Protein AF-A0A966Z9Y8-F1 (afdb_monomer)

Structure (mmCIF, N/CA/C/O backbone):
data_AF-A0A966Z9Y8-F1
#
_entry.id   AF-A0A966Z9Y8-F1
#
loop_
_atom_site.group_PDB
_atom_site.id
_atom_site.type_symbol
_atom_site.label_atom_id
_atom_site.label_alt_id
_atom_site.label_comp_id
_atom_site.label_asym_id
_atom_site.label_entity_id
_atom_site.label_seq_id
_atom_site.pdbx_PDB_ins_code
_atom_site.Cartn_x
_atom_site.Cartn_y
_atom_site.Cartn_z
_atom_site.occupancy
_atom_site.B_iso_or_equiv
_atom_site.auth_seq_id
_atom_site.auth_comp_id
_atom_site.auth_asym_id
_atom_site.auth_atom_id
_atom_site.pdbx_PDB_model_num
ATOM 1 N N . MET A 1 1 ? 7.478 -23.079 -50.021 1.00 32.03 1 MET A N 1
ATOM 2 C CA . MET A 1 1 ? 6.980 -23.886 -48.878 1.00 32.03 1 MET A CA 1
ATOM 3 C C . MET A 1 1 ? 8.134 -24.051 -47.895 1.00 32.03 1 MET A C 1
ATOM 5 O O . MET A 1 1 ? 9.262 -23.975 -48.350 1.00 32.03 1 MET A O 1
ATOM 9 N N . LEU A 1 2 ? 7.942 -24.244 -46.590 1.00 19.58 2 LEU A N 1
ATOM 10 C CA . LEU A 1 2 ? 6.696 -24.410 -45.822 1.00 19.58 2 LEU A CA 1
ATOM 11 C C . LEU A 1 2 ? 6.147 -23.072 -45.279 1.00 19.58 2 LEU A C 1
ATOM 13 O O . LEU A 1 2 ? 6.880 -22.097 -45.154 1.00 19.58 2 LEU A O 1
ATOM 17 N N . LYS A 1 3 ? 4.855 -23.046 -44.924 1.00 21.12 3 LYS A N 1
ATOM 18 C CA . LYS A 1 3 ? 4.330 -22.127 -43.899 1.00 21.12 3 LYS A CA 1
ATOM 19 C C . LYS A 1 3 ? 4.463 -22.826 -42.545 1.00 21.12 3 LYS A C 1
ATOM 21 O O . LYS A 1 3 ? 4.032 -23.972 -42.436 1.00 21.12 3 LYS A O 1
ATOM 26 N N . VAL A 1 4 ? 4.971 -22.138 -41.526 1.00 23.33 4 VAL A N 1
ATOM 27 C CA . VAL A 1 4 ? 4.745 -22.530 -40.124 1.00 23.33 4 VAL A CA 1
ATOM 28 C C . VAL A 1 4 ? 3.370 -21.975 -39.700 1.00 23.33 4 VAL A C 1
ATOM 30 O O . VAL A 1 4 ? 3.026 -20.874 -40.144 1.00 23.33 4 VAL A O 1
ATOM 33 N N . PRO A 1 5 ? 2.535 -22.703 -38.931 1.00 22.69 5 PRO A N 1
ATOM 34 C CA . PRO A 1 5 ? 1.190 -22.237 -38.587 1.00 22.69 5 PRO A CA 1
ATOM 35 C C . PRO A 1 5 ? 1.201 -20.999 -37.681 1.00 22.69 5 PRO A C 1
ATOM 37 O O . PRO A 1 5 ? 2.010 -20.899 -36.763 1.00 22.69 5 PRO A O 1
ATOM 40 N N . GLY A 1 6 ? 0.258 -20.081 -37.905 1.00 23.00 6 GLY A N 1
ATOM 41 C CA . GLY A 1 6 ? -0.018 -19.000 -36.959 1.00 23.00 6 GLY A CA 1
ATOM 42 C C . GLY A 1 6 ? -0.813 -19.513 -35.757 1.00 23.00 6 GLY A C 1
ATOM 43 O O . GLY A 1 6 ? -1.743 -20.302 -35.924 1.00 23.00 6 GLY A O 1
ATOM 44 N N . VAL A 1 7 ? -0.467 -19.047 -34.555 1.00 22.73 7 VAL A N 1
ATOM 45 C CA . VAL A 1 7 ? -1.235 -19.319 -33.331 1.00 22.73 7 VAL A CA 1
ATOM 46 C C . VAL A 1 7 ? -2.602 -18.619 -33.429 1.00 22.73 7 VAL A C 1
ATOM 48 O O . VAL A 1 7 ? -2.634 -17.417 -33.707 1.00 22.73 7 VAL A O 1
ATOM 51 N N . PRO A 1 8 ? -3.734 -19.316 -33.214 1.00 22.22 8 PRO A N 1
ATOM 52 C CA . PRO A 1 8 ? -5.052 -18.698 -33.290 1.00 22.22 8 PRO A CA 1
ATOM 53 C C . PRO A 1 8 ? -5.326 -17.827 -32.056 1.00 22.22 8 PRO A C 1
ATOM 55 O O . PRO A 1 8 ? -5.433 -18.329 -30.938 1.00 22.22 8 PRO A O 1
ATOM 58 N N . PHE A 1 9 ? -5.502 -16.521 -32.260 1.00 22.70 9 PHE A N 1
ATOM 59 C CA . PHE A 1 9 ? -6.064 -15.638 -31.236 1.00 22.70 9 PHE A CA 1
ATOM 60 C C . PHE A 1 9 ? -7.571 -15.888 -31.101 1.00 22.70 9 PHE A C 1
ATOM 62 O O . PHE A 1 9 ? -8.326 -15.688 -32.052 1.00 22.70 9 PHE A O 1
ATOM 69 N N . VAL A 1 10 ? -8.018 -16.292 -29.910 1.00 20.67 10 VAL A N 1
ATOM 70 C CA . VAL A 1 10 ? -9.443 -16.475 -29.602 1.00 20.67 10 VAL A CA 1
ATOM 71 C C . VAL A 1 10 ? -10.026 -15.162 -29.077 1.00 20.67 10 VAL A C 1
ATOM 73 O O . VAL A 1 10 ? -9.955 -14.864 -27.887 1.00 20.67 10 VAL A O 1
ATOM 76 N N . SER A 1 11 ? -10.634 -14.371 -29.962 1.00 23.45 11 SER A N 1
ATOM 77 C CA . SER A 1 11 ? -11.475 -13.234 -29.569 1.00 23.45 11 SER A CA 1
ATOM 78 C C . SER A 1 11 ? -12.874 -13.728 -29.184 1.00 23.45 11 SER A C 1
ATOM 80 O O . SER A 1 11 ? -13.774 -13.797 -30.023 1.00 23.45 11 SER A O 1
ATOM 82 N N . GLY A 1 12 ? -13.057 -14.112 -27.920 1.00 21.98 12 GLY A N 1
ATOM 83 C CA . GLY A 1 12 ? -14.352 -14.555 -27.401 1.00 21.98 12 GLY A CA 1
ATOM 84 C C . GLY A 1 12 ? -15.372 -13.414 -27.358 1.00 21.98 12 GLY A C 1
ATOM 85 O O . GLY A 1 12 ? -15.277 -12.527 -26.517 1.00 21.98 12 GLY A O 1
ATOM 86 N N . SER A 1 13 ? -16.360 -13.436 -28.252 1.00 23.78 13 SER A N 1
ATOM 87 C CA . SER A 1 13 ? -17.539 -12.559 -28.220 1.00 23.78 13 SER A CA 1
ATOM 88 C C . SER A 1 13 ? -18.796 -13.422 -28.270 1.00 23.78 13 SER A C 1
ATOM 90 O O . SER A 1 13 ? -18.962 -14.231 -29.180 1.00 23.78 13 SER A O 1
ATOM 92 N N . LEU A 1 14 ? -19.650 -13.294 -27.255 1.00 21.89 14 LEU A N 1
ATOM 93 C CA . LEU A 1 14 ? -20.737 -14.233 -26.985 1.00 21.89 14 LEU A CA 1
ATOM 94 C C . LEU A 1 14 ? -22.036 -13.847 -27.716 1.00 21.89 14 LEU A C 1
ATOM 96 O O . LEU A 1 14 ? -22.866 -13.147 -27.152 1.00 21.89 14 LEU A O 1
ATOM 100 N N . TRP A 1 15 ? -22.227 -14.352 -28.936 1.00 21.91 15 TRP A N 1
ATOM 101 C CA . TRP A 1 15 ? -23.530 -14.524 -29.606 1.00 21.91 15 TRP A CA 1
ATOM 102 C C . TRP A 1 15 ? -23.406 -15.701 -30.587 1.00 21.91 15 TRP A C 1
ATOM 104 O O . TRP A 1 15 ? -22.314 -15.957 -31.093 1.00 21.91 15 TRP A O 1
ATOM 114 N N . GLY A 1 16 ? -24.481 -16.439 -30.879 1.00 20.69 16 GLY A N 1
ATOM 115 C CA . GLY A 1 16 ? -24.385 -17.601 -31.774 1.00 20.69 16 GLY A CA 1
ATOM 116 C C . GLY A 1 16 ? -25.659 -17.911 -32.548 1.00 20.69 16 GLY A C 1
ATOM 117 O O . GLY A 1 16 ? -26.728 -17.502 -32.119 1.00 20.69 16 GLY A O 1
ATOM 118 N N . PHE A 1 17 ? -25.525 -18.648 -33.662 1.00 21.28 17 PHE A N 1
ATOM 119 C CA . PHE A 1 17 ? -26.521 -19.593 -34.206 1.00 21.28 17 PHE A CA 1
ATOM 120 C C . PHE A 1 17 ? -25.971 -20.364 -35.436 1.00 21.28 17 PHE A C 1
ATOM 122 O O . PHE A 1 17 ? -25.656 -19.748 -36.442 1.00 21.28 17 PHE A O 1
ATOM 129 N N . LEU A 1 18 ? -25.925 -21.705 -35.330 1.00 22.39 18 LEU A N 1
ATOM 130 C CA . LEU A 1 18 ? -25.936 -22.788 -36.356 1.00 22.39 18 LEU A CA 1
ATOM 131 C C . LEU A 1 18 ? -25.039 -22.760 -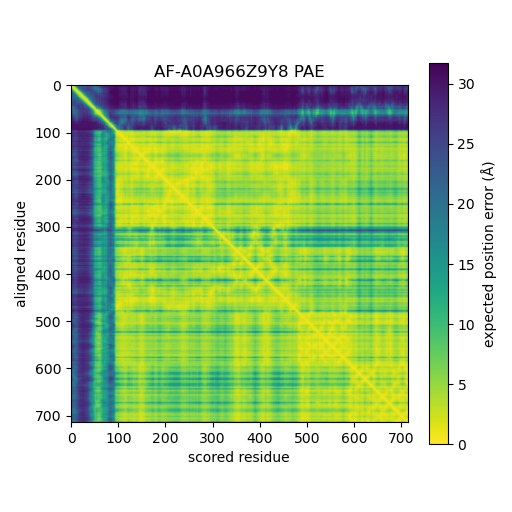37.650 1.00 22.39 18 LEU A C 1
ATOM 133 O O . LEU A 1 18 ? -24.595 -21.713 -38.101 1.00 22.39 18 LEU A O 1
ATOM 137 N N . PRO A 1 19 ? -24.735 -23.932 -38.282 1.00 29.81 19 PRO A N 1
ATOM 138 C CA . PRO A 1 19 ? -23.628 -24.070 -39.257 1.00 29.81 19 PRO A CA 1
ATOM 139 C C . PRO A 1 19 ? -24.015 -24.488 -40.702 1.00 29.81 19 PRO A C 1
ATOM 141 O O . PRO A 1 19 ? -25.094 -25.040 -40.924 1.00 29.81 19 PRO A O 1
ATOM 144 N N . LYS A 1 20 ? -23.078 -24.379 -41.675 1.00 23.50 20 LYS A N 1
ATOM 145 C CA . LYS A 1 20 ? -23.100 -25.146 -42.956 1.00 23.50 20 LYS A CA 1
ATOM 146 C C . LYS A 1 20 ? -21.742 -25.263 -43.711 1.00 23.50 20 LYS A C 1
ATOM 148 O O . LYS A 1 20 ? -21.217 -24.286 -44.218 1.00 23.50 20 LYS A O 1
ATOM 153 N N . ARG A 1 21 ? -21.252 -26.511 -43.836 1.00 24.83 21 ARG A N 1
ATOM 154 C CA . ARG A 1 21 ? -20.487 -27.180 -44.937 1.00 24.83 21 ARG A CA 1
ATOM 155 C C . ARG A 1 21 ? -19.382 -26.466 -45.791 1.00 24.83 21 ARG A C 1
ATOM 157 O O . ARG A 1 21 ? -19.707 -25.878 -46.813 1.00 24.83 21 ARG A O 1
ATOM 164 N N . SER A 1 22 ? -18.122 -26.926 -45.605 1.00 24.95 22 SER A N 1
ATOM 165 C CA . SER A 1 22 ? -17.195 -27.500 -46.649 1.00 24.95 22 SER A CA 1
ATOM 166 C C . SER A 1 22 ? -16.566 -26.573 -47.748 1.00 24.95 22 SER A C 1
ATOM 168 O O . SER A 1 22 ? -16.937 -25.412 -47.800 1.00 24.95 22 SER A O 1
ATOM 170 N N . VAL A 1 23 ? -15.606 -26.946 -48.639 1.00 26.69 23 VAL A N 1
ATOM 171 C CA . VAL A 1 23 ? -14.848 -28.206 -48.931 1.00 26.69 23 VAL A CA 1
ATOM 172 C C . VAL A 1 23 ? -13.480 -27.949 -49.655 1.00 26.69 23 VAL A C 1
ATOM 174 O O . VAL A 1 23 ? -13.410 -27.014 -50.437 1.00 26.69 23 VAL A O 1
ATOM 177 N N . HIS A 1 24 ? -12.463 -28.828 -49.469 1.00 27.19 24 HIS A N 1
ATOM 178 C CA . HIS A 1 24 ? -11.205 -29.072 -50.268 1.00 27.19 24 HIS A CA 1
ATOM 179 C C . HIS A 1 24 ? -10.246 -27.894 -50.663 1.00 27.19 24 HIS A C 1
ATOM 181 O O . HIS A 1 24 ? -10.644 -26.744 -50.713 1.00 27.19 24 HIS A O 1
ATOM 187 N N . GLY A 1 25 ? -8.946 -28.088 -50.993 1.00 25.48 25 GLY A N 1
ATOM 188 C CA . GLY A 1 25 ? -8.030 -29.246 -50.831 1.00 25.48 25 GLY A CA 1
ATOM 189 C C . GLY A 1 25 ? -6.755 -29.243 -51.738 1.00 25.48 25 GLY A C 1
ATOM 190 O O . GLY A 1 25 ? -6.843 -28.824 -52.884 1.00 25.48 25 GLY A O 1
ATOM 191 N N . LYS A 1 26 ? -5.626 -29.831 -51.259 1.00 27.48 26 LYS A N 1
ATOM 192 C CA . LYS A 1 26 ? -4.339 -30.188 -51.967 1.00 27.48 26 LYS A CA 1
ATOM 193 C C . LYS A 1 26 ? -3.443 -29.017 -52.480 1.00 27.48 26 LYS A C 1
ATOM 195 O O . LYS A 1 26 ? -3.948 -27.933 -52.715 1.00 27.48 26 LYS A O 1
ATOM 200 N N . GLY A 1 27 ? -2.114 -29.144 -52.692 1.00 25.38 27 GLY A N 1
ATOM 201 C CA . GLY A 1 27 ? -1.112 -30.187 -52.337 1.00 25.38 27 GLY A CA 1
ATOM 202 C C . GLY A 1 27 ? 0.192 -30.164 -53.201 1.00 25.38 27 GLY A C 1
ATOM 203 O O . GLY A 1 27 ? 0.120 -29.698 -54.334 1.00 25.38 27 GLY A O 1
ATOM 204 N N . ARG A 1 28 ? 1.312 -30.762 -52.711 1.00 27.75 28 ARG A N 1
ATOM 205 C CA . ARG A 1 28 ? 2.698 -30.918 -53.299 1.00 27.75 28 ARG A CA 1
ATOM 206 C C . ARG A 1 28 ? 3.651 -29.704 -53.139 1.00 27.75 28 ARG A C 1
ATOM 208 O O . ARG A 1 28 ? 3.205 -28.587 -53.358 1.00 27.75 28 ARG A O 1
ATOM 215 N N . ASN A 1 29 ? 4.877 -29.815 -52.584 1.00 25.05 29 ASN A N 1
ATOM 216 C CA . ASN A 1 29 ? 6.108 -30.585 -52.954 1.00 25.05 29 ASN A CA 1
ATOM 217 C C . ASN A 1 29 ? 6.805 -29.974 -54.200 1.00 25.05 29 ASN A C 1
ATOM 219 O O . ASN A 1 29 ? 6.093 -29.567 -55.109 1.00 25.05 29 ASN A O 1
ATOM 223 N N . GLU A 1 30 ? 8.137 -29.838 -54.344 1.00 26.84 30 GLU A N 1
ATOM 224 C CA . GLU A 1 30 ? 9.345 -30.402 -53.665 1.00 26.84 30 GLU A CA 1
ATOM 225 C C . GLU A 1 30 ? 10.590 -29.481 -53.974 1.00 26.84 30 GLU A C 1
ATOM 227 O O . GLU A 1 30 ? 10.345 -28.372 -54.443 1.00 26.84 30 GLU A O 1
ATOM 232 N N . ASN A 1 31 ? 11.910 -29.720 -53.769 1.00 25.48 31 ASN A N 1
ATOM 233 C CA . ASN A 1 31 ? 12.769 -30.825 -53.266 1.00 25.48 31 ASN A CA 1
ATOM 234 C C . ASN A 1 31 ? 14.104 -30.271 -52.612 1.00 25.48 31 ASN A C 1
ATOM 236 O O . ASN A 1 31 ? 14.110 -29.164 -52.079 1.00 25.48 31 ASN A O 1
ATOM 240 N N . VAL A 1 32 ? 15.207 -31.044 -52.635 1.00 23.81 32 VAL A N 1
ATOM 241 C CA . VAL A 1 32 ? 16.541 -30.971 -51.961 1.00 23.81 32 VAL A CA 1
ATOM 242 C C . VAL A 1 32 ? 17.699 -30.355 -52.792 1.00 23.81 32 VAL A C 1
ATOM 244 O O . VAL A 1 32 ? 17.675 -30.471 -54.010 1.00 23.81 32 VAL A O 1
ATOM 247 N N . PHE A 1 33 ? 18.768 -29.830 -52.143 1.00 25.28 33 PHE A N 1
ATOM 248 C CA . PHE A 1 33 ? 20.200 -30.095 -52.486 1.00 25.28 33 PHE A CA 1
ATOM 249 C C . PHE A 1 33 ? 21.177 -29.773 -51.316 1.00 25.28 33 PHE A C 1
ATOM 251 O O . PHE A 1 33 ? 20.778 -29.142 -50.341 1.00 25.28 33 PHE A O 1
ATOM 258 N N . SER A 1 34 ? 22.435 -30.252 -51.369 1.00 23.98 34 SER A N 1
ATOM 259 C CA . SER A 1 34 ? 23.375 -30.341 -50.220 1.00 23.98 34 SER A CA 1
ATOM 260 C C . SER A 1 34 ? 24.847 -29.976 -50.524 1.00 23.98 34 SER A C 1
ATOM 262 O O . SER A 1 34 ? 25.326 -30.288 -51.612 1.00 23.98 34 SER A O 1
ATOM 264 N N . GLY A 1 35 ? 25.599 -29.447 -49.540 1.00 23.00 35 GLY A N 1
ATOM 265 C CA . GLY A 1 35 ? 27.039 -29.111 -49.642 1.00 23.00 35 GLY A CA 1
ATOM 266 C C . GLY A 1 35 ? 27.753 -28.918 -48.281 1.00 23.00 35 GLY A C 1
ATOM 267 O O . GLY A 1 35 ? 27.122 -29.062 -47.236 1.00 23.00 35 GLY A O 1
ATOM 268 N N . ARG A 1 36 ? 29.072 -28.645 -48.282 1.00 22.56 36 ARG A N 1
ATOM 269 C CA . ARG A 1 36 ? 29.988 -28.531 -47.105 1.00 22.56 36 ARG A CA 1
ATOM 270 C C . ARG A 1 36 ? 31.063 -27.424 -47.373 1.00 22.56 36 ARG A C 1
ATOM 272 O O . ARG A 1 36 ? 30.947 -26.784 -48.410 1.00 22.56 36 ARG A O 1
ATOM 279 N N . PHE A 1 37 ? 32.104 -27.111 -46.573 1.00 21.98 37 PHE A N 1
ATOM 280 C CA . PHE A 1 37 ? 32.773 -27.818 -45.458 1.00 21.98 37 PHE A CA 1
ATOM 281 C C . PHE A 1 37 ? 33.651 -26.856 -44.589 1.00 21.98 37 PHE A C 1
ATOM 283 O O . PHE A 1 37 ? 34.633 -26.332 -45.100 1.00 21.98 37 PHE A O 1
ATOM 290 N N . LEU A 1 38 ? 33.376 -26.717 -43.274 1.00 22.27 38 LEU A N 1
ATOM 291 C CA . LEU A 1 38 ? 34.231 -26.047 -42.245 1.00 22.27 38 LEU A CA 1
ATOM 292 C C . LEU A 1 38 ? 34.562 -24.524 -42.512 1.00 22.27 38 LEU A C 1
ATOM 294 O O . LEU A 1 38 ? 33.901 -23.945 -43.371 1.00 22.27 38 LEU A O 1
ATOM 298 N N . PRO A 1 39 ? 35.313 -23.771 -41.657 1.00 26.88 39 PRO A N 1
ATOM 299 C CA . PRO A 1 39 ? 34.647 -23.023 -40.576 1.00 26.88 39 PRO A CA 1
ATOM 300 C C . PRO A 1 39 ? 35.216 -21.605 -40.270 1.00 26.88 39 PRO A C 1
ATOM 302 O O . PRO A 1 39 ? 36.251 -21.474 -39.621 1.00 26.88 39 PRO A O 1
ATOM 305 N N . GLU A 1 40 ? 34.486 -20.535 -40.587 1.00 23.39 40 GLU A N 1
ATOM 306 C CA . GLU A 1 40 ? 34.750 -19.183 -40.049 1.00 23.39 40 GLU A CA 1
ATOM 307 C C . GLU A 1 40 ? 33.442 -18.465 -39.653 1.00 23.39 40 GLU A C 1
ATOM 309 O O . GLU A 1 40 ? 32.355 -18.962 -39.941 1.00 23.39 40 GLU A O 1
ATOM 314 N N . LEU A 1 41 ? 33.579 -17.281 -39.029 1.00 22.38 41 LEU A N 1
ATOM 315 C CA . LEU A 1 41 ? 32.547 -16.339 -38.541 1.00 22.38 41 LEU A CA 1
ATOM 316 C C . LEU A 1 41 ? 32.073 -16.505 -37.084 1.00 22.38 41 LEU A C 1
ATOM 318 O O . LEU A 1 41 ? 30.933 -16.874 -36.808 1.00 22.38 41 LEU A O 1
ATOM 322 N N . TYR A 1 42 ? 32.890 -16.012 -36.147 1.00 27.28 42 TYR A N 1
ATOM 323 C CA . TYR A 1 42 ? 32.362 -15.379 -34.932 1.00 27.28 42 TYR A CA 1
ATOM 324 C C . TYR A 1 42 ? 32.114 -13.886 -35.223 1.00 27.28 42 TYR A C 1
ATOM 326 O O . TYR A 1 42 ? 33.037 -13.075 -35.194 1.00 27.28 42 TYR A O 1
ATOM 334 N N . SER A 1 43 ? 30.874 -13.508 -35.559 1.00 23.33 43 SER A N 1
ATOM 335 C CA . SER A 1 43 ? 30.504 -12.099 -35.780 1.00 23.33 43 SER A CA 1
ATOM 336 C C . SER A 1 43 ? 29.060 -11.812 -35.335 1.00 23.33 43 SER A C 1
ATOM 338 O O . SER A 1 43 ? 28.118 -12.300 -35.964 1.00 23.33 43 SER A O 1
ATOM 340 N N . PRO A 1 44 ? 28.838 -11.023 -34.265 1.00 29.16 44 PRO A N 1
ATOM 341 C CA . PRO A 1 44 ? 27.500 -10.743 -33.745 1.00 29.16 44 PRO A CA 1
ATOM 342 C C . PRO A 1 44 ? 26.813 -9.636 -34.564 1.00 29.16 44 PRO A C 1
ATOM 344 O O . PRO A 1 44 ? 26.747 -8.483 -34.141 1.00 29.16 44 PRO A O 1
ATOM 347 N N . ARG A 1 45 ? 26.324 -9.970 -35.767 1.00 22.62 45 ARG A N 1
ATOM 348 C CA . ARG A 1 45 ? 25.646 -9.016 -36.677 1.00 22.62 45 ARG A CA 1
ATOM 349 C C . ARG A 1 45 ? 24.216 -9.380 -37.092 1.00 22.62 45 ARG A C 1
ATOM 351 O O . ARG A 1 45 ? 23.614 -8.644 -37.869 1.00 22.62 45 ARG A O 1
ATOM 358 N N . HIS A 1 46 ? 23.639 -10.445 -36.536 1.00 25.61 46 HIS A N 1
ATOM 359 C CA . HIS A 1 46 ? 22.227 -10.781 -36.733 1.00 25.61 46 HIS A CA 1
ATOM 360 C C . HIS A 1 46 ? 21.503 -10.928 -35.387 1.00 25.61 46 HIS A C 1
ATOM 362 O O . HIS A 1 46 ? 21.836 -11.841 -34.630 1.00 25.61 46 HIS A O 1
ATOM 368 N N . PRO A 1 47 ? 20.508 -10.075 -35.069 1.00 31.28 47 PRO A N 1
ATOM 369 C CA . PRO A 1 47 ? 19.603 -10.349 -33.961 1.00 31.28 47 PRO A CA 1
ATOM 370 C C . PRO A 1 47 ? 18.749 -11.573 -34.312 1.00 31.28 47 PRO A C 1
ATOM 372 O O . PRO A 1 47 ? 18.120 -11.619 -35.373 1.00 31.28 47 PRO A O 1
ATOM 375 N N . VAL A 1 48 ? 18.724 -12.574 -33.428 1.00 31.94 48 VAL A N 1
ATOM 376 C CA . VAL A 1 48 ? 17.904 -13.783 -33.603 1.00 31.94 48 VAL A CA 1
ATOM 377 C C . VAL A 1 48 ? 16.436 -13.390 -33.444 1.00 31.94 48 VAL A C 1
ATOM 379 O O . VAL A 1 48 ? 15.932 -13.232 -32.334 1.00 31.94 48 VAL A O 1
ATOM 382 N N . ASN A 1 49 ? 15.761 -13.164 -34.571 1.00 34.75 49 ASN A N 1
ATOM 383 C CA . ASN A 1 49 ? 14.477 -12.464 -34.628 1.00 34.75 49 ASN A CA 1
ATOM 384 C C . ASN A 1 49 ? 13.276 -13.393 -34.337 1.00 34.75 49 ASN A C 1
ATOM 386 O O . ASN A 1 49 ? 12.329 -13.487 -35.117 1.00 34.75 49 ASN A O 1
ATOM 390 N N . ALA A 1 50 ? 13.357 -14.129 -33.225 1.00 35.25 50 ALA A N 1
ATOM 391 C CA . ALA A 1 50 ? 12.394 -15.138 -32.795 1.00 35.25 50 ALA A CA 1
ATOM 392 C C . ALA A 1 50 ? 12.182 -15.061 -31.271 1.00 35.25 50 ALA A C 1
ATOM 394 O O . ALA A 1 50 ? 12.973 -15.590 -30.498 1.00 35.25 50 ALA A O 1
ATOM 395 N N . GLY A 1 51 ? 11.104 -14.394 -30.845 1.00 40.88 51 GLY A N 1
ATOM 396 C CA . GLY A 1 51 ? 10.696 -14.346 -29.434 1.00 40.88 51 GLY A CA 1
ATOM 397 C C . GLY A 1 51 ? 9.738 -13.202 -29.095 1.00 40.88 51 GLY A C 1
ATOM 398 O O . GLY A 1 51 ? 8.755 -13.410 -28.390 1.00 40.88 51 GLY A O 1
ATOM 399 N N . PHE A 1 52 ? 9.970 -12.002 -29.639 1.00 44.62 52 PHE A N 1
ATOM 400 C CA . PHE A 1 52 ? 9.213 -10.801 -29.262 1.00 44.62 52 PHE A CA 1
ATOM 401 C C . PHE A 1 52 ? 8.822 -9.970 -30.493 1.00 44.62 52 PHE A C 1
ATOM 403 O O . PHE A 1 52 ? 9.579 -9.130 -30.978 1.00 44.62 52 PHE A O 1
ATOM 410 N N . THR A 1 53 ? 7.627 -10.230 -31.036 1.00 48.38 53 THR A N 1
ATOM 411 C CA . THR A 1 53 ? 7.075 -9.433 -32.147 1.00 48.38 53 THR A CA 1
ATOM 412 C C . THR A 1 53 ? 6.500 -8.110 -31.640 1.00 48.38 53 THR A C 1
ATOM 414 O O . THR A 1 53 ? 6.078 -8.013 -30.487 1.00 48.38 53 THR A O 1
ATOM 417 N N . PHE A 1 54 ? 6.380 -7.110 -32.516 1.00 41.31 54 PHE A N 1
ATOM 418 C CA . PHE A 1 54 ? 5.753 -5.837 -32.157 1.00 41.31 54 PHE A CA 1
ATOM 419 C C . PHE A 1 54 ? 4.301 -6.010 -31.672 1.00 41.31 54 PHE A C 1
ATOM 421 O O . PHE A 1 54 ? 3.864 -5.316 -30.758 1.00 41.31 54 PHE A O 1
ATOM 428 N N . ALA A 1 55 ? 3.567 -6.986 -32.220 1.00 38.47 55 ALA A N 1
ATOM 429 C CA . ALA A 1 55 ? 2.227 -7.335 -31.752 1.00 38.47 55 ALA A CA 1
ATOM 430 C C . ALA A 1 55 ? 2.243 -7.948 -30.338 1.00 38.47 55 ALA A C 1
ATOM 432 O O . ALA A 1 55 ? 1.375 -7.621 -29.529 1.00 38.47 55 ALA A O 1
ATOM 433 N N . CYS A 1 56 ? 3.242 -8.778 -30.009 1.00 46.56 56 CYS A N 1
ATOM 434 C CA . CYS A 1 56 ? 3.449 -9.295 -28.653 1.00 46.56 56 CYS A CA 1
ATOM 435 C C . CYS A 1 56 ? 3.793 -8.166 -27.673 1.00 46.56 56 CYS A C 1
ATOM 437 O O . CYS A 1 56 ? 3.175 -8.091 -26.618 1.00 46.56 56 CYS A O 1
ATOM 439 N N . PHE A 1 57 ? 4.696 -7.249 -28.038 1.00 53.47 57 PHE A N 1
ATOM 440 C CA . PHE A 1 57 ? 5.051 -6.092 -27.208 1.00 53.47 57 PHE A CA 1
ATOM 441 C C . PHE A 1 57 ? 3.860 -5.145 -26.974 1.00 53.47 57 PHE A C 1
ATOM 443 O O . PHE A 1 57 ? 3.581 -4.764 -25.840 1.00 53.47 57 PHE A O 1
ATOM 450 N N . ASN A 1 58 ? 3.091 -4.822 -28.018 1.00 51.09 58 ASN A N 1
ATOM 451 C CA . ASN A 1 58 ? 1.863 -4.039 -27.867 1.00 51.09 58 ASN A CA 1
ATOM 452 C C . ASN A 1 58 ? 0.811 -4.766 -27.021 1.00 51.09 58 ASN A C 1
ATOM 454 O O . ASN A 1 58 ? 0.111 -4.125 -26.244 1.00 51.09 58 ASN A O 1
ATOM 458 N N . SER A 1 59 ? 0.683 -6.089 -27.154 1.00 49.28 59 SER A N 1
ATOM 459 C CA . SER A 1 59 ? -0.233 -6.875 -26.317 1.00 49.28 59 SER A CA 1
ATOM 460 C C . SER A 1 59 ? 0.227 -6.870 -24.861 1.00 49.28 59 SER A C 1
ATOM 462 O O . SER A 1 59 ? -0.581 -6.618 -23.979 1.00 49.28 59 SER A O 1
ATOM 464 N N . PHE A 1 60 ? 1.527 -7.023 -24.606 1.00 54.34 60 PHE A N 1
ATOM 465 C CA . PHE A 1 60 ? 2.132 -6.889 -23.281 1.00 54.34 60 PHE A CA 1
ATOM 466 C C . PHE A 1 60 ? 1.800 -5.523 -22.652 1.00 54.34 60 PHE A C 1
ATOM 468 O O . PHE A 1 60 ? 1.232 -5.461 -21.563 1.00 54.34 60 PHE A O 1
ATOM 475 N N . MET A 1 61 ? 2.037 -4.430 -23.386 1.00 52.44 61 MET A N 1
ATOM 476 C CA . MET A 1 61 ? 1.753 -3.056 -22.942 1.00 52.44 61 MET A CA 1
ATOM 477 C C . MET A 1 61 ? 0.257 -2.747 -22.735 1.00 52.44 61 MET A C 1
ATOM 479 O O . MET A 1 61 ? -0.060 -1.771 -22.058 1.00 52.44 61 MET A O 1
ATOM 483 N N . ARG A 1 62 ? -0.658 -3.563 -23.282 1.00 49.47 62 ARG A N 1
ATOM 484 C CA . ARG A 1 62 ? -2.124 -3.426 -23.139 1.00 49.47 62 ARG A CA 1
ATOM 485 C C . ARG A 1 62 ? -2.729 -4.361 -22.081 1.00 49.47 62 ARG A C 1
ATOM 487 O O . ARG A 1 62 ? -3.659 -3.975 -21.380 1.00 49.47 62 ARG A O 1
ATOM 494 N N . CYS A 1 63 ? -2.250 -5.601 -21.981 1.00 39.47 63 CYS A N 1
ATOM 495 C CA . CYS A 1 63 ? -2.901 -6.672 -21.215 1.00 39.47 63 CYS A CA 1
ATOM 496 C C . CYS A 1 63 ? -2.620 -6.632 -19.706 1.00 39.47 63 CYS A C 1
ATOM 498 O O . CYS A 1 63 ? -3.335 -7.283 -18.943 1.00 39.47 63 CYS A O 1
ATOM 500 N N . PHE A 1 64 ? -1.642 -5.843 -19.248 1.00 45.59 64 PHE A N 1
ATOM 501 C CA . PHE A 1 64 ? -1.291 -5.765 -17.824 1.00 45.59 64 PHE A CA 1
ATOM 502 C C . PHE A 1 64 ? -2.414 -5.253 -16.904 1.00 45.59 64 PHE A C 1
ATOM 504 O O . PHE A 1 64 ? -2.387 -5.518 -15.704 1.00 45.59 64 PHE A O 1
ATOM 511 N N . ARG A 1 65 ? -3.468 -4.644 -17.468 1.00 33.09 65 ARG A N 1
ATOM 512 C CA . ARG A 1 65 ? -4.697 -4.244 -16.757 1.00 33.09 65 ARG A CA 1
ATOM 513 C C . ARG A 1 65 ? -5.416 -5.398 -16.030 1.00 33.09 65 ARG A C 1
ATOM 515 O O . ARG A 1 65 ? -6.202 -5.133 -15.128 1.00 33.09 65 ARG A O 1
ATOM 522 N N . HIS A 1 66 ? -5.149 -6.655 -16.397 1.00 28.36 66 HIS A N 1
ATOM 523 C CA . HIS A 1 66 ? -5.710 -7.853 -15.749 1.00 28.36 66 HIS A CA 1
ATOM 524 C C . HIS A 1 66 ? -4.678 -8.689 -14.969 1.00 28.36 66 HIS A C 1
ATOM 526 O O . HIS A 1 66 ? -5.011 -9.770 -14.491 1.00 28.36 66 HIS A O 1
ATOM 532 N N . LEU A 1 67 ? -3.431 -8.218 -14.846 1.00 31.66 67 LEU A N 1
ATOM 533 C CA . LEU A 1 67 ? -2.327 -8.949 -14.201 1.00 31.66 67 LEU A CA 1
ATOM 534 C C . LEU A 1 67 ? -1.839 -8.301 -12.897 1.00 31.66 67 LEU A C 1
ATOM 536 O O . LEU A 1 67 ? -0.845 -8.748 -12.325 1.00 31.66 67 LEU A O 1
ATOM 540 N N . LEU A 1 68 ? -2.561 -7.292 -12.402 1.00 29.30 68 LEU A N 1
ATOM 541 C CA . LEU A 1 68 ? -2.448 -6.823 -11.024 1.00 29.30 68 LEU A CA 1
ATOM 542 C C . LEU A 1 68 ? -2.965 -7.921 -10.069 1.00 29.30 68 LEU A C 1
ATOM 544 O O . LEU A 1 68 ? -4.159 -8.225 -10.108 1.00 29.30 68 LEU A O 1
ATOM 548 N N . PRO A 1 69 ? -2.127 -8.501 -9.187 1.00 24.22 69 PRO A N 1
ATOM 549 C CA . PRO A 1 69 ? -2.630 -9.082 -7.947 1.00 24.22 69 PRO A CA 1
ATOM 550 C C . PRO A 1 69 ? -3.071 -7.952 -7.006 1.00 24.22 69 PRO A C 1
ATOM 552 O O . PRO A 1 69 ? -2.961 -6.773 -7.346 1.00 24.22 69 PRO A O 1
ATOM 555 N N . ALA A 1 70 ? -3.473 -8.307 -5.785 1.00 26.59 70 ALA A N 1
ATOM 556 C CA . ALA A 1 70 ? -3.768 -7.374 -4.697 1.00 26.59 70 ALA A CA 1
ATOM 557 C C . ALA A 1 70 ? -2.524 -6.625 -4.151 1.00 26.59 70 ALA A C 1
ATOM 559 O O . ALA A 1 70 ? -2.264 -6.592 -2.952 1.00 26.59 70 ALA A O 1
ATOM 560 N N . PHE A 1 71 ? -1.776 -5.939 -5.021 1.00 31.02 71 PHE A N 1
ATOM 561 C CA . PHE A 1 71 ? -1.223 -4.651 -4.613 1.00 31.02 71 PHE A CA 1
ATOM 562 C C . PHE A 1 71 ? -2.398 -3.727 -4.237 1.00 31.02 71 PHE A C 1
ATOM 564 O O . PHE A 1 71 ? -3.431 -3.761 -4.911 1.00 31.02 71 PHE A O 1
ATOM 571 N N . PRO A 1 72 ? -2.246 -2.833 -3.248 1.00 30.89 72 PRO A N 1
ATOM 572 C CA . PRO A 1 72 ? -3.327 -1.947 -2.813 1.00 30.89 72 PRO A CA 1
ATOM 573 C C . PRO A 1 72 ? -3.763 -0.902 -3.857 1.00 30.89 72 PRO A C 1
ATOM 575 O O . PRO A 1 72 ? -4.736 -0.191 -3.634 1.00 30.89 72 PRO A O 1
ATOM 578 N N . PHE A 1 73 ? -3.112 -0.815 -5.022 1.00 33.47 73 PHE A N 1
ATOM 579 C CA . PHE A 1 73 ? -3.407 0.187 -6.056 1.00 33.47 73 PHE A CA 1
ATOM 580 C C . PHE A 1 73 ? -4.808 0.105 -6.687 1.00 33.47 73 PHE A C 1
ATOM 582 O O . PHE A 1 73 ? -5.217 1.049 -7.362 1.00 33.47 73 PHE A O 1
ATOM 589 N N . LEU A 1 74 ? -5.593 -0.941 -6.405 1.00 25.45 74 LEU A N 1
ATOM 590 C CA . LEU A 1 74 ? -7.027 -0.965 -6.725 1.00 25.45 74 LEU A CA 1
ATOM 591 C C . LEU A 1 74 ? -7.860 0.037 -5.889 1.00 25.45 74 LEU A C 1
ATOM 593 O O . LEU A 1 74 ? -8.968 0.373 -6.298 1.00 25.45 74 LEU A O 1
ATOM 597 N N . LEU A 1 75 ? -7.311 0.598 -4.801 1.00 31.92 75 LEU A N 1
ATOM 598 C CA . LEU A 1 75 ? -7.885 1.760 -4.102 1.00 31.92 75 LEU A CA 1
ATOM 599 C C . LEU A 1 75 ? -7.843 3.051 -4.941 1.00 31.92 75 LEU A C 1
ATOM 601 O O . LEU A 1 75 ? -8.715 3.900 -4.788 1.00 31.92 75 LEU A O 1
ATOM 605 N N . VAL A 1 76 ? -6.850 3.224 -5.827 1.00 30.34 76 VAL A N 1
ATOM 606 C CA . VAL A 1 76 ? -6.397 4.571 -6.241 1.00 30.34 76 VAL A CA 1
ATOM 607 C C . VAL A 1 76 ? -6.642 4.924 -7.716 1.00 30.34 76 VAL A C 1
ATOM 609 O O . VAL A 1 76 ? -5.997 5.803 -8.281 1.00 30.34 76 VAL A O 1
ATOM 612 N N . SER A 1 77 ? -7.692 4.348 -8.316 1.00 24.89 77 SER A N 1
ATOM 613 C CA . SER A 1 77 ? -8.448 5.073 -9.366 1.00 24.89 77 SER A CA 1
ATOM 614 C C . SER A 1 77 ? -9.265 6.245 -8.784 1.00 24.89 77 SER A C 1
ATOM 616 O O . SER A 1 77 ? -9.949 6.964 -9.511 1.00 24.89 77 SER A O 1
ATOM 618 N N . ALA A 1 78 ? -9.189 6.435 -7.465 1.00 26.59 78 ALA A N 1
ATOM 619 C CA . ALA A 1 78 ? -9.920 7.391 -6.662 1.00 26.59 78 ALA A CA 1
ATOM 620 C C . ALA A 1 78 ? -8.945 8.071 -5.658 1.00 26.59 78 ALA A C 1
ATOM 622 O O . ALA A 1 78 ? -8.355 7.383 -4.839 1.00 26.59 78 ALA A O 1
ATOM 623 N N . LEU A 1 79 ? -8.844 9.414 -5.726 1.00 28.28 79 LEU A N 1
ATOM 624 C CA . LEU A 1 79 ? -8.241 10.382 -4.769 1.00 28.28 79 LEU A CA 1
ATOM 625 C C . LEU A 1 79 ? -6.742 10.462 -4.479 1.00 28.28 79 LEU A C 1
ATOM 627 O O . LEU A 1 79 ? -6.122 9.427 -4.281 1.00 28.28 79 LEU A O 1
ATOM 631 N N . LEU A 1 80 ? -6.284 11.744 -4.367 1.00 28.41 80 LEU A N 1
ATOM 632 C CA . LEU A 1 80 ? -5.110 12.307 -3.656 1.00 28.41 80 LEU A CA 1
ATOM 633 C C . LEU A 1 80 ? -4.141 13.324 -4.273 1.00 28.41 80 LEU A C 1
ATOM 635 O O . LEU A 1 80 ? -3.021 13.008 -4.657 1.00 28.41 80 LEU A O 1
ATOM 639 N N . ALA A 1 81 ? -4.398 14.606 -4.034 1.00 27.77 81 ALA A N 1
ATOM 640 C CA . ALA A 1 81 ? -3.308 15.581 -4.037 1.00 27.77 81 ALA A CA 1
ATOM 641 C C . ALA A 1 81 ? -3.710 16.844 -3.322 1.00 27.77 81 ALA A C 1
ATOM 643 O O . ALA A 1 81 ? -4.541 17.492 -3.934 1.00 27.77 81 ALA A O 1
ATOM 644 N N . GLN A 1 82 ? -3.172 17.190 -2.104 1.00 32.16 82 GLN A N 1
ATOM 645 C CA . GLN A 1 82 ? -2.489 19.476 -0.520 1.00 32.16 82 GLN A CA 1
ATOM 646 C C . GLN A 1 82 ? -1.052 20.222 -0.393 1.00 32.16 82 GLN A C 1
ATOM 648 O O . GLN A 1 82 ? -0.331 19.894 0.553 1.00 32.16 82 GLN A O 1
ATOM 653 N N . PRO A 1 83 ? -0.591 21.187 -1.250 1.00 29.00 83 PRO A N 1
ATOM 654 C CA . PRO A 1 83 ? 0.417 22.142 -0.822 1.00 29.00 83 PRO A CA 1
ATOM 655 C C . PRO A 1 83 ? -0.248 23.486 -0.450 1.00 29.00 83 PRO A C 1
ATOM 657 O O . PRO A 1 83 ? -1.170 23.933 -1.136 1.00 29.00 83 PRO A O 1
ATOM 660 N N . PRO A 1 84 ? 0.315 24.243 0.496 1.00 28.16 84 PRO A N 1
ATOM 661 C CA . PRO A 1 84 ? 1.100 23.817 1.645 1.00 28.16 84 PRO A CA 1
ATOM 662 C C . PRO A 1 84 ? 0.422 24.234 2.965 1.00 28.16 84 PRO A C 1
ATOM 664 O O . PRO A 1 84 ? -0.624 24.880 2.986 1.00 28.16 84 PRO A O 1
ATOM 667 N N . GLY A 1 85 ? 1.028 23.854 4.091 1.00 28.55 85 GLY A N 1
ATOM 668 C CA . GLY A 1 85 ? 0.417 24.008 5.411 1.00 28.55 85 GLY A CA 1
ATOM 669 C C . GLY A 1 85 ? 0.069 25.450 5.807 1.00 28.55 85 GLY A C 1
ATOM 670 O O . GLY A 1 85 ? 0.894 26.357 5.710 1.00 28.55 85 GLY A O 1
ATOM 671 N N . GLY A 1 86 ? -1.135 25.615 6.359 1.00 23.36 86 GLY A N 1
ATOM 672 C CA . GLY A 1 86 ? -1.523 26.732 7.221 1.00 23.36 86 GLY A CA 1
ATOM 673 C C . GLY A 1 86 ? -1.801 26.223 8.640 1.00 23.36 86 GLY A C 1
ATOM 674 O O . GLY A 1 86 ? -2.297 25.109 8.810 1.00 23.36 86 GLY A O 1
ATOM 675 N N . GLY A 1 87 ? -1.457 27.015 9.660 1.00 27.05 87 GLY A N 1
ATOM 676 C CA . GLY A 1 87 ? -1.733 26.675 11.063 1.00 27.05 87 GLY A CA 1
ATOM 677 C C . GLY A 1 87 ? -3.233 26.734 11.409 1.00 27.05 87 GLY A C 1
ATOM 678 O O . GLY A 1 87 ? -3.989 27.399 10.700 1.00 27.05 87 GLY A O 1
ATOM 679 N N . PRO A 1 88 ? -3.679 26.059 12.485 1.00 28.08 88 PRO A N 1
ATOM 680 C CA . PRO A 1 88 ? -5.099 25.928 12.812 1.00 28.08 88 PRO A CA 1
ATOM 681 C C . PRO A 1 88 ? -5.718 27.235 13.354 1.00 28.08 88 PRO A C 1
ATOM 683 O O . PRO A 1 88 ? -5.242 27.759 14.365 1.00 28.08 88 PRO A O 1
ATOM 686 N N . PRO A 1 89 ? -6.820 27.734 12.761 1.00 28.56 89 PRO A N 1
ATOM 687 C CA . PRO A 1 89 ? -7.717 28.690 13.409 1.00 28.56 89 PRO A CA 1
ATOM 688 C C . PRO A 1 89 ? -8.589 27.991 14.477 1.00 28.56 89 PRO A C 1
ATOM 690 O O . PRO A 1 89 ? -8.805 26.780 14.393 1.00 28.56 89 PRO A O 1
ATOM 693 N N . PRO A 1 90 ? -9.115 28.715 15.482 1.00 30.38 90 PRO A N 1
ATOM 694 C CA . PRO A 1 90 ? -9.866 28.113 16.584 1.00 30.38 90 PRO A CA 1
ATOM 695 C C . PRO A 1 90 ? -11.379 28.005 16.323 1.00 30.38 90 PRO A C 1
ATOM 697 O O . PRO A 1 90 ? -12.004 28.961 15.870 1.00 30.38 90 PRO A O 1
ATOM 700 N N . GLY A 1 91 ? -11.985 26.891 16.755 1.00 29.08 91 GLY A N 1
ATOM 701 C CA . GLY A 1 91 ? -13.439 26.755 16.940 1.00 29.08 91 GLY A CA 1
ATOM 702 C C . GLY A 1 91 ? -14.062 25.572 16.194 1.00 29.08 91 GLY A C 1
ATOM 703 O O . GLY A 1 91 ? -14.172 25.596 14.976 1.00 29.08 91 GLY A O 1
ATOM 704 N N . GLY A 1 92 ? -14.523 24.559 16.935 1.00 31.34 92 GLY A N 1
ATOM 705 C CA . GLY A 1 92 ? -15.097 23.328 16.372 1.00 31.34 92 GLY A CA 1
ATOM 706 C C . GLY A 1 92 ? -14.146 22.127 16.449 1.00 31.34 92 GLY A C 1
ATOM 707 O O . GLY A 1 92 ? -12.927 22.273 16.537 1.00 31.34 92 GLY A O 1
ATOM 708 N N . ALA A 1 93 ? -14.708 20.917 16.488 1.00 36.38 93 ALA A N 1
ATOM 709 C CA . ALA A 1 93 ? -13.970 19.701 16.826 1.00 36.38 93 ALA A CA 1
ATOM 710 C C . ALA A 1 93 ? -13.238 19.070 15.623 1.00 36.38 93 ALA A C 1
ATOM 712 O O . ALA A 1 93 ? -13.670 18.055 15.084 1.00 36.38 93 ALA A O 1
ATOM 713 N N . GLY A 1 94 ? -12.078 19.628 15.265 1.00 37.00 94 GLY A N 1
ATOM 714 C CA . GLY A 1 94 ? -11.029 18.87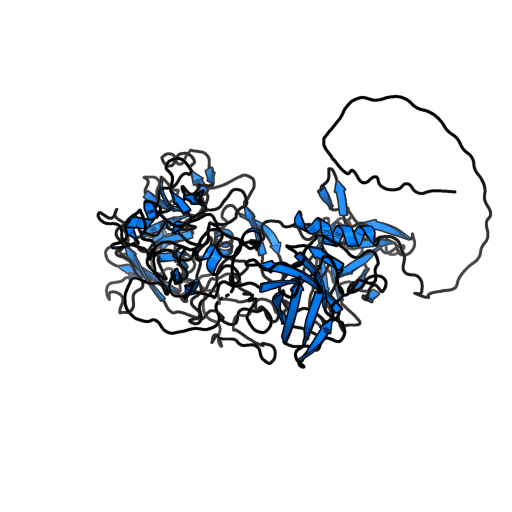8 14.561 1.00 37.00 94 GLY A CA 1
ATOM 715 C C . GLY A 1 94 ? -11.220 18.685 13.054 1.00 37.00 94 GLY A C 1
ATOM 716 O O . GLY A 1 94 ? -11.126 17.565 12.559 1.00 37.00 94 GLY A O 1
ATOM 717 N N . GLY A 1 95 ? -11.416 19.771 12.310 1.00 47.75 95 GLY A N 1
ATOM 718 C CA . GLY A 1 95 ? -11.275 19.771 10.855 1.00 47.75 95 GLY A CA 1
ATOM 719 C C . GLY A 1 95 ? -11.129 21.188 10.314 1.00 47.75 95 GLY A C 1
ATOM 720 O O . GLY A 1 95 ? -11.739 22.112 10.847 1.00 47.75 95 GLY A O 1
ATOM 721 N N . SER A 1 96 ? -10.333 21.368 9.261 1.00 67.25 96 SER A N 1
ATOM 722 C CA . SER A 1 96 ? -10.341 22.619 8.493 1.00 67.25 96 SER A CA 1
ATOM 723 C C . SER A 1 96 ? -11.452 22.570 7.442 1.00 67.25 96 SER A C 1
ATOM 725 O O . SER A 1 96 ? -11.655 21.529 6.819 1.00 67.25 96 SER A O 1
ATOM 727 N N . GLY A 1 97 ? -12.151 23.684 7.219 1.00 85.31 97 GLY A N 1
ATOM 728 C CA . GLY A 1 97 ? -13.335 23.762 6.352 1.00 85.31 97 GLY A CA 1
ATOM 729 C C . GLY A 1 97 ? -14.628 23.882 7.165 1.00 85.31 97 GLY A C 1
ATOM 730 O O . GLY A 1 97 ? -14.592 24.369 8.291 1.00 85.31 97 GLY A O 1
ATOM 731 N N . ASP A 1 98 ? -15.764 23.449 6.611 1.00 91.62 98 ASP A N 1
ATOM 732 C CA . ASP A 1 98 ? -17.082 23.591 7.258 1.00 91.62 98 ASP A CA 1
ATOM 733 C C . ASP A 1 98 ? -17.354 22.490 8.307 1.00 91.62 98 ASP A C 1
ATOM 735 O O . ASP A 1 98 ? -18.373 22.519 8.994 1.00 91.62 98 ASP A O 1
ATOM 739 N N . GLY A 1 99 ? -16.489 21.475 8.412 1.00 90.56 99 GLY A N 1
ATOM 740 C CA . GLY A 1 99 ? -16.561 20.398 9.408 1.00 90.56 99 GLY A CA 1
ATOM 741 C C . GLY A 1 99 ? -17.628 19.321 9.166 1.00 90.56 99 GLY A C 1
ATOM 742 O O . GLY A 1 99 ? -17.545 18.259 9.774 1.00 90.56 99 GLY A O 1
ATOM 743 N N . ILE A 1 100 ? -18.597 19.551 8.272 1.00 94.56 100 ILE A N 1
ATOM 744 C CA . ILE A 1 100 ? -19.741 18.645 8.043 1.00 94.56 100 ILE A CA 1
ATOM 745 C C . ILE A 1 100 ? -19.385 17.484 7.105 1.00 94.56 100 ILE A C 1
ATOM 747 O O . ILE A 1 100 ? -19.611 16.324 7.437 1.00 94.56 100 ILE A O 1
ATOM 751 N N . TRP A 1 101 ? -18.805 17.782 5.941 1.00 96.12 101 TRP A N 1
ATOM 752 C CA . TRP A 1 101 ? -18.384 16.774 4.963 1.00 96.12 101 TRP A CA 1
ATOM 753 C C . TRP A 1 101 ? -16.893 16.515 5.156 1.00 96.12 101 TRP A C 1
ATOM 755 O O . TRP A 1 101 ? -16.052 17.241 4.621 1.00 96.12 101 TRP A O 1
ATOM 765 N N . ARG A 1 102 ? -16.571 15.530 6.000 1.00 94.69 102 ARG A N 1
ATOM 766 C CA . ARG A 1 102 ? -15.220 15.269 6.523 1.00 94.69 102 ARG A CA 1
ATOM 767 C C . ARG A 1 102 ? -14.537 14.211 5.684 1.00 94.69 102 ARG A C 1
ATOM 769 O O . ARG A 1 102 ? -15.143 13.189 5.369 1.00 94.69 102 ARG A O 1
ATOM 776 N N . ARG A 1 103 ? -13.298 14.456 5.279 1.00 94.19 103 ARG A N 1
ATOM 777 C CA . ARG A 1 103 ? -12.636 13.654 4.253 1.00 94.19 103 ARG A CA 1
ATOM 778 C C . ARG A 1 103 ? -12.173 12.306 4.812 1.00 94.19 103 ARG A C 1
ATOM 780 O O . ARG A 1 103 ? -11.661 12.198 5.923 1.00 94.19 103 ARG A O 1
ATOM 787 N N . ASN A 1 104 ? -12.417 11.266 4.025 1.00 94.31 104 ASN A N 1
ATOM 788 C CA . ASN A 1 104 ? -12.128 9.871 4.347 1.00 94.31 104 ASN A CA 1
ATOM 789 C C . ASN A 1 104 ? -10.649 9.565 4.081 1.00 94.31 104 ASN A C 1
ATOM 791 O O . ASN A 1 104 ? -10.305 9.437 2.918 1.00 94.31 104 ASN A O 1
ATOM 795 N N . ALA A 1 105 ? -9.796 9.388 5.092 1.00 91.69 105 ALA A N 1
ATOM 796 C CA . ALA A 1 105 ? -8.336 9.237 4.963 1.00 91.69 105 ALA A CA 1
ATOM 797 C C . ALA A 1 105 ? -7.859 8.104 4.023 1.00 91.69 105 ALA A C 1
ATOM 799 O O . ALA A 1 105 ? -6.821 8.234 3.378 1.00 91.69 105 ALA A O 1
ATOM 800 N N . ALA A 1 106 ? -8.616 7.014 3.850 1.00 90.31 106 ALA A N 1
ATOM 801 C CA . ALA A 1 106 ? -8.250 5.981 2.867 1.00 90.31 106 ALA A CA 1
ATOM 802 C C . ALA A 1 106 ? -8.484 6.421 1.406 1.00 90.31 106 ALA A C 1
ATOM 804 O O . ALA A 1 106 ? -7.905 5.847 0.490 1.00 90.31 106 ALA A O 1
ATOM 805 N N . PHE A 1 107 ? -9.307 7.452 1.190 1.00 87.94 107 PHE A N 1
ATOM 806 C CA . PHE A 1 107 ? -9.301 8.266 -0.026 1.00 87.94 107 PHE A CA 1
ATOM 807 C C . PHE A 1 107 ? -8.330 9.447 0.161 1.00 87.94 107 PHE A C 1
ATOM 809 O O . PHE A 1 107 ? -7.569 9.710 -0.736 1.00 87.94 107 PHE A O 1
ATOM 816 N N . GLY A 1 108 ? -8.278 10.132 1.305 1.00 85.69 108 GLY A N 1
ATOM 817 C CA . GLY A 1 108 ? -7.609 11.419 1.534 1.00 85.69 108 GLY A CA 1
ATOM 818 C C . GLY A 1 108 ? -6.118 11.425 1.903 1.00 85.69 108 GLY A C 1
ATOM 819 O O . GLY A 1 108 ? -5.565 12.522 1.988 1.00 85.69 108 GLY A O 1
ATOM 820 N N . GLU A 1 109 ? -5.460 10.268 2.080 1.00 86.31 109 GLU A N 1
ATOM 821 C CA . GLU A 1 109 ? -4.005 10.146 2.348 1.00 86.31 109 GLU A CA 1
ATOM 822 C C . GLU A 1 109 ? -3.273 8.976 1.633 1.00 86.31 109 GLU A C 1
ATOM 824 O O . GLU A 1 109 ? -2.110 9.140 1.286 1.00 86.31 109 GLU A O 1
ATOM 829 N N . ALA A 1 110 ? -3.944 7.883 1.241 1.00 81.69 110 ALA A N 1
ATOM 830 C CA . ALA A 1 110 ? -3.433 6.680 0.531 1.00 81.69 110 ALA A CA 1
ATOM 831 C C . ALA A 1 110 ? -2.320 6.758 -0.563 1.00 81.69 110 ALA A C 1
ATOM 833 O O . ALA A 1 110 ? -1.730 5.727 -0.880 1.00 81.69 110 ALA A O 1
ATOM 834 N N . GLN A 1 111 ? -1.983 7.917 -1.138 1.00 82.38 111 GLN A N 1
ATOM 835 C CA . GLN A 1 111 ? -0.818 8.117 -2.015 1.00 82.38 111 GLN A CA 1
ATOM 836 C C . GLN A 1 111 ? 0.493 8.075 -1.222 1.00 82.38 111 GLN A C 1
ATOM 838 O O . GLN A 1 111 ? 1.522 7.700 -1.773 1.00 82.38 111 GLN A O 1
ATOM 843 N N . THR A 1 112 ? 0.445 8.491 0.050 1.00 86.38 112 THR A N 1
ATOM 844 C CA . THR A 1 112 ? 1.583 8.549 0.974 1.00 86.38 112 THR A CA 1
ATOM 845 C C . THR A 1 112 ? 1.741 7.255 1.759 1.00 86.38 112 THR A C 1
ATOM 847 O O . THR A 1 112 ? 2.635 7.184 2.591 1.00 86.38 112 THR A O 1
ATOM 850 N N . PHE A 1 113 ? 0.895 6.243 1.533 1.00 90.44 113 PHE A N 1
ATOM 851 C CA . PHE A 1 113 ? 0.975 4.951 2.214 1.00 90.44 113 PHE A CA 1
ATOM 852 C C . PHE A 1 113 ? 2.097 4.089 1.615 1.00 90.44 113 PHE A C 1
ATOM 854 O O . PHE A 1 113 ? 2.314 4.078 0.401 1.00 90.44 113 PHE A O 1
ATOM 861 N N . ASP A 1 114 ? 2.794 3.336 2.463 1.00 92.06 114 ASP A N 1
ATOM 862 C CA . ASP A 1 114 ? 3.760 2.323 2.028 1.00 92.06 114 ASP A CA 1
ATOM 863 C C . ASP A 1 114 ? 3.103 0.970 1.687 1.00 92.06 114 ASP A C 1
ATOM 865 O O . ASP A 1 114 ? 1.883 0.794 1.746 1.00 92.06 114 ASP A O 1
ATOM 869 N N . ALA A 1 115 ? 3.927 -0.032 1.363 1.00 89.75 115 ALA A N 1
ATOM 870 C CA . ALA A 1 115 ? 3.479 -1.406 1.125 1.00 89.75 115 ALA A CA 1
ATOM 871 C C . ALA A 1 115 ? 2.819 -2.077 2.353 1.00 89.75 115 ALA A C 1
ATOM 873 O O . ALA A 1 115 ? 2.128 -3.086 2.202 1.00 89.75 115 ALA A O 1
ATOM 874 N N . CYS A 1 116 ? 2.998 -1.528 3.558 1.00 92.31 116 CYS A N 1
ATOM 875 C CA . CYS A 1 116 ? 2.335 -1.977 4.780 1.00 92.31 116 CYS A CA 1
ATOM 876 C C . CYS A 1 116 ? 0.978 -1.289 5.020 1.00 92.31 116 CYS A C 1
ATOM 878 O O . CYS A 1 116 ? 0.205 -1.791 5.843 1.00 92.31 116 CYS A O 1
ATOM 880 N N . LEU A 1 117 ? 0.671 -0.223 4.266 1.00 93.31 117 LEU A N 1
ATOM 881 C CA . LEU A 1 117 ? -0.456 0.716 4.390 1.00 93.31 117 LEU A CA 1
ATOM 882 C C . LEU A 1 117 ? -0.354 1.740 5.532 1.00 93.31 117 LEU A C 1
ATOM 884 O O . LEU A 1 117 ? -1.380 2.242 5.996 1.00 93.31 117 LEU A O 1
ATOM 888 N N . GLY A 1 118 ? 0.860 2.053 5.987 1.00 94.19 118 GLY A N 1
ATOM 889 C CA . GLY A 1 118 ? 1.097 3.092 6.993 1.00 94.19 118 GLY A CA 1
ATOM 890 C C . GLY A 1 118 ? 1.807 4.315 6.420 1.00 94.19 118 GLY A C 1
ATOM 891 O O . GLY A 1 118 ? 2.482 4.241 5.388 1.00 94.19 118 GLY A O 1
ATOM 892 N N . HIS A 1 119 ? 1.659 5.454 7.098 1.00 93.12 119 HIS A N 1
ATOM 893 C CA . HIS A 1 119 ? 2.318 6.717 6.734 1.00 93.12 119 HIS A CA 1
ATOM 894 C C . HIS A 1 119 ? 2.531 7.626 7.953 1.00 93.12 119 HIS A C 1
ATOM 896 O O . HIS A 1 119 ? 2.276 7.218 9.089 1.00 93.12 119 HIS A O 1
ATOM 902 N N . GLN A 1 120 ? 3.030 8.846 7.728 1.00 91.31 120 GLN A N 1
ATOM 903 C CA . GLN A 1 120 ? 3.345 9.815 8.780 1.00 91.31 120 GLN A CA 1
ATOM 904 C C . GLN A 1 120 ? 3.068 11.271 8.354 1.00 91.31 120 GLN A C 1
ATOM 906 O O . GLN A 1 120 ? 3.362 11.642 7.215 1.00 91.31 120 GLN A O 1
ATOM 911 N N . PRO A 1 121 ? 2.608 12.149 9.267 1.00 86.69 121 PRO A N 1
ATOM 912 C CA . PRO A 1 121 ? 2.569 13.589 9.035 1.00 86.69 121 PRO A CA 1
ATOM 913 C C . PRO A 1 121 ? 3.977 14.204 9.134 1.00 86.69 121 PRO A C 1
ATOM 915 O O . PRO A 1 121 ? 4.961 13.536 9.453 1.00 86.69 121 PRO A O 1
ATOM 918 N N . GLY A 1 122 ? 4.077 15.527 8.966 1.00 84.12 122 GLY A N 1
ATOM 919 C CA . GLY A 1 122 ? 5.328 16.279 9.164 1.00 84.12 122 GLY A CA 1
ATOM 920 C C . GLY A 1 122 ? 5.908 16.258 10.591 1.00 84.12 122 GLY A C 1
ATOM 921 O O . GLY A 1 1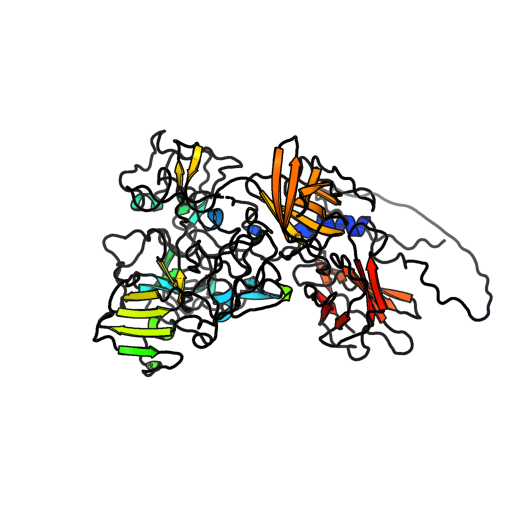22 ? 7.016 16.742 10.792 1.00 84.12 122 GLY A O 1
ATOM 922 N N . ASN A 1 123 ? 5.199 15.693 11.578 1.00 86.00 123 ASN A N 1
ATOM 923 C CA . ASN A 1 123 ? 5.732 15.419 12.921 1.00 86.00 123 ASN A CA 1
ATOM 924 C C . ASN A 1 123 ? 6.469 14.062 13.020 1.00 86.00 123 ASN A C 1
ATOM 926 O O . ASN A 1 123 ? 7.052 13.762 14.062 1.00 86.00 123 ASN A O 1
ATOM 930 N N . GLY A 1 124 ? 6.432 13.240 11.964 1.00 89.69 124 GLY A N 1
ATOM 931 C CA . GLY A 1 124 ? 7.052 11.916 11.907 1.00 89.69 124 GLY A CA 1
ATOM 932 C C . GLY A 1 124 ? 6.310 10.812 12.672 1.00 89.69 124 GLY A C 1
ATOM 933 O O . GLY A 1 124 ? 6.875 9.733 12.850 1.00 89.69 124 GLY A O 1
ATOM 934 N N . GLN A 1 125 ? 5.070 11.032 13.126 1.00 92.56 125 GLN A N 1
ATOM 935 C CA . GLN A 1 125 ? 4.300 9.985 13.802 1.00 92.56 125 GLN A CA 1
ATOM 936 C C . GLN A 1 125 ? 3.805 8.944 12.791 1.00 92.56 125 GLN A C 1
ATOM 938 O O . GLN A 1 125 ? 2.845 9.190 12.065 1.00 92.56 125 GLN A O 1
ATOM 943 N N . TYR A 1 126 ? 4.422 7.764 12.768 1.00 95.88 126 TYR A N 1
ATOM 944 C CA . TYR A 1 126 ? 3.953 6.656 11.939 1.00 95.88 126 TYR A CA 1
ATOM 945 C C . TYR A 1 126 ? 2.657 6.044 12.502 1.00 95.88 126 TYR A C 1
ATOM 947 O O . TYR A 1 126 ? 2.529 5.848 13.715 1.00 95.88 126 TYR A O 1
ATOM 955 N N . HIS A 1 127 ? 1.677 5.782 11.636 1.00 96.31 127 HIS A N 1
ATOM 956 C CA . HIS A 1 127 ? 0.335 5.330 12.021 1.00 96.31 127 HIS A CA 1
ATOM 957 C C . HIS A 1 127 ? -0.416 4.651 10.858 1.00 96.31 127 HIS A C 1
ATOM 959 O O . HIS A 1 127 ? 0.027 4.682 9.707 1.00 96.31 127 HIS A O 1
ATOM 965 N N . TYR A 1 128 ? -1.568 4.042 11.165 1.00 97.12 128 TYR A N 1
ATOM 966 C CA . TYR A 1 128 ? -2.483 3.444 10.182 1.00 97.12 128 TYR A CA 1
ATOM 967 C C . TYR A 1 128 ? -3.921 3.941 10.390 1.00 97.12 128 TYR A C 1
ATOM 969 O O . TYR A 1 128 ? -4.444 3.834 11.498 1.00 97.12 128 TYR A O 1
ATOM 977 N N . HIS A 1 129 ? -4.577 4.383 9.312 1.00 95.06 129 HIS A N 1
ATOM 978 C CA . HIS A 1 129 ? -6.037 4.615 9.248 1.00 95.06 129 HIS A CA 1
ATOM 979 C C . HIS A 1 129 ? -6.824 3.372 8.806 1.00 95.06 129 HIS A C 1
ATOM 981 O O . HIS A 1 129 ? -8.053 3.342 8.858 1.00 95.06 129 HIS A O 1
ATOM 987 N N . VAL A 1 130 ? -6.108 2.377 8.278 1.00 95.44 130 VAL A N 1
ATOM 988 C CA . VAL A 1 130 ? -6.639 1.174 7.633 1.00 95.44 130 VAL A CA 1
ATOM 989 C C . VAL A 1 130 ? -5.974 -0.076 8.222 1.00 95.44 130 VAL A C 1
ATOM 991 O O . VAL A 1 130 ? -5.326 -0.015 9.266 1.00 95.44 130 VAL A O 1
ATOM 994 N N . GLN A 1 131 ? -6.125 -1.228 7.567 1.00 94.19 131 GLN A N 1
ATOM 995 C CA . GLN A 1 131 ? -5.453 -2.459 7.977 1.00 94.19 131 GLN A CA 1
ATOM 996 C C . GLN A 1 131 ? -3.911 -2.314 8.018 1.00 94.19 131 GLN A C 1
ATOM 998 O O . GLN A 1 131 ? -3.317 -1.859 7.040 1.00 94.19 131 GLN A O 1
ATOM 1003 N N . PRO A 1 132 ? -3.231 -2.763 9.090 1.00 96.50 132 PRO A N 1
ATOM 1004 C CA . PRO A 1 132 ? -1.773 -2.783 9.151 1.00 96.50 132 PRO A CA 1
ATOM 1005 C C . PRO A 1 132 ? -1.247 -4.081 8.512 1.00 96.50 132 PRO A C 1
ATOM 1007 O O . PRO A 1 132 ? -1.000 -5.079 9.191 1.00 96.50 132 PRO A O 1
ATOM 1010 N N . THR A 1 133 ? -1.110 -4.106 7.185 1.00 95.00 133 THR A N 1
ATOM 1011 C CA . THR A 1 133 ? -0.903 -5.348 6.403 1.00 95.00 133 THR A CA 1
ATOM 1012 C C . THR A 1 133 ? 0.346 -6.125 6.833 1.00 95.00 133 THR A C 1
ATOM 1014 O O . THR A 1 133 ? 0.291 -7.338 7.034 1.00 95.00 133 THR A O 1
ATOM 1017 N N . CYS A 1 134 ? 1.465 -5.438 7.069 1.00 95.19 134 CYS A N 1
ATOM 1018 C CA . CYS A 1 134 ? 2.695 -6.081 7.540 1.00 95.19 134 CYS A CA 1
ATOM 1019 C C . CYS A 1 134 ? 2.592 -6.608 8.984 1.00 95.19 134 CYS A C 1
ATOM 1021 O O . CYS A 1 134 ? 3.210 -7.623 9.299 1.00 95.19 134 CYS A O 1
ATOM 1023 N N . LEU A 1 135 ? 1.764 -6.000 9.844 1.00 97.00 135 LEU A N 1
ATOM 1024 C CA . LEU A 1 135 ? 1.479 -6.528 11.184 1.00 97.00 135 LEU A CA 1
ATOM 1025 C C . LEU A 1 135 ? 0.589 -7.777 11.115 1.00 97.00 135 LEU A C 1
ATOM 1027 O O . LEU A 1 135 ? 0.842 -8.754 11.819 1.00 97.00 135 LEU A O 1
ATOM 1031 N N . ARG A 1 136 ? -0.407 -7.793 10.217 1.00 97.44 136 ARG A N 1
ATOM 1032 C CA . ARG A 1 136 ? -1.195 -9.003 9.919 1.00 97.44 136 ARG A CA 1
ATOM 1033 C C . ARG A 1 136 ? -0.276 -10.157 9.493 1.00 97.44 136 ARG A C 1
ATOM 1035 O O . ARG A 1 136 ? -0.441 -11.273 9.979 1.00 97.44 136 ARG A O 1
ATOM 1042 N N . ALA A 1 137 ? 0.738 -9.887 8.667 1.00 95.69 137 ALA A N 1
ATOM 1043 C CA . ALA A 1 137 ? 1.744 -10.879 8.276 1.00 95.69 137 ALA A CA 1
ATOM 1044 C C . ALA A 1 137 ? 2.646 -11.312 9.451 1.00 95.69 137 ALA A C 1
ATOM 1046 O O . ALA A 1 137 ? 2.833 -12.507 9.668 1.00 95.69 137 ALA A O 1
ATOM 1047 N N . GLN A 1 138 ? 3.154 -10.358 10.239 1.00 94.88 138 GLN A N 1
ATOM 1048 C CA . GLN A 1 138 ? 3.997 -10.582 11.425 1.00 94.88 138 GLN A CA 1
ATOM 1049 C C . GLN A 1 138 ? 3.322 -11.472 12.481 1.00 94.88 138 GLN A C 1
ATOM 1051 O O . GLN A 1 138 ? 3.984 -12.300 13.102 1.00 94.88 138 GLN A O 1
ATOM 1056 N N . LEU A 1 139 ? 2.006 -11.331 12.661 1.00 95.88 139 LEU A N 1
ATOM 1057 C CA . LEU A 1 139 ? 1.190 -12.142 13.575 1.00 95.88 139 LEU A CA 1
ATOM 1058 C C . LEU A 1 139 ? 0.622 -13.412 12.904 1.00 95.88 139 LEU A C 1
ATOM 1060 O O . LEU A 1 139 ? -0.152 -14.158 13.509 1.00 95.88 139 LEU A O 1
ATOM 1064 N N . GLY A 1 140 ? 1.000 -13.672 11.649 1.00 95.69 140 GLY A N 1
ATOM 1065 C CA . GLY A 1 140 ? 0.619 -14.862 10.893 1.00 95.69 140 GLY A CA 1
ATOM 1066 C C . GLY A 1 140 ? -0.884 -14.984 10.636 1.00 95.69 140 GLY A C 1
ATOM 1067 O O . GLY A 1 140 ? -1.404 -16.099 10.691 1.00 95.69 140 GLY A O 1
ATOM 1068 N N . ASP A 1 141 ? -1.586 -13.872 10.414 1.00 97.44 141 ASP A N 1
ATOM 1069 C CA . ASP A 1 141 ? -3.014 -13.813 10.072 1.00 97.44 141 ASP A CA 1
ATOM 1070 C C . ASP A 1 141 ? -3.315 -14.493 8.708 1.00 97.44 141 ASP A C 1
ATOM 1072 O O . ASP A 1 141 ? -2.484 -15.169 8.087 1.00 97.44 141 ASP A O 1
ATOM 1076 N N . ASN A 1 142 ? -4.545 -14.358 8.227 1.00 97.62 142 ASN A N 1
ATOM 1077 C CA . ASN A 1 142 ? -5.075 -15.037 7.049 1.00 97.62 142 ASN A CA 1
ATOM 1078 C C . ASN A 1 142 ? -4.589 -14.479 5.690 1.00 97.62 142 ASN A C 1
ATOM 1080 O O . ASN A 1 142 ? -5.300 -14.582 4.695 1.00 97.62 142 ASN A O 1
ATOM 1084 N N . ILE A 1 143 ? -3.361 -13.950 5.624 1.00 95.75 143 ILE A N 1
ATOM 1085 C CA . ILE A 1 143 ? -2.705 -13.480 4.391 1.00 95.75 143 ILE A CA 1
ATOM 1086 C C . ILE A 1 143 ? -1.450 -14.287 4.046 1.00 95.75 143 ILE A C 1
ATOM 1088 O O . ILE A 1 143 ? -0.866 -14.960 4.899 1.00 95.75 143 ILE A O 1
ATOM 1092 N N . GLU A 1 144 ? -1.035 -14.216 2.784 1.00 92.75 144 GLU A N 1
ATOM 1093 C CA . GLU A 1 144 ? 0.174 -14.848 2.246 1.00 92.75 144 GLU A CA 1
ATOM 1094 C C . GLU A 1 144 ? 0.907 -13.934 1.249 1.00 92.75 144 GLU A C 1
ATOM 1096 O O . GLU A 1 144 ? 0.308 -13.035 0.655 1.00 92.75 144 GLU A O 1
ATOM 1101 N N . VAL A 1 145 ? 2.217 -14.148 1.086 1.00 90.06 145 VAL A N 1
ATOM 1102 C CA . VAL A 1 145 ? 3.075 -13.357 0.187 1.00 90.06 145 VAL A CA 1
ATOM 1103 C C . VAL A 1 145 ? 2.897 -13.823 -1.260 1.00 90.06 145 VAL A C 1
ATOM 1105 O O . VAL A 1 145 ? 3.050 -15.002 -1.563 1.00 90.06 145 VAL A O 1
ATOM 1108 N N . VAL A 1 146 ? 2.622 -12.883 -2.165 1.00 87.00 146 VAL A N 1
ATOM 1109 C CA . VAL A 1 146 ? 2.523 -13.099 -3.621 1.00 87.00 146 VAL A CA 1
ATOM 1110 C C . VAL A 1 146 ? 3.892 -13.000 -4.292 1.00 87.00 146 VAL A C 1
ATOM 1112 O O . VAL A 1 146 ? 4.217 -13.802 -5.164 1.00 87.00 146 VAL A O 1
ATOM 1115 N N . LYS A 1 147 ? 4.679 -11.991 -3.901 1.00 84.69 147 LYS A N 1
ATOM 1116 C CA . LYS A 1 147 ? 6.080 -11.791 -4.290 1.00 84.69 147 LYS A CA 1
ATOM 1117 C C . LYS A 1 147 ? 6.757 -10.801 -3.343 1.00 84.69 147 LYS A C 1
ATOM 1119 O O . LYS A 1 147 ? 6.083 -9.984 -2.715 1.00 84.69 147 LYS A O 1
ATOM 1124 N N . ASN A 1 148 ? 8.084 -10.822 -3.309 1.00 88.00 148 ASN A N 1
ATOM 1125 C CA . ASN A 1 148 ? 8.882 -9.745 -2.727 1.00 88.00 148 ASN A CA 1
ATOM 1126 C C . ASN A 1 148 ? 9.304 -8.753 -3.824 1.00 88.00 148 ASN A C 1
ATOM 1128 O O . ASN A 1 148 ? 9.504 -9.142 -4.975 1.00 88.00 148 ASN A O 1
ATOM 1132 N N . THR A 1 149 ? 9.417 -7.476 -3.470 1.00 89.94 149 THR A N 1
ATOM 1133 C CA . THR A 1 149 ? 9.847 -6.369 -4.343 1.00 89.94 149 THR A CA 1
ATOM 1134 C C . THR A 1 149 ? 10.919 -5.547 -3.632 1.00 89.94 149 THR A C 1
ATOM 1136 O O . THR A 1 149 ? 11.075 -5.658 -2.413 1.00 89.94 149 THR A O 1
ATOM 1139 N N . ARG A 1 150 ? 11.621 -4.662 -4.350 1.00 90.75 150 ARG A N 1
ATOM 1140 C CA . ARG A 1 150 ? 12.563 -3.716 -3.710 1.00 90.75 150 ARG A CA 1
ATOM 1141 C C . ARG A 1 150 ? 11.869 -2.696 -2.792 1.00 90.75 150 ARG A C 1
ATOM 1143 O O . ARG A 1 150 ? 12.541 -2.037 -2.011 1.00 90.75 150 ARG A O 1
ATOM 1150 N N . VAL A 1 151 ? 10.539 -2.588 -2.858 1.00 87.69 151 VAL A N 1
ATOM 1151 C CA . VAL A 1 151 ? 9.707 -1.684 -2.043 1.00 87.69 151 VAL A CA 1
ATOM 1152 C C . VAL A 1 151 ? 8.831 -2.427 -1.018 1.00 87.69 151 VAL A C 1
ATOM 1154 O O . VAL A 1 151 ? 7.860 -1.866 -0.523 1.00 87.69 151 VAL A O 1
ATOM 1157 N N . GLY A 1 152 ? 9.157 -3.688 -0.700 1.00 88.25 152 GLY A N 1
ATOM 1158 C CA . GLY A 1 152 ? 8.455 -4.507 0.300 1.00 88.25 152 GLY A CA 1
ATOM 1159 C C . GLY A 1 152 ? 7.791 -5.772 -0.263 1.00 88.25 152 GLY A C 1
ATOM 1160 O O . GLY A 1 152 ? 7.924 -6.108 -1.442 1.00 88.25 152 GLY A O 1
ATOM 1161 N N . SER A 1 153 ? 7.081 -6.510 0.588 1.00 88.25 153 SER A N 1
ATOM 1162 C CA . SER A 1 153 ? 6.341 -7.719 0.192 1.00 88.25 153 SER A CA 1
ATOM 1163 C C . SER A 1 153 ? 4.925 -7.383 -0.279 1.00 88.25 153 SER A C 1
ATOM 1165 O O . SER A 1 153 ? 4.241 -6.557 0.318 1.00 88.25 153 SER A O 1
ATOM 1167 N N . VAL A 1 154 ? 4.465 -8.061 -1.331 1.00 85.75 154 VAL A N 1
ATOM 1168 C CA . VAL A 1 154 ? 3.079 -7.992 -1.820 1.00 85.75 154 VAL A CA 1
ATOM 1169 C C . VAL A 1 154 ? 2.285 -9.110 -1.164 1.00 85.75 154 VAL A C 1
ATOM 1171 O O . VAL A 1 154 ? 2.703 -10.265 -1.236 1.00 85.75 154 VAL A O 1
ATOM 1174 N N . TYR A 1 155 ? 1.136 -8.794 -0.573 1.00 88.50 155 TYR A N 1
ATOM 1175 C CA . TYR A 1 155 ? 0.290 -9.757 0.134 1.00 88.50 155 TYR A CA 1
ATOM 1176 C C . TYR A 1 155 ? -1.042 -9.986 -0.587 1.00 88.50 155 TYR A C 1
ATOM 1178 O O . TYR A 1 155 ? -1.472 -9.174 -1.401 1.00 88.50 155 TYR A O 1
ATOM 1186 N N . LYS A 1 156 ? -1.714 -11.093 -0.270 1.00 90.31 156 LYS A N 1
ATOM 1187 C CA . LYS A 1 156 ? -3.136 -11.315 -0.568 1.00 90.31 156 LYS A CA 1
ATOM 1188 C C . LYS A 1 156 ? -3.792 -12.126 0.545 1.00 90.31 156 LYS A C 1
ATOM 1190 O O . LYS A 1 156 ? -3.103 -12.832 1.279 1.00 90.31 156 LYS A O 1
ATOM 1195 N N . GLU A 1 157 ? -5.115 -12.064 0.630 1.00 94.31 157 GLU A N 1
ATOM 1196 C CA . GLU A 1 157 ? -5.898 -12.978 1.468 1.00 94.31 157 GLU A CA 1
ATOM 1197 C C . GLU A 1 157 ? -5.713 -14.440 1.023 1.00 94.31 157 GLU A C 1
ATOM 1199 O O . GLU A 1 157 ? -5.586 -14.743 -0.172 1.00 94.31 157 GLU A O 1
ATOM 1204 N N . LYS A 1 158 ? -5.714 -15.360 1.991 1.00 95.25 158 LYS A N 1
ATOM 1205 C CA . LYS A 1 158 ? -5.749 -16.808 1.747 1.00 95.25 158 LYS A CA 1
ATOM 1206 C C . LYS A 1 158 ? -7.104 -17.210 1.169 1.00 95.25 158 LYS A C 1
ATOM 1208 O O . LYS A 1 158 ? -8.135 -16.658 1.546 1.00 95.25 158 LYS A O 1
ATOM 1213 N N . ALA A 1 159 ? -7.109 -18.199 0.278 1.00 92.88 159 ALA A N 1
ATOM 1214 C CA . ALA A 1 159 ? -8.336 -18.686 -0.360 1.00 92.88 159 ALA A CA 1
ATOM 1215 C C . ALA A 1 159 ? -9.151 -19.655 0.523 1.00 92.88 159 ALA A C 1
ATOM 1217 O O . ALA A 1 159 ? -10.347 -19.829 0.299 1.00 92.88 159 ALA A O 1
ATOM 1218 N N . SER A 1 160 ? -8.501 -20.289 1.499 1.00 94.38 160 SER A N 1
ATOM 1219 C CA . SER A 1 160 ? -9.050 -21.337 2.362 1.00 94.38 160 SER A CA 1
ATOM 1220 C C . SER A 1 160 ? -8.338 -21.346 3.720 1.00 94.38 160 SER A C 1
ATOM 1222 O O . SER A 1 160 ? -7.482 -20.497 3.986 1.00 94.38 160 SER A O 1
ATOM 1224 N N . ASP A 1 161 ? -8.705 -22.305 4.578 1.00 94.94 161 ASP A N 1
ATOM 1225 C CA . ASP A 1 161 ? -7.991 -22.639 5.821 1.00 94.94 161 ASP A CA 1
ATOM 1226 C C . ASP A 1 161 ? -7.851 -21.455 6.793 1.00 94.94 161 ASP A C 1
ATOM 1228 O O . ASP A 1 161 ? -6.861 -21.301 7.515 1.00 94.94 161 ASP A O 1
ATOM 1232 N N . TRP A 1 162 ? -8.878 -20.599 6.804 1.00 97.50 162 TRP A N 1
ATOM 1233 C CA . TRP A 1 162 ? -8.941 -19.436 7.673 1.00 97.50 162 TRP A CA 1
ATOM 1234 C C . TRP A 1 162 ? -9.033 -19.844 9.145 1.00 97.50 162 TRP A C 1
ATOM 1236 O O . TRP A 1 162 ? -9.889 -20.635 9.542 1.00 97.50 162 TRP A O 1
ATOM 1246 N N . LYS A 1 163 ? -8.199 -19.218 9.971 1.00 97.62 163 LYS A N 1
ATOM 1247 C CA . LYS A 1 163 ? -8.287 -19.245 11.437 1.00 97.62 163 LYS A CA 1
ATOM 1248 C C . LYS A 1 163 ? -8.886 -17.936 11.951 1.00 97.62 163 LYS A C 1
ATOM 1250 O O . LYS A 1 163 ? -8.882 -16.933 11.238 1.00 97.62 163 LYS A O 1
ATOM 1255 N N . HIS A 1 164 ? -9.354 -17.915 13.199 1.00 98.31 164 HIS A N 1
ATOM 1256 C CA . HIS A 1 164 ? -9.686 -16.653 13.865 1.00 98.31 164 HIS A CA 1
ATOM 1257 C C . HIS A 1 164 ? -8.468 -15.716 13.789 1.00 98.31 164 HIS A C 1
ATOM 1259 O O . HIS A 1 164 ? -7.343 -16.150 14.060 1.00 98.31 164 HIS A O 1
ATOM 1265 N N . SER A 1 165 ? -8.668 -14.461 13.385 1.00 98.44 165 SER A N 1
ATOM 1266 C CA . SER A 1 165 ? -7.581 -13.484 13.372 1.00 98.44 165 SER A CA 1
ATOM 1267 C C . SER A 1 165 ? -7.066 -13.248 14.798 1.00 98.44 165 SER A C 1
ATOM 1269 O O . SER A 1 165 ? -7.846 -13.360 15.748 1.00 98.44 165 SER A O 1
ATOM 1271 N N . PRO A 1 166 ? -5.778 -12.912 14.976 1.00 97.88 166 PRO A N 1
ATOM 1272 C CA . PRO A 1 166 ? -5.251 -12.496 16.271 1.00 97.88 166 PRO A CA 1
ATOM 1273 C C . PRO A 1 166 ? -5.764 -11.100 16.654 1.00 97.88 166 PRO A C 1
ATOM 1275 O O . PRO A 1 166 ? -6.231 -10.338 15.798 1.00 97.88 166 PRO A O 1
ATOM 1278 N N . ILE A 1 167 ? -5.607 -10.741 17.931 1.00 98.50 167 ILE A N 1
ATOM 1279 C CA . ILE A 1 167 ? -5.656 -9.342 18.371 1.00 98.50 167 ILE A CA 1
ATOM 1280 C C . ILE A 1 167 ? -4.528 -8.582 17.660 1.00 98.50 167 ILE A C 1
ATOM 1282 O O . ILE A 1 167 ? -3.350 -8.890 17.840 1.00 98.50 167 ILE A O 1
ATOM 1286 N N . LEU A 1 168 ? -4.892 -7.596 16.841 1.00 98.38 168 LEU A N 1
ATOM 1287 C CA . LEU A 1 168 ? -3.955 -6.697 16.165 1.00 98.38 168 LEU A CA 1
ATOM 1288 C C . LEU A 1 168 ? -3.645 -5.463 17.016 1.00 98.38 168 LEU A C 1
ATOM 1290 O O . LEU A 1 168 ? -2.568 -4.886 16.880 1.00 98.38 168 LEU A O 1
ATOM 1294 N N . GLY A 1 169 ? -4.572 -5.034 17.876 1.00 97.94 169 GLY A N 1
ATOM 1295 C CA . GLY A 1 169 ? -4.434 -3.827 18.689 1.00 97.94 169 GLY A CA 1
ATOM 1296 C C . GLY A 1 169 ? -5.543 -3.652 19.721 1.00 97.94 169 GLY A C 1
ATOM 1297 O O . GLY A 1 169 ? -6.374 -4.537 19.916 1.00 97.94 169 GLY A O 1
ATOM 1298 N N . TRP A 1 170 ? -5.550 -2.491 20.369 1.00 97.69 170 TRP A N 1
ATOM 1299 C CA . TRP A 1 170 ? -6.484 -2.116 21.430 1.00 97.69 170 TRP A CA 1
ATOM 1300 C C . TRP A 1 170 ? -6.970 -0.683 21.216 1.00 97.69 170 TRP A C 1
ATOM 1302 O O . TRP A 1 170 ? -6.163 0.218 20.976 1.00 97.69 170 TRP A O 1
ATOM 1312 N N . ALA A 1 171 ? -8.282 -0.465 21.294 1.00 97.31 171 ALA A N 1
ATOM 1313 C CA . ALA A 1 171 ? -8.876 0.869 21.250 1.00 97.31 171 ALA A CA 1
ATOM 1314 C C . ALA A 1 171 ? -8.728 1.573 22.612 1.00 97.31 171 ALA A C 1
ATOM 1316 O O . ALA A 1 171 ? -8.590 0.914 23.643 1.00 97.31 171 ALA A O 1
ATOM 1317 N N . LEU A 1 172 ? -8.764 2.911 22.649 1.00 95.81 172 LEU A N 1
ATOM 1318 C CA . LEU A 1 172 ? -8.588 3.679 23.899 1.00 95.81 172 LEU A CA 1
ATOM 1319 C C . LEU A 1 172 ? -9.734 3.510 24.922 1.00 95.81 172 LEU A C 1
ATOM 1321 O O . LEU A 1 172 ? -9.594 3.915 26.074 1.00 95.81 172 LEU A O 1
ATOM 1325 N N . ASP A 1 173 ? -10.840 2.871 24.540 1.00 96.75 173 ASP A N 1
ATOM 1326 C CA . ASP A 1 173 ? -11.893 2.416 25.458 1.00 96.75 173 ASP A CA 1
ATOM 1327 C C . ASP A 1 173 ? -11.597 1.054 26.125 1.00 96.75 173 ASP A C 1
ATOM 1329 O O . ASP A 1 173 ? -12.358 0.606 26.982 1.00 96.75 173 ASP A O 1
ATOM 1333 N N . GLY A 1 174 ? -10.482 0.413 25.757 1.00 96.00 174 GLY A N 1
ATOM 1334 C CA . GLY A 1 174 ? -9.998 -0.864 26.279 1.00 96.00 174 GLY A CA 1
ATOM 1335 C C . GLY A 1 174 ? -10.542 -2.112 25.585 1.00 96.00 174 GLY A C 1
ATOM 1336 O O . GLY A 1 174 ? -10.180 -3.214 26.000 1.00 96.00 174 GLY A O 1
ATOM 1337 N N . TYR A 1 175 ? -11.381 -1.996 24.549 1.00 98.00 175 TYR A N 1
ATOM 1338 C CA . TYR A 1 175 ? -11.812 -3.167 23.780 1.00 98.00 175 TYR A CA 1
ATOM 1339 C C . TYR A 1 175 ? -10.757 -3.587 22.729 1.00 98.00 175 TYR A C 1
ATOM 1341 O O . TYR A 1 175 ? -10.082 -2.735 22.137 1.00 98.00 175 TYR A O 1
ATOM 1349 N N . PRO A 1 176 ? -10.589 -4.903 22.484 1.00 98.38 176 PRO A N 1
ATOM 1350 C CA . PRO A 1 176 ? -9.631 -5.419 21.510 1.00 98.38 176 PRO A CA 1
ATOM 1351 C C . PRO A 1 176 ? -10.051 -5.122 20.065 1.00 98.38 176 PRO A C 1
ATOM 1353 O O . PRO A 1 176 ? -11.239 -5.070 19.734 1.00 98.38 176 PRO A O 1
ATOM 1356 N N . ILE A 1 177 ? -9.049 -4.997 19.196 1.00 98.81 177 ILE A N 1
ATOM 1357 C CA . ILE A 1 177 ? -9.171 -4.847 17.746 1.00 98.81 177 ILE A CA 1
ATOM 1358 C C . ILE A 1 177 ? -8.581 -6.105 17.093 1.00 98.81 177 ILE A C 1
ATOM 1360 O O . ILE A 1 177 ? -7.374 -6.342 17.185 1.00 98.81 177 ILE A O 1
ATOM 1364 N N . TYR A 1 178 ? -9.409 -6.908 16.426 1.00 98.81 178 TYR A N 1
ATOM 1365 C CA . TYR A 1 178 ? -8.982 -8.114 15.700 1.00 98.81 178 TYR A CA 1
ATOM 1366 C C . TYR A 1 178 ? -8.740 -7.842 14.213 1.00 98.81 178 TYR A C 1
ATOM 1368 O O . TYR A 1 178 ? -9.175 -6.830 13.664 1.00 98.81 178 TYR A O 1
ATOM 1376 N N . GLY A 1 179 ? -8.063 -8.777 13.545 1.00 98.44 179 GLY A N 1
ATOM 1377 C CA . GLY A 1 179 ? -8.045 -8.846 12.080 1.00 98.44 179 GLY A CA 1
ATOM 1378 C C . GLY A 1 179 ? -9.400 -9.254 11.473 1.00 98.44 179 GLY A C 1
ATOM 1379 O O . GLY A 1 179 ? -10.331 -9.587 12.207 1.00 98.44 179 GLY A O 1
ATOM 1380 N N . PRO A 1 180 ? -9.522 -9.259 10.134 1.00 98.19 180 PRO A N 1
ATOM 1381 C CA . PRO A 1 180 ? -10.799 -9.408 9.427 1.00 98.19 180 PRO A CA 1
ATOM 1382 C C . PRO A 1 180 ? -11.496 -10.775 9.523 1.00 98.19 180 PRO A C 1
ATOM 1384 O O . PRO A 1 180 ? -12.520 -10.949 8.865 1.00 98.19 180 PRO A O 1
ATOM 1387 N N . TYR A 1 181 ? -11.002 -11.751 10.294 1.00 98.69 181 TYR A N 1
ATOM 1388 C CA . TYR A 1 181 ? -11.587 -13.097 10.373 1.00 98.69 181 TYR A CA 1
ATOM 1389 C C . TYR A 1 181 ? -11.977 -13.494 11.793 1.00 98.69 181 TYR A C 1
ATOM 1391 O O . TYR A 1 181 ? -11.233 -13.291 12.751 1.00 98.69 181 TYR A O 1
ATOM 1399 N N . GLY A 1 182 ? -13.128 -14.147 11.912 1.00 98.44 182 GLY A N 1
ATOM 1400 C CA . GLY A 1 182 ? -13.664 -14.617 13.183 1.00 98.44 182 GLY A CA 1
ATOM 1401 C C . GLY A 1 182 ? -14.756 -15.664 12.997 1.00 98.44 182 GLY A C 1
ATOM 1402 O O . GLY A 1 182 ? -15.049 -16.094 11.879 1.00 98.44 182 GLY A O 1
ATOM 1403 N N . TYR A 1 183 ? -15.358 -16.085 14.107 1.00 98.62 183 TYR A N 1
ATOM 1404 C CA . TYR A 1 183 ? -16.417 -17.096 14.110 1.00 98.62 183 TYR A CA 1
ATOM 1405 C C . TYR A 1 183 ? -17.657 -16.637 13.325 1.00 98.62 183 TYR A C 1
ATOM 1407 O O . TYR A 1 183 ? -18.098 -15.488 13.448 1.00 98.62 183 TYR A O 1
ATOM 1415 N N . SER A 1 184 ? -18.220 -17.535 12.515 1.00 98.06 184 SER A N 1
ATOM 1416 C CA . SER A 1 184 ? -19.430 -17.280 11.720 1.00 98.06 184 SER A CA 1
ATOM 1417 C C . SER A 1 184 ? -20.677 -17.126 12.581 1.00 98.06 184 SER A C 1
ATOM 1419 O O . SER A 1 184 ? -21.508 -16.270 12.290 1.00 98.06 184 SER A O 1
ATOM 1421 N N . ASP A 1 185 ? -20.757 -17.873 13.680 1.00 98.00 185 ASP A N 1
ATOM 1422 C CA . ASP A 1 185 ? -21.661 -17.593 14.787 1.00 98.00 185 ASP A CA 1
ATOM 1423 C C . ASP A 1 185 ? -20.856 -16.909 15.910 1.00 98.00 185 ASP A C 1
ATOM 1425 O O . ASP A 1 185 ? -20.011 -17.562 16.532 1.00 98.00 185 ASP A O 1
ATOM 1429 N N . PRO A 1 186 ? -21.092 -15.615 16.211 1.00 97.69 186 PRO A N 1
ATOM 1430 C CA . PRO A 1 186 ? -20.350 -14.899 17.251 1.00 97.69 186 PRO A CA 1
ATOM 1431 C C . PRO A 1 186 ? -20.564 -15.472 18.661 1.00 97.69 186 PRO A C 1
ATOM 1433 O O . PRO A 1 186 ? -19.818 -15.125 19.571 1.00 97.69 186 PRO A O 1
ATOM 1436 N N . THR A 1 187 ? -21.546 -16.354 18.869 1.00 98.12 187 THR A N 1
ATOM 1437 C CA . THR A 1 187 ? -21.795 -17.027 20.154 1.00 98.12 187 THR A CA 1
ATOM 1438 C C . THR A 1 187 ? -21.110 -18.392 20.275 1.00 98.12 187 THR A C 1
ATOM 1440 O O . THR A 1 187 ? -21.148 -18.985 21.351 1.00 98.12 187 THR A O 1
ATOM 1443 N N . LYS A 1 188 ? -20.492 -18.924 19.204 1.00 97.69 188 LYS A N 1
ATOM 1444 C CA . LYS A 1 188 ? -19.964 -20.302 19.174 1.00 97.69 188 LYS A CA 1
ATOM 1445 C C . LYS A 1 188 ? -18.561 -20.381 18.574 1.00 97.69 188 LYS A C 1
ATOM 1447 O O . LYS A 1 188 ? -18.390 -20.363 17.355 1.00 97.69 188 LYS A O 1
ATOM 1452 N N . ALA A 1 189 ? -17.575 -20.620 19.439 1.00 96.62 189 ALA A N 1
ATOM 1453 C CA . ALA A 1 189 ? -16.177 -20.856 19.062 1.00 96.62 189 ALA A CA 1
ATOM 1454 C C . ALA A 1 189 ? -15.947 -22.163 18.266 1.00 96.62 189 ALA A C 1
ATOM 1456 O O . ALA A 1 189 ? -14.866 -22.391 17.737 1.00 96.62 189 ALA A O 1
ATOM 1457 N N . THR A 1 190 ? -16.965 -23.023 18.166 1.00 96.88 190 THR A N 1
ATOM 1458 C CA . THR A 1 190 ? -16.981 -24.229 17.321 1.00 96.88 190 THR A CA 1
ATOM 1459 C C . THR A 1 190 ? -17.579 -23.995 15.929 1.00 96.88 190 THR A C 1
ATOM 1461 O O . THR A 1 190 ? -17.639 -24.928 15.130 1.00 96.88 190 THR A O 1
ATOM 1464 N N . SER A 1 191 ? -18.047 -22.780 15.620 1.00 98.44 191 SER A N 1
ATOM 1465 C CA . SER A 1 191 ? -18.544 -22.440 14.282 1.00 98.44 191 SER A CA 1
ATOM 1466 C C . SER A 1 191 ? -17.397 -22.188 13.296 1.00 98.44 191 SER A C 1
ATOM 1468 O O . SER A 1 191 ? -16.279 -21.852 13.687 1.00 98.44 191 SER A O 1
ATOM 1470 N N . ALA A 1 192 ? -17.672 -22.344 11.998 1.00 98.19 192 ALA A N 1
ATOM 1471 C CA . ALA A 1 192 ? -16.679 -22.116 10.949 1.00 98.19 192 ALA A CA 1
ATOM 1472 C C . ALA A 1 192 ? -16.151 -20.671 10.971 1.00 98.19 192 ALA A C 1
ATOM 1474 O O . ALA A 1 192 ? -16.887 -19.741 11.311 1.00 98.19 192 ALA A O 1
ATOM 1475 N N . ILE A 1 193 ? -14.900 -20.464 10.563 1.00 98.62 193 ILE A N 1
ATOM 1476 C CA . ILE A 1 193 ? -14.337 -19.120 10.401 1.00 98.62 193 ILE A CA 1
ATOM 1477 C C . ILE A 1 193 ? -14.842 -18.493 9.098 1.00 98.62 193 ILE A C 1
ATOM 1479 O O . ILE A 1 193 ? -14.900 -19.149 8.058 1.00 98.62 193 ILE A O 1
ATOM 1483 N N . LYS A 1 194 ? -15.165 -17.200 9.145 1.00 97.81 194 LYS A N 1
ATOM 1484 C CA . LYS A 1 194 ? -15.455 -16.364 7.972 1.00 97.81 194 LYS A CA 1
ATOM 1485 C C . LYS A 1 194 ? -14.697 -15.042 8.055 1.00 97.81 194 LYS A C 1
ATOM 1487 O O . LYS A 1 194 ? -14.321 -14.606 9.144 1.00 97.81 194 LYS A O 1
ATOM 1492 N N . ARG A 1 195 ? -14.558 -14.361 6.914 1.00 97.94 195 ARG A N 1
ATOM 1493 C CA . ARG A 1 195 ? -14.295 -12.918 6.912 1.00 97.94 195 ARG A CA 1
ATOM 1494 C C . ARG A 1 195 ? -15.503 -12.193 7.515 1.00 97.94 195 ARG A C 1
ATOM 1496 O O . ARG A 1 195 ? -16.633 -12.445 7.096 1.00 97.94 195 ARG A O 1
ATOM 1503 N N . VAL A 1 196 ? -15.262 -11.319 8.483 1.00 98.12 196 VAL A N 1
ATOM 1504 C CA . VAL A 1 196 ? -16.261 -10.517 9.197 1.00 98.12 196 VAL A CA 1
ATOM 1505 C C . VAL A 1 196 ? -16.489 -9.226 8.405 1.00 98.12 196 VAL A C 1
ATOM 1507 O O . VAL A 1 196 ? -15.562 -8.443 8.205 1.00 98.12 196 VAL A O 1
ATOM 1510 N N . ALA A 1 197 ? -17.698 -9.032 7.878 1.00 97.25 197 ALA A N 1
ATOM 1511 C CA . ALA A 1 197 ? -18.007 -7.930 6.968 1.00 97.25 197 ALA A CA 1
ATOM 1512 C C . ALA A 1 197 ? -18.425 -6.649 7.708 1.00 97.25 197 ALA A C 1
ATOM 1514 O O . ALA A 1 197 ? -19.199 -6.701 8.664 1.00 97.25 197 ALA A O 1
ATOM 1515 N N . SER A 1 198 ? -17.981 -5.492 7.207 1.00 97.25 198 SER A N 1
ATOM 1516 C CA . SER A 1 198 ? -18.493 -4.186 7.643 1.00 97.25 198 SER A CA 1
ATOM 1517 C C . SER A 1 198 ? -19.995 -4.061 7.372 1.00 97.25 198 SER A C 1
ATOM 1519 O O . SER A 1 198 ? -20.471 -4.474 6.316 1.00 97.25 198 SER A O 1
ATOM 1521 N N . GLY A 1 199 ? -20.738 -3.452 8.301 1.00 97.31 199 GLY A N 1
ATOM 1522 C CA . GLY A 1 199 ? -22.141 -3.071 8.093 1.00 97.31 199 GLY A CA 1
ATOM 1523 C C . GLY A 1 199 ? -22.332 -1.815 7.228 1.00 97.31 199 GLY A C 1
ATOM 1524 O O . GLY A 1 199 ? -23.464 -1.369 7.048 1.00 97.31 199 GLY A O 1
ATOM 1525 N N . PHE A 1 200 ? -21.247 -1.220 6.720 1.00 97.62 200 PHE A N 1
ATOM 1526 C CA . PHE A 1 200 ? -21.270 0.010 5.929 1.00 97.62 200 PHE A CA 1
ATOM 1527 C C . PHE A 1 200 ? -21.216 -0.228 4.415 1.00 97.62 200 PHE A C 1
ATOM 1529 O O . PHE A 1 200 ? -20.565 -1.152 3.927 1.00 97.62 200 PHE A O 1
ATOM 1536 N N . ARG A 1 201 ? -21.836 0.684 3.660 1.00 94.31 201 ARG A N 1
ATOM 1537 C CA . ARG A 1 201 ? -21.763 0.771 2.192 1.00 94.31 201 ARG A CA 1
ATOM 1538 C C . ARG A 1 201 ? -21.774 2.227 1.719 1.00 94.31 201 ARG A C 1
ATOM 1540 O O . ARG A 1 201 ? -22.159 3.121 2.468 1.00 94.31 201 ARG A O 1
ATOM 1547 N N . LEU A 1 202 ? -21.383 2.465 0.466 1.00 95.81 202 LEU A N 1
ATOM 1548 C CA . LEU A 1 202 ? -21.560 3.768 -0.186 1.00 95.81 202 LEU A CA 1
ATOM 1549 C C . LEU A 1 202 ? -23.055 4.071 -0.378 1.00 95.81 202 LEU A C 1
ATOM 1551 O O . LEU A 1 202 ? -23.823 3.195 -0.781 1.00 95.81 202 LEU A O 1
ATOM 1555 N N . ARG A 1 203 ? -23.457 5.319 -0.128 1.00 95.50 203 ARG A N 1
ATOM 1556 C CA . ARG A 1 203 ? -24.824 5.813 -0.347 1.00 95.50 203 ARG A CA 1
ATOM 1557 C C . ARG A 1 203 ? -25.089 6.003 -1.842 1.00 95.50 203 ARG A C 1
ATOM 1559 O O . ARG A 1 203 ? -24.250 6.533 -2.566 1.00 95.50 203 ARG A O 1
ATOM 1566 N N . SER A 1 204 ? -26.285 5.654 -2.312 1.00 95.31 204 SER A N 1
ATOM 1567 C CA . SER A 1 204 ? -26.691 5.899 -3.706 1.00 95.31 204 SER A CA 1
ATOM 1568 C C . SER A 1 204 ? -27.177 7.345 -3.898 1.00 95.31 204 SER A C 1
ATOM 1570 O O . SER A 1 204 ? -28.376 7.587 -4.030 1.00 95.31 204 SER A O 1
ATOM 1572 N N . ILE A 1 205 ? -26.251 8.311 -3.881 1.00 94.75 205 ILE A N 1
ATOM 1573 C CA . ILE A 1 205 ? -26.542 9.756 -3.925 1.00 94.75 205 ILE A CA 1
ATOM 1574 C C . ILE A 1 205 ? -25.931 10.469 -5.139 1.00 94.75 205 ILE A C 1
ATOM 1576 O O . ILE A 1 205 ? -24.846 10.130 -5.604 1.00 94.75 205 ILE A O 1
ATOM 1580 N N . THR A 1 206 ? -26.617 11.515 -5.611 1.00 95.06 206 THR A N 1
ATOM 1581 C CA . THR A 1 206 ? -26.114 12.494 -6.598 1.00 95.06 206 THR A CA 1
ATOM 1582 C C . THR A 1 206 ? -25.886 13.884 -5.986 1.00 95.06 206 THR A C 1
ATOM 1584 O O . THR A 1 206 ? -25.088 14.672 -6.497 1.00 95.06 206 THR A O 1
ATOM 1587 N N . THR A 1 207 ? -26.546 14.182 -4.863 1.00 95.69 207 THR A N 1
ATOM 1588 C CA . THR A 1 207 ? -26.450 15.442 -4.113 1.00 95.69 207 THR A CA 1
ATOM 1589 C C . THR A 1 207 ? -26.187 15.179 -2.633 1.00 95.69 207 THR A C 1
ATOM 1591 O O . THR A 1 207 ? -26.665 14.202 -2.060 1.00 95.69 207 THR A O 1
ATOM 1594 N N . ARG A 1 208 ? -25.448 16.085 -1.990 1.00 97.56 208 ARG A N 1
ATOM 1595 C CA . ARG A 1 208 ? -25.010 15.978 -0.592 1.00 97.56 208 ARG A CA 1
ATOM 1596 C C . ARG A 1 208 ? -25.847 16.860 0.337 1.00 97.56 208 ARG A C 1
ATOM 1598 O O . ARG A 1 208 ? -25.336 17.740 1.019 1.00 97.56 208 ARG A O 1
ATOM 1605 N N . THR A 1 209 ? -27.160 16.644 0.317 1.00 97.06 209 THR A N 1
ATOM 1606 C CA . THR A 1 209 ? -28.170 17.461 1.021 1.00 97.06 209 THR A CA 1
ATOM 1607 C C . THR A 1 209 ? -28.657 16.857 2.340 1.00 97.06 209 THR A C 1
ATOM 1609 O O . THR A 1 209 ? -29.446 17.483 3.043 1.00 97.06 209 THR A O 1
ATOM 1612 N N . SER A 1 210 ? -28.197 15.657 2.702 1.00 97.38 210 SER A N 1
ATOM 1613 C CA . SER A 1 210 ? -28.544 15.009 3.969 1.00 97.38 210 SER A CA 1
ATOM 1614 C C . SER A 1 210 ? -27.418 14.136 4.515 1.00 97.38 210 SER A C 1
ATOM 1616 O O . SER A 1 210 ? -26.646 13.547 3.749 1.00 97.38 210 SER A O 1
ATOM 1618 N N . LEU A 1 211 ? -27.355 14.021 5.839 1.00 97.81 211 LEU A N 1
ATOM 1619 C CA . LEU A 1 211 ? -26.416 13.167 6.566 1.00 97.81 211 LEU A CA 1
ATOM 1620 C C . LEU A 1 211 ? -26.984 11.752 6.813 1.00 97.81 211 LEU A C 1
ATOM 1622 O O . LEU A 1 211 ? -28.198 11.589 6.958 1.00 97.81 211 LEU A O 1
ATOM 1626 N N . PRO A 1 212 ? -26.125 10.720 6.883 1.00 96.88 212 PRO A N 1
ATOM 1627 C CA . PRO A 1 212 ? -26.508 9.381 7.326 1.00 96.88 212 PRO A CA 1
ATOM 1628 C C . PRO A 1 212 ? -26.569 9.305 8.864 1.00 96.88 212 PRO A C 1
ATOM 1630 O O . PRO A 1 212 ? -25.730 9.902 9.544 1.00 96.88 212 PRO A O 1
ATOM 1633 N N . ASP A 1 213 ? -27.519 8.542 9.414 1.00 94.50 213 ASP A N 1
ATOM 1634 C CA . ASP A 1 213 ? -27.855 8.520 10.853 1.00 94.50 213 ASP A CA 1
ATOM 1635 C C . ASP A 1 213 ? -26.640 8.320 11.772 1.00 94.50 213 ASP A C 1
ATOM 1637 O O . ASP A 1 213 ? -26.453 9.067 12.733 1.00 94.50 213 ASP A O 1
ATOM 1641 N N . TRP A 1 214 ? -25.770 7.362 11.431 1.00 94.88 214 TRP A N 1
ATOM 1642 C CA . TRP A 1 214 ? -24.565 7.021 12.201 1.00 94.88 214 TRP A CA 1
ATOM 1643 C C . TRP A 1 214 ? -23.606 8.210 12.403 1.00 94.88 214 TRP A C 1
ATOM 1645 O O . TRP A 1 214 ? -22.839 8.243 13.366 1.00 94.88 214 TRP A O 1
ATOM 1655 N N . SER A 1 215 ? -23.625 9.188 11.489 1.00 94.94 215 SER A N 1
ATOM 1656 C CA . SER A 1 215 ? -22.719 10.339 11.515 1.00 94.94 215 SER A CA 1
ATOM 1657 C C . SER A 1 215 ? -23.205 11.449 12.446 1.00 94.94 215 SER A C 1
ATOM 1659 O O . SER A 1 215 ? -22.369 12.158 13.006 1.00 94.94 215 SER A O 1
ATOM 1661 N N . LEU A 1 216 ? -24.522 11.569 12.673 1.00 94.31 216 LEU A N 1
ATOM 1662 C CA . LEU A 1 216 ? -25.145 12.663 13.433 1.00 94.31 216 LEU A CA 1
ATOM 1663 C C . LEU A 1 216 ? -24.555 12.853 14.847 1.00 94.31 216 LEU A C 1
ATOM 1665 O O . LEU A 1 216 ? -24.302 14.000 15.216 1.00 94.31 216 LEU A O 1
ATOM 1669 N N . PRO A 1 217 ? -24.220 11.795 15.621 1.00 92.44 217 PRO A N 1
ATOM 1670 C CA . PRO A 1 217 ? -23.557 11.936 16.924 1.00 92.44 217 PRO A CA 1
ATOM 1671 C C . PRO A 1 217 ? -22.146 12.555 16.891 1.00 92.44 217 PRO A C 1
ATOM 1673 O O . PRO A 1 217 ? -21.562 12.794 17.946 1.00 92.44 217 PRO A O 1
ATOM 1676 N N . ASN A 1 218 ? -21.577 12.791 15.705 1.00 90.81 218 ASN A N 1
ATOM 1677 C CA . ASN A 1 218 ? -20.301 13.485 15.510 1.00 90.81 218 ASN A CA 1
ATOM 1678 C C . ASN A 1 218 ? -20.480 14.937 15.019 1.00 90.81 218 ASN A C 1
ATOM 1680 O O . ASN A 1 218 ? -19.488 15.650 14.892 1.00 90.81 218 ASN A O 1
ATOM 1684 N N . HIS A 1 219 ? -21.717 15.374 14.751 1.00 90.94 219 HIS A N 1
ATOM 1685 C CA . HIS A 1 219 ? -22.053 16.649 14.106 1.00 90.94 219 HIS A CA 1
ATOM 1686 C C . HIS A 1 219 ? -22.945 17.515 15.008 1.00 90.94 219 HIS A C 1
ATOM 1688 O O . HIS A 1 219 ? -24.125 17.743 14.738 1.00 90.94 219 HIS A O 1
ATOM 1694 N N . THR A 1 220 ? -22.379 17.988 16.121 1.00 86.25 220 THR A N 1
ATOM 1695 C CA . THR A 1 220 ? -23.085 18.776 17.146 1.00 86.25 220 THR A CA 1
ATOM 1696 C C . THR A 1 220 ? -23.815 19.986 16.552 1.00 86.25 220 THR A C 1
ATOM 1698 O O . THR A 1 220 ? -23.190 20.895 16.012 1.00 86.25 220 THR A O 1
ATOM 1701 N N . GLY A 1 221 ? -25.143 20.023 16.700 1.00 88.50 221 GLY A N 1
ATOM 1702 C CA . GLY A 1 221 ? -25.988 21.122 16.216 1.00 88.50 221 GLY A CA 1
ATOM 1703 C C . GLY A 1 221 ? -26.373 21.050 14.732 1.00 88.50 221 GLY A C 1
ATOM 1704 O O . GLY A 1 221 ? -27.058 21.950 14.248 1.00 88.50 221 GLY A O 1
ATOM 1705 N N . VAL A 1 222 ? -25.984 19.995 14.009 1.00 93.94 222 VAL A N 1
ATOM 1706 C CA . VAL A 1 222 ? -26.355 19.787 12.601 1.00 93.94 222 VAL A CA 1
ATOM 1707 C C . VAL A 1 222 ? -27.571 18.859 12.505 1.00 93.94 222 VAL A C 1
ATOM 1709 O O . VAL A 1 222 ? -27.634 17.811 13.145 1.00 93.94 222 VAL A O 1
ATOM 1712 N N . SER A 1 223 ? -28.554 19.252 11.696 1.00 95.62 223 SER A N 1
ATOM 1713 C CA . SER A 1 223 ? -29.746 18.451 11.383 1.00 95.62 223 SER A CA 1
ATOM 1714 C C . SER A 1 223 ? -29.440 17.402 10.307 1.00 95.62 223 SER A C 1
ATOM 1716 O O . SER A 1 223 ? -28.567 17.606 9.466 1.00 95.62 223 SER A O 1
ATOM 1718 N N . GLN A 1 224 ? -30.199 16.301 10.276 1.00 96.88 224 GLN A N 1
ATOM 1719 C CA . GLN A 1 224 ? -30.059 15.294 9.220 1.00 96.88 224 GLN A CA 1
ATOM 1720 C C . GLN A 1 224 ? -30.322 15.862 7.819 1.00 96.88 224 GLN A C 1
ATOM 1722 O O . GLN A 1 224 ? -29.614 15.511 6.877 1.00 96.88 224 GLN A O 1
ATOM 1727 N N . GLN A 1 225 ? -31.323 16.732 7.676 1.00 97.69 225 GLN A N 1
ATOM 1728 C CA . GLN A 1 225 ? -31.530 17.507 6.453 1.00 97.69 225 GLN A CA 1
ATOM 1729 C C . GLN A 1 225 ? -30.709 18.791 6.552 1.00 97.69 225 GLN A C 1
ATOM 1731 O O . GLN A 1 225 ? -30.828 19.530 7.535 1.00 97.69 225 GLN A O 1
ATOM 1736 N N . LEU A 1 226 ? -29.862 19.035 5.555 1.00 97.50 226 LEU A N 1
ATOM 1737 C CA . LEU A 1 226 ? -28.890 20.122 5.570 1.00 97.50 226 LEU A CA 1
ATOM 1738 C C . LEU A 1 226 ? -29.466 21.376 4.914 1.00 97.50 226 LEU A C 1
ATOM 1740 O O . LEU A 1 226 ? -30.137 21.308 3.883 1.00 97.50 226 LEU A O 1
ATOM 1744 N N . THR A 1 227 ? -29.160 22.542 5.482 1.00 96.06 227 THR A N 1
ATOM 1745 C CA . THR A 1 227 ? -29.397 23.814 4.785 1.00 96.06 227 THR A CA 1
ATOM 1746 C C . THR A 1 227 ? -28.455 23.948 3.584 1.00 96.06 227 THR A C 1
ATOM 1748 O O . THR A 1 227 ? -27.421 23.283 3.511 1.00 96.06 227 THR A O 1
ATOM 1751 N N . ALA A 1 228 ? -28.764 24.848 2.646 1.00 91.94 228 ALA A N 1
ATOM 1752 C CA . ALA A 1 228 ? -27.922 25.074 1.467 1.00 91.94 228 ALA A CA 1
ATOM 1753 C C . ALA A 1 228 ? -26.466 25.465 1.809 1.00 91.94 228 ALA A C 1
ATOM 1755 O O . ALA A 1 228 ? -25.562 25.131 1.054 1.00 91.94 228 ALA A O 1
ATOM 1756 N N . ALA A 1 229 ? -26.232 26.110 2.960 1.00 91.50 229 ALA A N 1
ATOM 1757 C CA . ALA A 1 229 ? -24.898 26.472 3.451 1.00 91.50 229 ALA A CA 1
ATOM 1758 C C . ALA A 1 229 ? -24.142 25.317 4.146 1.00 91.50 229 ALA A C 1
ATOM 1760 O O . ALA A 1 229 ? -22.977 25.469 4.492 1.00 91.50 229 ALA A O 1
ATOM 1761 N N . GLN A 1 230 ? -24.808 24.182 4.378 1.00 95.31 230 GLN A N 1
ATOM 1762 C CA . GLN A 1 230 ? -24.255 22.980 5.019 1.00 95.31 230 GLN A CA 1
ATOM 1763 C C . GLN A 1 230 ? -24.157 21.788 4.053 1.00 95.31 230 GLN A C 1
ATOM 1765 O O . GLN A 1 230 ? -23.555 20.764 4.382 1.00 95.31 230 GLN A O 1
ATOM 1770 N N . ALA A 1 231 ? -24.781 21.893 2.877 1.00 96.25 231 ALA A N 1
ATOM 1771 C CA . ALA A 1 231 ? -24.724 20.874 1.843 1.00 96.25 231 ALA A CA 1
ATOM 1772 C C . ALA A 1 231 ? -23.279 20.652 1.360 1.00 96.25 231 ALA A C 1
ATOM 1774 O O . ALA A 1 231 ? -22.444 21.554 1.382 1.00 96.25 231 ALA A O 1
ATOM 1775 N N . GLY A 1 232 ? -22.982 19.428 0.934 1.00 96.12 232 GLY A N 1
ATOM 1776 C CA . GLY A 1 232 ? -21.698 19.085 0.330 1.00 96.12 232 GLY A CA 1
ATOM 1777 C C . GLY A 1 232 ? -21.688 19.326 -1.186 1.00 96.12 232 GLY A C 1
ATOM 1778 O O . GLY A 1 232 ? -22.735 19.585 -1.791 1.00 96.12 232 GLY A O 1
ATOM 1779 N N . PRO A 1 233 ? -20.528 19.167 -1.841 1.00 95.44 233 PRO A N 1
ATOM 1780 C CA . PRO A 1 233 ? -20.403 19.361 -3.280 1.00 95.44 233 PRO A CA 1
ATOM 1781 C C . PRO A 1 233 ? -21.229 18.332 -4.061 1.00 95.44 233 PRO A C 1
ATOM 1783 O O . PRO A 1 233 ? -21.320 17.159 -3.681 1.00 95.44 233 PRO A O 1
ATOM 1786 N N . ALA A 1 234 ? -21.799 18.756 -5.192 1.00 93.38 234 ALA A N 1
ATOM 1787 C CA . ALA A 1 234 ? -22.499 17.865 -6.115 1.00 93.38 234 ALA A CA 1
ATOM 1788 C C . ALA A 1 234 ? -21.587 16.715 -6.582 1.00 93.38 234 ALA A C 1
ATOM 1790 O O . ALA A 1 234 ? -20.387 16.911 -6.790 1.00 93.38 234 ALA A O 1
ATOM 1791 N N . VAL A 1 235 ? -22.147 15.516 -6.758 1.00 95.38 235 VAL A N 1
ATOM 1792 C CA . VAL A 1 235 ? -21.365 14.329 -7.132 1.00 95.38 235 VAL A CA 1
ATOM 1793 C C . VAL A 1 235 ? -20.886 14.447 -8.581 1.00 95.38 235 VAL A C 1
ATOM 1795 O O . VAL A 1 235 ? -21.682 14.584 -9.507 1.00 95.38 235 VAL A O 1
ATOM 1798 N N . ASN A 1 236 ? -19.569 14.400 -8.779 1.00 91.50 236 ASN A N 1
ATOM 1799 C CA . ASN A 1 236 ? -18.908 14.477 -10.085 1.00 91.50 236 ASN A CA 1
ATOM 1800 C C . ASN A 1 236 ? -17.513 13.820 -10.021 1.00 91.50 236 ASN A C 1
ATOM 1802 O O . ASN A 1 236 ? -17.137 13.278 -8.985 1.00 91.50 236 ASN A O 1
ATOM 1806 N N . ALA A 1 237 ? -16.735 13.860 -11.109 1.00 85.12 237 ALA A N 1
ATOM 1807 C CA . ALA A 1 237 ? -15.406 13.238 -11.164 1.00 85.12 237 ALA A CA 1
ATOM 1808 C C . ALA A 1 237 ? -14.402 13.809 -10.140 1.00 85.12 237 ALA A C 1
ATOM 1810 O O . ALA A 1 237 ? -13.559 13.067 -9.639 1.00 85.12 237 ALA A O 1
ATOM 1811 N N . THR A 1 238 ? -14.502 15.099 -9.802 1.00 87.50 238 THR A N 1
ATOM 1812 C CA . THR A 1 238 ? -13.684 15.731 -8.756 1.00 87.50 238 THR A CA 1
ATOM 1813 C C . THR A 1 238 ? -14.172 15.314 -7.370 1.00 87.50 238 THR A C 1
ATOM 1815 O O . THR A 1 238 ? -13.368 14.916 -6.532 1.00 87.50 238 THR A O 1
ATOM 1818 N N . PHE A 1 239 ? -15.485 15.351 -7.124 1.00 92.56 239 PHE A N 1
ATOM 1819 C CA . PHE A 1 239 ? -16.115 15.045 -5.832 1.00 92.56 239 PHE A CA 1
ATOM 1820 C C . PHE A 1 239 ? -16.990 13.767 -5.888 1.00 92.56 239 PHE A C 1
ATOM 1822 O O . PHE A 1 239 ? -18.204 13.852 -5.660 1.00 92.56 239 PHE A O 1
ATOM 1829 N N . PRO A 1 240 ? -16.425 12.580 -6.193 1.00 93.06 240 PRO A N 1
ATOM 1830 C CA . PRO A 1 240 ? -17.176 11.329 -6.308 1.00 93.06 240 PRO A CA 1
ATOM 1831 C C . PRO A 1 240 ? -17.674 10.850 -4.941 1.00 93.06 240 PRO A C 1
ATOM 1833 O O . PRO A 1 240 ? -17.234 11.347 -3.903 1.00 93.06 240 PRO A O 1
ATOM 1836 N N . VAL A 1 241 ? -18.603 9.893 -4.932 1.00 94.44 241 VAL A N 1
ATOM 1837 C CA . VAL A 1 241 ? -19.111 9.270 -3.697 1.00 94.44 241 VAL A CA 1
ATOM 1838 C C . VAL A 1 241 ? -18.009 8.421 -3.053 1.00 94.44 241 VAL A C 1
ATOM 1840 O O . VAL A 1 241 ? -17.308 7.686 -3.744 1.00 94.44 241 VAL A O 1
ATOM 1843 N N . GLY A 1 242 ? -17.861 8.536 -1.734 1.00 93.12 242 GLY A N 1
ATOM 1844 C CA . GLY A 1 242 ? -16.787 7.932 -0.937 1.00 93.12 242 GLY A CA 1
ATOM 1845 C C . GLY A 1 242 ? -15.714 8.937 -0.502 1.00 93.12 242 GLY A C 1
ATOM 1846 O O . GLY A 1 242 ? -14.777 8.551 0.207 1.00 93.12 242 GLY A O 1
ATOM 1847 N N . ARG A 1 243 ? -15.859 10.214 -0.902 1.00 93.62 243 ARG A N 1
ATOM 1848 C CA . ARG A 1 243 ? -14.961 11.327 -0.557 1.00 93.62 243 ARG A CA 1
ATOM 1849 C C . ARG A 1 243 ? -14.990 11.663 0.909 1.00 93.62 243 ARG A C 1
ATOM 1851 O O . ARG A 1 243 ? -13.944 11.892 1.519 1.00 93.62 243 ARG A O 1
ATOM 1858 N N . TYR A 1 244 ? -16.193 11.672 1.446 1.00 96.75 244 TYR A N 1
ATOM 1859 C CA . TYR A 1 244 ? -16.448 12.039 2.818 1.00 96.75 244 TYR A CA 1
ATOM 1860 C C . TYR A 1 244 ? -16.926 10.820 3.598 1.00 96.75 244 TYR A C 1
ATOM 1862 O O . TYR A 1 244 ? -17.504 9.899 3.018 1.00 96.75 244 TYR A O 1
ATOM 1870 N N . LEU A 1 245 ? -16.718 10.810 4.912 1.00 96.69 245 LEU A N 1
ATOM 1871 C CA . LEU A 1 245 ? -17.286 9.787 5.799 1.00 96.69 245 LEU A CA 1
ATOM 1872 C C . LEU A 1 245 ? -18.809 9.721 5.591 1.00 96.69 245 LEU A C 1
ATOM 1874 O O . LEU A 1 245 ? -19.396 8.652 5.465 1.00 96.69 245 LEU A O 1
ATOM 1878 N N . GLU A 1 246 ? -19.428 10.888 5.454 1.00 97.62 246 GLU A N 1
ATOM 1879 C CA . GLU A 1 246 ? -20.860 11.113 5.271 1.00 97.62 246 GLU A CA 1
ATOM 1880 C C . GLU A 1 246 ? -21.415 10.617 3.911 1.00 97.62 246 GLU A C 1
ATOM 1882 O O . GLU A 1 246 ? -22.635 10.583 3.713 1.00 97.62 246 GLU A O 1
ATOM 1887 N N . ASP A 1 247 ? -20.552 10.177 2.984 1.00 98.25 247 ASP A N 1
ATOM 1888 C CA . ASP A 1 247 ? -20.948 9.449 1.768 1.00 98.25 247 ASP A CA 1
ATOM 1889 C C . ASP A 1 247 ? -21.247 7.958 2.027 1.00 98.25 247 ASP A C 1
ATOM 1891 O O . ASP A 1 247 ? -21.791 7.286 1.148 1.00 98.25 247 ASP A O 1
ATOM 1895 N N . TYR A 1 248 ? -20.907 7.430 3.207 1.00 97.94 248 TYR A N 1
ATOM 1896 C CA . TYR A 1 248 ? -21.193 6.055 3.621 1.00 97.94 248 TYR A CA 1
ATOM 1897 C C . TYR A 1 248 ? -22.401 5.995 4.561 1.00 97.94 248 TYR A C 1
ATOM 1899 O O . TYR A 1 248 ? -22.599 6.860 5.412 1.00 97.94 248 TYR A O 1
ATOM 1907 N N . GLU A 1 249 ? -23.190 4.932 4.458 1.00 97.00 249 GLU A N 1
ATOM 1908 C CA . GLU A 1 249 ? -24.258 4.591 5.401 1.00 97.00 249 GLU A CA 1
ATOM 1909 C C . GLU A 1 249 ? -23.960 3.246 6.068 1.00 97.00 249 GLU A C 1
ATOM 1911 O O . GLU A 1 249 ? -23.520 2.309 5.401 1.00 97.00 249 GLU A O 1
ATOM 1916 N N . TRP A 1 250 ? -24.217 3.145 7.375 1.00 97.75 250 TRP A N 1
ATOM 1917 C CA . TRP A 1 250 ? -24.382 1.854 8.041 1.00 97.75 250 TRP A CA 1
ATOM 1918 C C . TRP A 1 250 ? -25.813 1.366 7.819 1.00 97.75 250 TRP A C 1
ATOM 1920 O O . TRP A 1 250 ? -26.754 2.155 7.919 1.00 97.75 250 TRP A O 1
ATOM 1930 N N . ALA A 1 251 ? -25.986 0.077 7.540 1.00 94.19 251 ALA A N 1
ATOM 1931 C CA . ALA A 1 251 ? -27.295 -0.525 7.337 1.00 94.19 251 ALA A CA 1
ATOM 1932 C C . ALA A 1 251 ? -27.377 -1.906 8.003 1.00 94.19 251 ALA A C 1
ATOM 1934 O O . ALA A 1 251 ? -26.587 -2.810 7.719 1.00 94.19 251 ALA A O 1
ATOM 1935 N N . ALA A 1 252 ? -28.377 -2.080 8.870 1.00 92.25 252 ALA A N 1
ATOM 1936 C CA . ALA A 1 252 ? -28.621 -3.334 9.572 1.00 92.25 252 ALA A CA 1
ATOM 1937 C C . ALA A 1 252 ? -28.761 -4.511 8.586 1.00 92.25 252 ALA A C 1
ATOM 1939 O O . ALA A 1 252 ? -29.529 -4.447 7.626 1.00 92.25 252 ALA A O 1
ATOM 1940 N N . GLY A 1 253 ? -28.011 -5.590 8.826 1.00 88.81 253 GLY A N 1
ATOM 1941 C CA . GLY A 1 253 ? -28.027 -6.798 7.994 1.00 88.81 253 GLY A CA 1
ATOM 1942 C C . GLY A 1 253 ? -27.189 -6.744 6.708 1.00 88.81 253 GLY A C 1
ATOM 1943 O O . GLY A 1 253 ? -27.146 -7.745 5.998 1.00 88.81 253 GLY A O 1
ATOM 1944 N N . VAL A 1 254 ? -26.497 -5.636 6.401 1.00 91.31 254 VAL A N 1
ATOM 1945 C CA . VAL A 1 254 ? -25.544 -5.575 5.267 1.00 91.31 254 VAL A CA 1
ATOM 1946 C C . VAL A 1 254 ? -24.210 -6.270 5.586 1.00 91.31 254 VAL A C 1
ATOM 1948 O O . VAL A 1 254 ? -23.548 -6.767 4.677 1.00 91.31 254 VAL A O 1
ATOM 1951 N N . GLY A 1 255 ? -23.842 -6.360 6.867 1.00 95.94 255 GLY A N 1
ATOM 1952 C CA . GLY A 1 255 ? -22.622 -7.017 7.336 1.00 95.94 255 GLY A CA 1
ATOM 1953 C C . GLY A 1 255 ? -22.766 -7.635 8.727 1.00 95.94 255 GLY A C 1
ATOM 1954 O O . GLY A 1 255 ? -23.864 -7.736 9.270 1.00 95.94 255 GLY A O 1
ATOM 1955 N N . ASP A 1 256 ? -21.636 -8.045 9.300 1.00 97.81 256 ASP A N 1
ATOM 1956 C CA . ASP A 1 256 ? -21.526 -8.725 10.600 1.00 97.81 256 ASP A CA 1
ATOM 1957 C C . ASP A 1 256 ? -21.329 -7.767 11.790 1.00 97.81 256 ASP A C 1
ATOM 1959 O O . ASP A 1 256 ? -21.242 -8.224 12.932 1.00 97.81 256 ASP A O 1
ATOM 1963 N N . LEU A 1 257 ? -21.185 -6.465 11.520 1.00 98.38 257 LEU A N 1
ATOM 1964 C CA . LEU A 1 257 ? -20.722 -5.450 12.469 1.00 98.38 257 LEU A CA 1
ATOM 1965 C C . LEU A 1 257 ? -21.712 -4.291 12.613 1.00 98.38 257 LEU A C 1
ATOM 1967 O O . LEU A 1 257 ? -22.415 -3.913 11.669 1.00 98.38 257 LEU A O 1
ATOM 1971 N N . ASP A 1 258 ? -21.732 -3.702 13.804 1.00 97.88 258 ASP A N 1
ATOM 1972 C CA . ASP A 1 258 ? -22.532 -2.525 14.126 1.00 97.88 258 ASP A CA 1
ATOM 1973 C C . ASP A 1 258 ? -21.929 -1.216 13.574 1.00 97.88 258 ASP A C 1
ATOM 1975 O O . ASP A 1 258 ? -20.896 -1.199 12.896 1.00 97.88 258 ASP A O 1
ATOM 1979 N N . GLN A 1 259 ? -22.597 -0.094 13.854 1.00 96.88 259 GLN A N 1
ATOM 1980 C CA . GLN A 1 259 ? -22.172 1.232 13.396 1.00 96.88 259 GLN A CA 1
ATOM 1981 C C . GLN A 1 259 ? -20.845 1.718 14.006 1.00 96.88 259 GLN A C 1
ATOM 1983 O O . GLN A 1 259 ? -20.276 2.682 13.506 1.00 96.88 259 GLN A O 1
ATOM 1988 N N . TYR A 1 260 ? -20.328 1.065 15.050 1.00 97.38 260 TYR A N 1
ATOM 1989 C CA . TYR A 1 260 ? -19.012 1.348 15.630 1.00 97.38 260 TYR A CA 1
ATOM 1990 C C . TYR A 1 260 ? -17.921 0.440 15.033 1.00 97.38 260 TYR A C 1
ATOM 1992 O O . TYR A 1 260 ? -16.754 0.569 15.402 1.00 97.38 260 TYR A O 1
ATOM 2000 N N . ASN A 1 261 ? -18.275 -0.423 14.068 1.00 98.19 261 ASN A N 1
ATOM 2001 C CA . ASN A 1 261 ? -17.408 -1.413 13.418 1.00 98.19 261 ASN A CA 1
ATOM 2002 C C . ASN A 1 261 ? -16.888 -2.494 14.386 1.00 98.19 261 ASN A C 1
ATOM 2004 O O . ASN A 1 261 ? -15.754 -2.971 14.287 1.00 98.19 261 ASN A O 1
ATOM 2008 N N . GLY A 1 262 ? -17.746 -2.903 15.321 1.00 98.25 262 GLY A N 1
ATOM 2009 C CA . GLY A 1 262 ? -17.514 -4.056 16.181 1.00 98.25 262 GLY A CA 1
ATOM 2010 C C . GLY A 1 262 ? -18.757 -4.925 16.360 1.00 98.25 262 GLY A C 1
ATOM 2011 O O . GLY A 1 262 ? -19.782 -4.743 15.700 1.00 98.25 262 GLY A O 1
ATOM 2012 N N . ARG A 1 263 ? -18.632 -5.933 17.224 1.00 98.06 263 ARG A N 1
ATOM 2013 C CA . ARG A 1 263 ? -19.731 -6.805 17.663 1.00 98.06 263 ARG A CA 1
ATOM 2014 C C . ARG A 1 263 ? -19.388 -7.476 18.992 1.00 98.06 263 ARG A C 1
ATOM 2016 O O . ARG A 1 263 ? -18.215 -7.672 19.312 1.00 98.06 263 ARG A O 1
ATOM 2023 N N . THR A 1 264 ? -20.404 -7.909 19.735 1.00 98.38 264 THR A N 1
ATOM 2024 C CA . THR A 1 264 ? -20.209 -8.885 20.818 1.00 98.38 264 THR A CA 1
ATOM 2025 C C . THR A 1 264 ? -19.941 -10.264 20.217 1.00 98.38 264 THR A C 1
ATOM 2027 O O . THR A 1 264 ? -20.692 -10.721 19.359 1.00 98.38 264 THR A O 1
ATOM 2030 N N . THR A 1 265 ? -18.858 -10.918 20.634 1.00 98.38 265 THR A N 1
ATOM 2031 C CA . THR A 1 265 ? -18.405 -12.209 20.099 1.00 98.38 265 THR A CA 1
ATOM 2032 C C . THR A 1 265 ? -17.547 -12.949 21.123 1.00 98.38 265 THR A C 1
ATOM 2034 O O . THR A 1 265 ? -16.812 -12.329 21.892 1.00 98.38 265 THR A O 1
ATOM 2037 N N . VAL A 1 266 ? -17.599 -14.279 21.116 1.00 98.50 266 VAL A N 1
ATOM 2038 C CA . VAL A 1 266 ? -16.544 -15.114 21.710 1.00 98.50 266 VAL A CA 1
ATOM 2039 C C . VAL A 1 266 ? -15.282 -15.028 20.847 1.00 98.50 266 VAL A C 1
ATOM 2041 O O . VAL A 1 266 ? -15.379 -14.823 19.634 1.00 98.50 266 VAL A O 1
ATOM 2044 N N . THR A 1 267 ? -14.109 -15.171 21.460 1.00 97.62 267 THR A N 1
ATOM 2045 C CA . THR A 1 267 ? -12.788 -15.218 20.796 1.00 97.62 267 THR A CA 1
ATOM 2046 C C . THR A 1 267 ? -11.904 -16.262 21.503 1.00 97.62 267 THR A C 1
ATOM 2048 O O . THR A 1 267 ? -12.297 -16.748 22.567 1.00 97.62 267 THR A O 1
ATOM 2051 N N . PRO A 1 268 ? -10.730 -16.644 20.961 1.00 96.62 268 PRO A N 1
ATOM 2052 C CA . PRO A 1 268 ? -9.777 -17.507 21.672 1.00 96.62 268 PRO A CA 1
ATOM 2053 C C . PRO A 1 268 ? -9.359 -16.969 23.055 1.00 96.62 268 PRO A C 1
ATOM 2055 O O . PRO A 1 268 ? -9.188 -17.739 23.995 1.00 96.62 268 PRO A O 1
ATOM 2058 N N . GLU A 1 269 ? -9.222 -15.650 23.184 1.00 95.75 269 GLU A N 1
ATOM 2059 C CA . GLU A 1 269 ? -8.828 -14.934 24.402 1.00 95.75 269 GLU A CA 1
ATOM 2060 C C . GLU A 1 269 ? -10.021 -14.635 25.327 1.00 95.75 269 GLU A C 1
ATOM 2062 O O . GLU A 1 269 ? -9.854 -14.509 26.540 1.00 95.75 269 GLU A O 1
ATOM 2067 N N . TYR A 1 270 ? -11.230 -14.542 24.762 1.00 96.44 270 TYR A N 1
ATOM 2068 C CA . TYR A 1 270 ? -12.484 -14.260 25.462 1.00 96.44 270 TYR A CA 1
ATOM 2069 C C . TYR A 1 270 ? -13.536 -15.348 25.161 1.00 96.44 270 TYR A C 1
ATOM 2071 O O . TYR A 1 270 ? -14.524 -15.083 24.466 1.00 96.44 270 TYR A O 1
ATOM 2079 N N . PRO A 1 271 ? -13.375 -16.580 25.687 1.00 95.94 271 PRO A N 1
ATOM 2080 C CA . PRO A 1 271 ? -14.293 -17.691 25.412 1.00 95.94 271 PRO A CA 1
ATOM 2081 C C . PRO A 1 271 ? -15.711 -17.461 25.960 1.00 95.94 271 PRO A C 1
ATOM 2083 O O . PRO A 1 271 ? -16.672 -17.982 25.404 1.00 95.94 271 PRO A O 1
ATOM 2086 N N . ASN A 1 272 ? -15.853 -16.633 27.002 1.00 95.75 272 ASN A N 1
ATOM 2087 C CA . ASN A 1 272 ? -17.143 -16.226 27.574 1.00 95.75 272 ASN A CA 1
ATOM 2088 C C . ASN A 1 272 ? -17.785 -15.025 26.845 1.00 95.75 272 ASN A C 1
ATOM 2090 O O . ASN A 1 272 ? -18.854 -14.567 27.245 1.00 95.75 272 ASN A O 1
ATOM 2094 N N . GLY A 1 273 ? -17.140 -14.508 25.795 1.00 96.75 273 GLY A N 1
ATOM 2095 C CA . GLY A 1 273 ? -17.579 -13.329 25.055 1.00 96.75 273 GLY A CA 1
ATOM 2096 C C . GLY A 1 273 ? -16.926 -12.025 25.516 1.00 96.75 273 GLY A C 1
ATOM 2097 O O . GLY A 1 273 ? -16.621 -11.822 26.689 1.00 96.75 273 GLY A O 1
ATOM 2098 N N . THR A 1 274 ? -16.737 -11.116 24.564 1.00 97.75 274 THR A N 1
ATOM 2099 C CA . THR A 1 274 ? -16.429 -9.697 24.783 1.00 97.75 274 THR A CA 1
ATOM 2100 C C . THR A 1 274 ? -17.066 -8.866 23.665 1.00 97.75 274 THR A C 1
ATOM 2102 O O . THR A 1 274 ? -17.547 -9.425 22.679 1.00 97.75 274 THR A O 1
ATOM 2105 N N . TYR A 1 275 ? -17.078 -7.539 23.782 1.00 98.56 275 TYR A N 1
ATOM 2106 C CA . TYR A 1 275 ? -17.220 -6.683 22.602 1.00 98.56 275 TYR A CA 1
ATOM 2107 C C . TYR A 1 275 ? -15.842 -6.501 21.953 1.00 98.56 275 TYR A C 1
ATOM 2109 O O . TYR A 1 275 ? -14.837 -6.375 22.654 1.00 98.56 275 TYR A O 1
ATOM 2117 N N . ALA A 1 276 ? -15.782 -6.507 20.625 1.00 98.56 276 ALA A N 1
ATOM 2118 C CA . ALA A 1 276 ? -14.536 -6.347 19.890 1.00 98.56 276 ALA A CA 1
ATOM 2119 C C . ALA A 1 276 ? -14.734 -5.571 18.586 1.00 98.56 276 ALA A C 1
ATOM 2121 O O . ALA A 1 276 ? -15.733 -5.768 17.888 1.00 98.56 276 ALA A O 1
ATOM 2122 N N . TYR A 1 277 ? -13.753 -4.736 18.246 1.00 98.81 277 TYR A N 1
ATOM 2123 C CA . TYR A 1 277 ? -13.631 -4.092 16.939 1.00 98.81 277 TYR A CA 1
ATOM 2124 C C . TYR A 1 277 ? -12.929 -5.021 15.946 1.00 98.81 277 TYR A C 1
ATOM 2126 O O . TYR A 1 277 ? -12.137 -5.884 16.337 1.00 98.81 277 TYR A O 1
ATOM 2134 N N . PHE A 1 278 ? -13.181 -4.821 14.654 1.00 98.75 278 PHE A N 1
ATOM 2135 C CA . PHE A 1 278 ? -12.610 -5.646 13.589 1.00 98.75 278 PHE A CA 1
ATOM 2136 C C . PHE A 1 278 ? -12.005 -4.783 12.486 1.00 98.75 278 PHE A C 1
ATOM 2138 O O . PHE A 1 278 ? -12.680 -3.933 11.912 1.00 98.75 278 PHE A O 1
ATOM 2145 N N . VAL A 1 279 ? -10.747 -5.043 12.131 1.00 98.56 279 VAL A N 1
ATOM 2146 C CA . VAL A 1 279 ? -10.166 -4.519 10.893 1.00 98.56 279 VAL A CA 1
ATOM 2147 C C . VAL A 1 279 ? -10.951 -5.086 9.716 1.00 98.56 279 VAL A C 1
ATOM 2149 O O . VAL A 1 279 ? -11.034 -6.303 9.578 1.00 98.56 279 VAL A O 1
ATOM 2152 N N . THR A 1 280 ? -11.531 -4.235 8.872 1.00 97.38 280 THR A N 1
ATOM 2153 C CA . THR A 1 280 ? -12.486 -4.658 7.835 1.00 97.38 280 THR A CA 1
ATOM 2154 C C . THR A 1 280 ? -11.911 -4.604 6.419 1.00 97.38 280 THR A C 1
ATOM 2156 O O . THR A 1 280 ? -11.289 -3.622 6.011 1.00 97.38 280 THR A O 1
ATOM 2159 N N . VAL A 1 281 ? -12.142 -5.674 5.643 1.00 95.31 281 VAL A N 1
ATOM 2160 C CA . VAL A 1 281 ? -11.734 -5.791 4.229 1.00 95.31 281 VAL A CA 1
ATOM 2161 C C . VAL A 1 281 ? -12.842 -6.385 3.350 1.00 95.31 281 VAL A C 1
ATOM 2163 O O . VAL A 1 281 ? -13.744 -7.078 3.833 1.00 95.31 281 VAL A O 1
ATOM 2166 N N . ASP A 1 282 ? -12.784 -6.106 2.050 1.00 90.50 282 ASP A N 1
ATOM 2167 C CA . ASP A 1 282 ? -13.726 -6.590 1.039 1.00 90.50 282 ASP A CA 1
ATOM 2168 C C . ASP A 1 282 ? -13.410 -8.027 0.556 1.00 90.50 282 ASP A C 1
ATOM 2170 O O . ASP A 1 282 ? -12.599 -8.752 1.132 1.00 90.50 282 ASP A O 1
ATOM 2174 N N . THR A 1 283 ? -14.070 -8.478 -0.516 1.00 89.62 283 THR A N 1
ATOM 2175 C CA . THR A 1 283 ? -13.799 -9.780 -1.159 1.00 89.62 283 THR A CA 1
ATOM 2176 C C . THR A 1 283 ? -12.407 -9.910 -1.779 1.00 89.62 283 THR A C 1
ATOM 2178 O O . THR A 1 283 ? -11.985 -11.031 -2.046 1.00 89.62 283 THR A O 1
ATOM 2181 N N . ASN A 1 284 ? -11.713 -8.799 -2.016 1.00 84.44 284 ASN A N 1
ATOM 2182 C CA . ASN A 1 284 ? -10.431 -8.721 -2.712 1.00 84.44 284 ASN A CA 1
ATOM 2183 C C . ASN A 1 284 ? -9.246 -8.481 -1.748 1.00 84.44 284 ASN A C 1
ATOM 2185 O O . ASN A 1 284 ? -8.100 -8.451 -2.193 1.00 84.44 284 ASN A O 1
ATOM 2189 N N . GLY A 1 285 ? -9.508 -8.308 -0.444 1.00 87.06 285 GLY A N 1
ATOM 2190 C CA . GLY A 1 285 ? -8.512 -7.915 0.563 1.00 87.06 285 GLY A CA 1
ATOM 2191 C C . GLY A 1 285 ? -8.290 -6.400 0.672 1.00 87.06 285 GLY A C 1
ATOM 2192 O O . GLY A 1 285 ? -7.402 -5.954 1.398 1.00 87.06 285 GLY A O 1
ATOM 2193 N N . THR A 1 286 ? -9.094 -5.595 -0.025 1.00 86.31 286 THR A N 1
ATOM 2194 C CA . THR A 1 286 ? -9.065 -4.127 0.022 1.00 86.31 286 THR A CA 1
ATOM 2195 C C . THR A 1 286 ? -9.697 -3.641 1.322 1.00 86.31 286 THR A C 1
ATOM 2197 O O . THR A 1 286 ? -10.731 -4.165 1.727 1.00 86.31 286 THR A O 1
ATOM 2200 N N . ALA A 1 287 ? -9.121 -2.626 1.970 1.00 91.88 287 ALA A N 1
ATOM 2201 C CA . ALA A 1 287 ? -9.685 -2.064 3.198 1.00 91.88 287 ALA A CA 1
ATOM 2202 C C . AL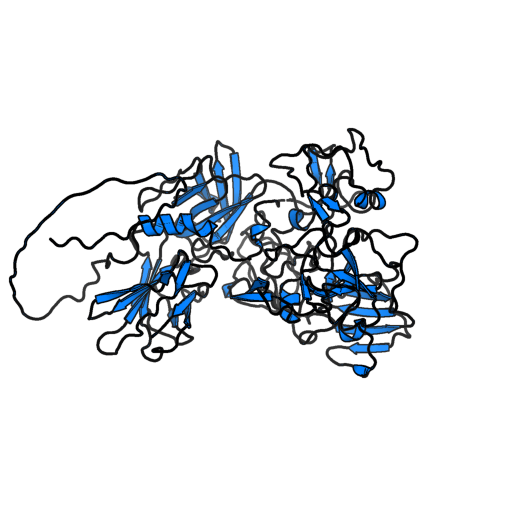A A 1 287 ? -11.108 -1.512 2.960 1.00 91.88 287 ALA A C 1
ATOM 2204 O O . ALA A 1 287 ? -11.327 -0.732 2.034 1.00 91.88 287 ALA A O 1
ATOM 2205 N N . ALA A 1 288 ? -12.066 -1.910 3.799 1.00 94.81 288 ALA A N 1
ATOM 2206 C CA . ALA A 1 288 ? -13.476 -1.533 3.689 1.00 94.81 288 ALA A CA 1
ATOM 2207 C C . ALA A 1 288 ? -13.871 -0.565 4.814 1.00 94.81 288 ALA A C 1
ATOM 2209 O O . ALA A 1 288 ? -13.515 -0.784 5.968 1.00 94.81 288 ALA A O 1
ATOM 2210 N N . PHE A 1 289 ? -14.606 0.503 4.495 1.00 96.38 289 PHE A N 1
ATOM 2211 C CA . PHE A 1 289 ? -14.991 1.534 5.469 1.00 96.38 289 PHE A CA 1
ATOM 2212 C C . PHE A 1 289 ? -15.778 0.941 6.658 1.00 96.38 289 PHE A C 1
ATOM 2214 O O . PHE A 1 289 ? -16.616 0.063 6.428 1.00 96.38 289 PHE A O 1
ATOM 2221 N N . PRO A 1 290 ? -15.568 1.394 7.914 1.00 96.25 290 PRO A N 1
ATOM 2222 C CA . PRO A 1 290 ? -14.668 2.456 8.391 1.00 96.25 290 PRO A CA 1
ATOM 2223 C C . PRO A 1 290 ? -13.262 1.957 8.781 1.00 96.25 290 PRO A C 1
ATOM 2225 O O . PRO A 1 290 ? -12.546 2.625 9.528 1.00 96.25 290 PRO A O 1
ATOM 2228 N N . TYR A 1 291 ? -12.860 0.791 8.270 1.00 96.69 291 TYR A N 1
ATOM 2229 C CA . TYR A 1 291 ? -11.550 0.140 8.389 1.00 96.69 291 TYR A CA 1
ATOM 2230 C C . TYR A 1 291 ? -11.152 -0.359 9.781 1.00 96.69 291 TYR A C 1
ATOM 2232 O O . TYR A 1 291 ? -10.559 -1.432 9.856 1.00 96.69 291 TYR A O 1
ATOM 2240 N N . VAL A 1 292 ? -11.446 0.381 10.860 1.00 96.69 292 VAL A N 1
ATOM 2241 C CA . VAL A 1 292 ? -11.121 -0.020 12.245 1.00 96.69 292 VAL A CA 1
ATOM 2242 C C . VAL A 1 292 ? -12.216 0.355 13.256 1.00 96.69 292 VAL A C 1
ATOM 2244 O O . VAL A 1 292 ? -12.741 -0.535 13.921 1.00 96.69 292 VAL A O 1
ATOM 2247 N N . ILE A 1 293 ? -12.599 1.636 13.370 1.00 95.62 293 ILE A N 1
ATOM 2248 C CA . ILE A 1 293 ? -13.610 2.117 14.339 1.00 95.62 293 ILE A CA 1
ATOM 2249 C C . ILE A 1 293 ? -14.580 3.087 13.654 1.00 95.62 293 ILE A C 1
ATOM 2251 O O . ILE A 1 293 ? -14.160 4.035 12.991 1.00 95.62 293 ILE A O 1
ATOM 2255 N N . GLY A 1 294 ? -15.883 2.881 13.853 1.00 90.44 294 GLY A N 1
ATOM 2256 C CA . GLY A 1 294 ? -16.977 3.667 13.267 1.00 90.44 294 GLY A CA 1
ATOM 2257 C C . GLY A 1 294 ? -17.208 5.038 13.909 1.00 90.44 294 GLY A C 1
ATOM 2258 O O . GLY A 1 294 ? -18.296 5.334 14.394 1.00 90.44 294 GLY A O 1
ATOM 2259 N N . GLY A 1 295 ? -16.181 5.890 13.937 1.00 89.31 295 GLY A N 1
ATOM 2260 C CA . GLY A 1 295 ? -16.263 7.300 14.347 1.00 89.31 295 GLY A CA 1
ATOM 2261 C C . GLY A 1 295 ? -16.439 7.561 15.851 1.00 89.31 295 GLY A C 1
ATOM 2262 O O . GLY A 1 295 ? -15.878 8.536 16.351 1.00 89.31 295 GLY A O 1
ATOM 2263 N N . GLN A 1 296 ? -17.127 6.693 16.593 1.00 95.25 296 GLN A N 1
ATOM 2264 C CA . GLN A 1 296 ? -17.282 6.756 18.051 1.00 95.25 296 GLN A CA 1
ATOM 2265 C C . GLN A 1 296 ? -16.812 5.470 18.738 1.00 95.25 296 GLN A C 1
ATOM 2267 O O . GLN A 1 296 ? -16.881 4.388 18.155 1.00 95.25 296 GLN A O 1
ATOM 2272 N N . TYR A 1 297 ? -16.397 5.589 19.999 1.00 97.44 297 TYR A N 1
ATOM 2273 C CA . TYR A 1 297 ? -16.148 4.444 20.869 1.00 97.44 297 TYR A CA 1
ATOM 2274 C C . TYR A 1 297 ? -17.458 3.800 21.332 1.00 97.44 297 TYR A C 1
ATOM 2276 O O . TYR A 1 297 ? -18.399 4.482 21.747 1.00 97.44 297 TYR A O 1
ATOM 2284 N N . TYR A 1 298 ? -17.481 2.472 21.330 1.00 97.94 298 TYR A N 1
ATOM 2285 C CA . TYR A 1 298 ? -18.485 1.663 22.005 1.00 97.94 298 TYR A CA 1
ATOM 2286 C C . TYR A 1 298 ? -18.275 1.680 23.531 1.00 97.94 298 TYR A C 1
ATOM 2288 O O . TYR A 1 298 ? -19.235 1.835 24.293 1.00 97.94 298 TYR A O 1
ATOM 2296 N N . GLY A 1 299 ? -17.037 1.523 23.998 1.00 97.31 299 GLY A N 1
ATOM 2297 C CA . GLY A 1 299 ? -16.721 1.525 25.419 1.00 97.31 299 GLY A CA 1
ATOM 2298 C C . GLY A 1 299 ? -16.565 2.919 26.020 1.00 97.31 299 GLY A C 1
ATOM 2299 O O . GLY A 1 299 ? -16.436 3.925 25.320 1.00 97.31 299 GLY A O 1
ATOM 2300 N N . THR A 1 300 ? -16.561 2.976 27.350 1.00 95.81 300 THR A N 1
ATOM 2301 C CA . THR A 1 300 ? -16.225 4.182 28.110 1.00 95.81 300 THR A CA 1
ATOM 2302 C C . THR A 1 300 ? -14.769 4.555 27.829 1.00 95.81 300 THR A C 1
ATOM 2304 O O . THR A 1 300 ? -13.855 3.870 28.282 1.00 95.81 300 THR A O 1
ATOM 2307 N N . ALA A 1 301 ? -14.552 5.645 27.090 1.00 88.31 301 ALA A N 1
ATOM 2308 C CA . ALA A 1 301 ? -13.230 6.137 26.702 1.00 88.31 301 ALA A CA 1
ATOM 2309 C C . ALA A 1 301 ? -12.465 6.750 27.896 1.00 88.31 301 ALA A C 1
ATOM 2311 O O . ALA A 1 301 ? -12.371 7.967 28.035 1.00 88.31 301 ALA A O 1
ATOM 2312 N N . SER A 1 302 ? -11.964 5.888 28.787 1.00 86.75 302 SER A N 1
ATOM 2313 C CA . SER A 1 302 ? -11.174 6.242 29.978 1.00 86.75 302 SER A CA 1
ATOM 2314 C C . SER A 1 302 ? -9.669 5.975 29.833 1.00 86.75 302 SER A C 1
ATOM 2316 O O . SER A 1 302 ? -8.901 6.296 30.741 1.00 86.75 302 SER A O 1
ATOM 2318 N N . GLY A 1 303 ? -9.236 5.405 28.705 1.00 86.44 303 GLY A N 1
ATOM 2319 C CA . GLY A 1 303 ? -7.838 5.391 28.280 1.00 86.44 303 GLY A CA 1
ATOM 2320 C C . GLY A 1 303 ? -7.442 6.664 27.524 1.00 86.44 303 GLY A C 1
ATOM 2321 O O . GLY A 1 303 ? -8.243 7.575 27.325 1.00 86.44 303 GLY A O 1
ATOM 2322 N N . GLY A 1 304 ? -6.187 6.734 27.084 1.00 88.12 304 GLY A N 1
ATOM 2323 C CA . GLY A 1 304 ? -5.666 7.890 26.351 1.00 88.12 304 GLY A CA 1
ATOM 2324 C C . GLY A 1 304 ? -4.155 7.864 26.134 1.00 88.12 304 GLY A C 1
ATOM 2325 O O . GLY A 1 304 ? -3.450 6.988 26.634 1.00 88.12 304 GLY A O 1
ATOM 2326 N N . SER A 1 305 ? -3.649 8.861 25.407 1.00 84.50 305 SER A N 1
ATOM 2327 C CA . SER A 1 305 ? -2.218 9.184 25.393 1.00 84.50 305 SER A CA 1
ATOM 2328 C C . SER A 1 305 ? -1.888 10.021 26.631 1.00 84.50 305 SER A C 1
ATOM 2330 O O . SER A 1 305 ? -2.493 11.071 26.841 1.00 84.50 305 SER A O 1
ATOM 2332 N N . LEU A 1 306 ? -0.929 9.584 27.445 1.00 83.00 306 LEU A N 1
ATOM 2333 C CA . LEU A 1 306 ? -0.498 10.304 28.642 1.00 83.00 306 LEU A CA 1
ATOM 2334 C C . LEU A 1 306 ? 0.585 11.331 28.294 1.00 83.00 306 LEU A C 1
ATOM 2336 O O . LEU A 1 306 ? 1.617 10.989 27.720 1.00 83.00 306 LEU A O 1
ATOM 2340 N N . THR A 1 307 ? 0.366 12.583 28.696 1.00 68.62 307 THR A N 1
ATOM 2341 C CA . THR A 1 307 ? 1.310 13.709 28.546 1.00 68.62 307 THR A CA 1
ATOM 2342 C C . THR A 1 307 ? 2.064 14.046 29.839 1.00 68.62 307 THR A C 1
ATOM 2344 O O . THR A 1 307 ? 2.833 15.003 29.874 1.00 68.62 307 THR A O 1
ATOM 2347 N N . GLY A 1 308 ? 1.854 13.271 30.908 1.00 62.88 308 GLY A N 1
ATOM 2348 C CA . GLY A 1 308 ? 2.444 13.485 32.230 1.00 62.88 308 GLY A CA 1
ATOM 2349 C C . GLY A 1 308 ? 2.867 12.185 32.918 1.00 62.88 308 GLY A C 1
ATOM 2350 O O . GLY A 1 308 ? 2.865 11.109 32.319 1.00 62.88 308 GLY A O 1
ATOM 2351 N N . SER A 1 309 ? 3.246 12.291 34.192 1.00 68.62 309 SER A N 1
ATOM 2352 C CA . SER A 1 309 ? 3.777 11.177 34.982 1.00 68.62 309 SER A CA 1
ATOM 2353 C C . SER A 1 309 ? 2.793 10.011 35.118 1.00 68.62 309 SER A C 1
ATOM 2355 O O . SER A 1 309 ? 1.675 10.173 35.602 1.00 68.62 309 SER A O 1
ATOM 2357 N N . VAL A 1 310 ? 3.254 8.808 34.771 1.00 82.94 310 VAL A N 1
ATOM 2358 C CA . VAL A 1 310 ? 2.576 7.545 35.107 1.00 82.94 310 VAL A CA 1
ATOM 2359 C C . VAL A 1 310 ? 2.557 7.347 36.627 1.00 82.94 310 VAL A C 1
ATOM 2361 O O . VAL A 1 310 ? 3.498 7.755 37.307 1.00 82.94 310 VAL A O 1
ATOM 2364 N N . SER A 1 311 ? 1.506 6.700 37.150 1.00 80.44 311 SER A N 1
ATOM 2365 C CA . SER A 1 311 ? 1.350 6.427 38.587 1.00 80.44 311 SER A CA 1
ATOM 2366 C C . SER A 1 311 ? 2.630 5.846 39.215 1.00 80.44 311 SER A C 1
ATOM 2368 O O . SER A 1 311 ? 3.157 4.863 38.686 1.00 80.44 311 SER A O 1
ATOM 2370 N N . PRO A 1 312 ? 3.098 6.362 40.370 1.00 81.44 312 PRO A N 1
ATOM 2371 C CA . PRO A 1 312 ? 4.277 5.830 41.058 1.00 81.44 312 PRO A CA 1
ATOM 2372 C C . PRO A 1 312 ? 4.067 4.406 41.598 1.00 81.44 312 PRO A C 1
ATOM 2374 O O . PRO A 1 312 ? 5.034 3.731 41.931 1.00 81.44 312 PRO A O 1
ATOM 2377 N N . THR A 1 313 ? 2.819 3.928 41.670 1.00 87.06 313 THR A N 1
ATOM 2378 C CA . THR A 1 313 ? 2.485 2.544 42.044 1.00 87.06 313 THR A CA 1
ATOM 2379 C C . THR A 1 313 ? 2.468 1.571 40.862 1.00 87.06 313 THR A C 1
ATOM 2381 O O . THR A 1 313 ? 2.254 0.376 41.074 1.00 87.06 313 THR A O 1
ATOM 2384 N N . ALA A 1 314 ? 2.670 2.040 39.624 1.00 91.69 314 ALA A N 1
ATOM 2385 C CA . ALA A 1 314 ? 2.584 1.195 38.437 1.00 91.69 314 ALA A CA 1
ATOM 2386 C C . ALA A 1 314 ? 3.754 0.198 38.366 1.00 91.69 314 ALA A C 1
ATOM 2388 O O . ALA A 1 314 ? 4.917 0.597 38.337 1.00 91.69 314 ALA A O 1
ATOM 2389 N N . GLN A 1 315 ? 3.434 -1.093 38.306 1.00 92.19 315 GLN A N 1
ATOM 2390 C CA . GLN A 1 315 ? 4.410 -2.185 38.292 1.00 92.19 315 GLN A CA 1
ATOM 2391 C C . GLN A 1 315 ? 4.806 -2.551 36.862 1.00 92.19 315 GLN A C 1
ATOM 2393 O O . GLN A 1 315 ? 3.948 -2.598 35.980 1.00 92.19 315 GLN A O 1
ATOM 2398 N N . ASP A 1 316 ? 6.086 -2.840 36.630 1.00 92.44 316 ASP A N 1
ATOM 2399 C CA . ASP A 1 316 ? 6.563 -3.330 35.335 1.00 92.44 316 ASP A CA 1
ATOM 2400 C C . ASP A 1 316 ? 6.142 -4.780 35.110 1.00 92.44 316 ASP A C 1
ATOM 2402 O O . ASP A 1 316 ? 6.391 -5.644 35.947 1.00 92.44 316 ASP A O 1
ATOM 2406 N N . TYR A 1 317 ? 5.533 -5.039 33.956 1.00 91.06 317 TYR A N 1
ATOM 2407 C CA . TYR A 1 317 ? 5.241 -6.378 33.443 1.00 91.06 317 TYR A CA 1
ATOM 2408 C C . TYR A 1 317 ? 6.260 -6.778 32.365 1.00 91.06 317 TYR A C 1
ATOM 2410 O O . TYR A 1 317 ? 6.742 -7.909 32.339 1.00 91.06 317 TYR A O 1
ATOM 2418 N N . PHE A 1 318 ? 6.650 -5.823 31.517 1.00 90.75 318 PHE A N 1
ATOM 2419 C CA . PHE A 1 318 ? 7.679 -5.969 30.487 1.00 90.75 318 PHE A CA 1
ATOM 2420 C C . PHE A 1 318 ? 8.491 -4.673 30.382 1.00 90.75 318 PHE A C 1
ATOM 2422 O O . PHE A 1 318 ? 7.924 -3.582 30.467 1.00 90.75 318 PHE A O 1
ATOM 2429 N N . SER A 1 319 ? 9.803 -4.773 30.182 1.00 90.12 319 SER A N 1
ATOM 2430 C CA . SER A 1 319 ? 10.707 -3.627 30.053 1.00 90.12 319 SER A CA 1
ATOM 2431 C C . SER A 1 319 ? 11.927 -3.998 29.207 1.00 90.12 319 SER A C 1
ATOM 2433 O O . SER A 1 319 ? 12.576 -5.009 29.469 1.00 90.12 319 SER A O 1
ATOM 2435 N N . ASN A 1 320 ? 12.241 -3.190 28.190 1.00 82.25 320 ASN A N 1
ATOM 2436 C CA . ASN A 1 320 ? 13.437 -3.283 27.342 1.00 82.25 320 ASN A CA 1
ATOM 2437 C C . ASN A 1 320 ? 13.741 -4.704 26.813 1.00 82.25 320 ASN A C 1
ATOM 2439 O O . ASN A 1 320 ? 14.873 -5.178 26.889 1.00 82.25 320 ASN A O 1
ATOM 2443 N N . GLY A 1 321 ? 12.723 -5.400 26.296 1.00 81.00 321 GLY A N 1
ATOM 2444 C CA . GLY A 1 321 ? 12.862 -6.757 25.746 1.00 81.00 321 GLY A CA 1
ATOM 2445 C C . GLY A 1 321 ? 12.671 -7.900 26.752 1.00 81.00 321 GLY A C 1
ATOM 2446 O O . GLY A 1 321 ? 12.639 -9.056 26.335 1.00 81.00 321 GLY A O 1
ATOM 2447 N N . VAL A 1 322 ? 12.515 -7.609 28.048 1.00 84.38 322 VAL A N 1
ATOM 2448 C CA . VAL A 1 322 ? 12.472 -8.611 29.126 1.00 84.38 322 VAL A CA 1
ATOM 2449 C C . VAL A 1 322 ? 11.134 -8.566 29.872 1.00 84.38 322 VAL A C 1
ATOM 2451 O O . VAL A 1 322 ? 10.642 -7.497 30.231 1.00 84.38 322 VAL A O 1
ATOM 2454 N N . TYR A 1 323 ? 10.549 -9.736 30.140 1.00 87.38 323 TYR A N 1
ATOM 2455 C CA . TYR A 1 323 ? 9.422 -9.874 31.066 1.00 87.38 323 TYR A CA 1
ATOM 2456 C C . TYR A 1 323 ? 9.903 -9.729 32.517 1.00 87.38 323 TYR A C 1
ATOM 2458 O O . TYR A 1 323 ? 10.831 -10.416 32.938 1.00 87.38 323 TYR A O 1
ATOM 2466 N N . VAL A 1 324 ? 9.264 -8.838 33.275 1.00 89.56 324 VAL A N 1
ATOM 2467 C CA . VAL A 1 324 ? 9.564 -8.559 34.694 1.00 89.56 324 VAL A CA 1
ATOM 2468 C C . VAL A 1 324 ? 8.636 -9.353 35.628 1.00 89.56 324 VAL A C 1
ATOM 2470 O O . VAL A 1 324 ? 8.972 -9.603 36.782 1.00 89.56 324 VAL A O 1
ATOM 2473 N N . GLN A 1 325 ? 7.487 -9.796 35.113 1.00 86.94 325 GLN A N 1
ATOM 2474 C CA . GLN A 1 325 ? 6.540 -10.700 35.770 1.00 86.94 325 GLN A CA 1
ATOM 2475 C C . GLN A 1 325 ? 6.345 -11.956 34.906 1.00 86.94 325 GLN A C 1
ATOM 2477 O O . GLN A 1 325 ? 6.661 -11.945 33.716 1.00 86.94 325 GLN A O 1
ATOM 2482 N N . ASP A 1 326 ? 5.805 -13.031 35.484 1.00 83.44 326 ASP A N 1
ATOM 2483 C CA . ASP A 1 326 ? 5.440 -14.229 34.720 1.00 83.44 326 ASP A CA 1
ATOM 2484 C C . ASP A 1 326 ? 4.395 -13.890 33.641 1.00 83.44 326 ASP A C 1
ATOM 2486 O O . ASP A 1 326 ? 3.372 -13.262 33.915 1.00 83.44 326 ASP A O 1
ATOM 2490 N N . LYS A 1 327 ? 4.629 -14.345 32.406 1.00 80.62 327 LYS A N 1
ATOM 2491 C CA . LYS A 1 327 ? 3.687 -14.176 31.297 1.00 80.62 327 LYS A CA 1
ATOM 2492 C C . LYS A 1 327 ? 2.329 -14.837 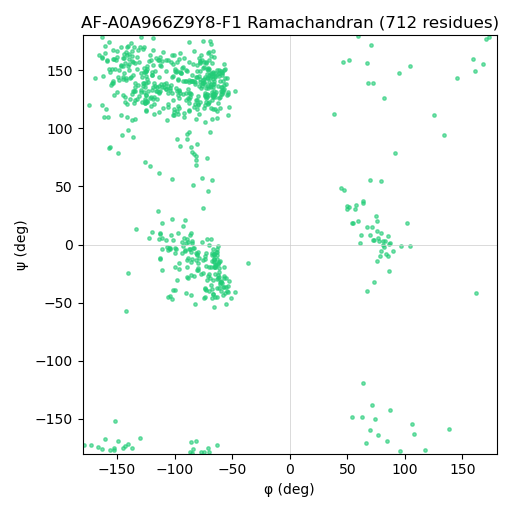31.587 1.00 80.62 327 LYS A C 1
ATOM 2494 O O . LYS A 1 327 ? 1.290 -14.344 31.145 1.00 80.62 327 LYS A O 1
ATOM 2499 N N . ALA A 1 328 ? 2.315 -15.933 32.349 1.00 79.44 328 ALA A N 1
ATOM 2500 C CA . ALA A 1 328 ? 1.097 -16.677 32.667 1.00 79.44 328 ALA A CA 1
ATOM 2501 C C . ALA A 1 328 ? 0.079 -15.882 33.510 1.00 79.44 328 ALA A C 1
ATOM 2503 O O . ALA A 1 328 ? -1.100 -16.230 33.504 1.00 79.44 328 ALA A O 1
ATOM 2504 N N . THR A 1 329 ? 0.490 -14.807 34.197 1.00 77.06 329 THR A N 1
ATOM 2505 C CA . THR A 1 329 ? -0.419 -13.940 34.975 1.00 77.06 329 THR A CA 1
ATOM 2506 C C . THR A 1 329 ? -0.976 -12.759 34.171 1.00 77.06 329 THR A C 1
ATOM 2508 O O . THR A 1 329 ? -1.828 -12.020 34.669 1.00 77.06 329 THR A O 1
ATOM 2511 N N . GLY A 1 330 ? -0.521 -12.561 32.928 1.00 79.88 330 GLY A N 1
ATOM 2512 C CA . GLY A 1 330 ? -0.930 -11.438 32.090 1.00 79.88 330 GLY A CA 1
ATOM 2513 C C . GLY A 1 330 ? -2.384 -11.510 31.609 1.00 79.88 330 GLY A C 1
ATOM 2514 O O . GLY A 1 330 ? -2.891 -12.564 31.226 1.00 79.88 330 GLY A O 1
ATOM 2515 N N . SER A 1 331 ? -3.049 -10.354 31.540 1.00 87.12 331 SER A N 1
ATOM 2516 C CA . SER A 1 331 ? -4.331 -10.218 30.833 1.00 87.12 331 SER A CA 1
ATOM 2517 C C . SER A 1 331 ? -4.165 -10.401 29.317 1.00 87.12 331 SER A C 1
ATOM 2519 O O . SER A 1 331 ? -3.052 -10.318 28.795 1.00 87.12 331 SER A O 1
ATOM 2521 N N . ALA A 1 332 ? -5.266 -10.574 28.575 1.00 89.94 332 ALA A N 1
ATOM 2522 C CA . ALA A 1 332 ? -5.233 -10.636 27.107 1.00 89.94 332 ALA A CA 1
ATOM 2523 C C . ALA A 1 332 ? -4.526 -9.417 26.473 1.00 89.94 332 ALA A C 1
ATOM 2525 O O . ALA A 1 332 ? -3.788 -9.569 25.500 1.00 89.94 332 ALA A O 1
ATOM 2526 N N . ALA A 1 333 ? -4.670 -8.223 27.062 1.00 89.06 333 ALA A N 1
ATOM 2527 C CA . ALA A 1 333 ? -3.935 -7.029 26.646 1.00 89.06 333 ALA A CA 1
ATOM 2528 C C . ALA A 1 333 ? -2.431 -7.168 26.904 1.00 89.06 333 ALA A C 1
ATOM 2530 O O . ALA A 1 333 ? -1.632 -7.071 25.977 1.00 89.06 333 ALA A O 1
ATOM 2531 N N . MET A 1 334 ? -2.031 -7.484 28.137 1.00 88.56 334 MET A N 1
ATOM 2532 C CA . MET A 1 334 ? -0.618 -7.641 28.510 1.00 88.56 334 MET A CA 1
ATOM 2533 C C . MET A 1 334 ? 0.083 -8.753 27.710 1.00 88.56 334 MET A C 1
ATOM 2535 O O . MET A 1 334 ? 1.257 -8.632 27.371 1.00 88.56 334 MET A O 1
ATOM 2539 N N . ASN A 1 335 ? -0.639 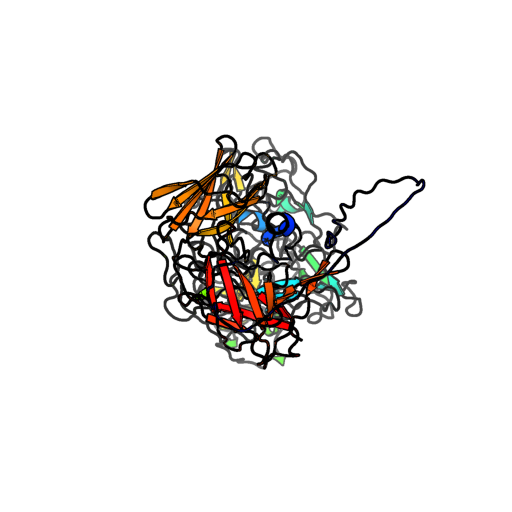-9.823 27.373 1.00 88.06 335 ASN A N 1
ATOM 2540 C CA . ASN A 1 335 ? -0.121 -10.955 26.609 1.00 88.06 335 ASN A CA 1
ATOM 2541 C C . ASN A 1 335 ? -0.038 -10.728 25.097 1.00 88.06 335 ASN A C 1
ATOM 2543 O O . ASN A 1 335 ? 0.763 -11.410 24.449 1.00 88.06 335 ASN A O 1
ATOM 2547 N N . SER A 1 336 ? -0.817 -9.785 24.557 1.00 90.94 336 SER A N 1
ATOM 2548 C CA . SER A 1 336 ? -0.816 -9.434 23.133 1.00 90.94 336 SER A CA 1
ATOM 2549 C C . SER A 1 336 ? 0.032 -8.206 22.800 1.00 90.94 336 SER A C 1
ATOM 2551 O O . SER A 1 336 ? 0.592 -8.189 21.716 1.00 90.94 336 SER A O 1
ATOM 2553 N N . LEU A 1 337 ? 0.178 -7.219 23.698 1.00 87.56 337 LEU A N 1
ATOM 2554 C CA . LEU A 1 337 ? 0.861 -5.922 23.491 1.00 87.56 337 LEU A CA 1
ATOM 2555 C C . LEU A 1 337 ? 2.406 -5.996 23.372 1.00 87.56 337 LEU A C 1
ATOM 2557 O O . LEU A 1 337 ? 3.128 -5.217 23.993 1.00 87.56 337 LEU A O 1
ATOM 2561 N N . LEU A 1 338 ? 2.930 -6.937 22.590 1.00 84.38 338 LEU A N 1
ATOM 2562 C CA . LEU A 1 338 ? 4.336 -7.052 22.190 1.00 84.38 338 LEU A CA 1
ATOM 2563 C C . LEU A 1 338 ? 4.475 -8.033 21.015 1.00 84.38 338 LEU A C 1
ATOM 2565 O O . LEU A 1 338 ? 3.615 -8.888 20.806 1.00 84.38 338 LEU A O 1
ATOM 2569 N N . THR A 1 339 ? 5.602 -7.997 20.301 1.00 83.38 339 THR A N 1
ATOM 2570 C CA . THR A 1 339 ? 5.930 -9.031 19.305 1.00 83.38 339 THR A CA 1
ATOM 2571 C C . THR A 1 339 ? 7.344 -9.584 19.514 1.00 83.38 339 THR A C 1
ATOM 2573 O O . THR A 1 339 ? 8.094 -9.131 20.378 1.00 83.38 339 THR A O 1
ATOM 2576 N N . THR A 1 340 ? 7.757 -10.547 18.685 1.00 77.69 340 THR A N 1
ATOM 2577 C CA . THR A 1 340 ? 9.146 -11.039 18.611 1.00 77.69 340 THR A CA 1
ATOM 2578 C C . THR A 1 340 ? 10.169 -9.981 18.162 1.00 77.69 340 THR A C 1
ATOM 2580 O O . THR A 1 340 ? 11.359 -10.284 18.069 1.00 77.69 340 THR A O 1
ATOM 2583 N N . ASN A 1 341 ? 9.727 -8.767 17.818 1.00 83.12 341 ASN A N 1
ATOM 2584 C CA . ASN A 1 341 ? 10.559 -7.699 17.272 1.00 83.12 341 ASN A CA 1
ATOM 2585 C C . ASN A 1 341 ? 10.758 -6.505 18.228 1.00 83.12 341 ASN A C 1
ATOM 2587 O O . ASN A 1 341 ? 11.587 -5.655 17.915 1.00 83.12 341 ASN A O 1
ATOM 2591 N N . SER A 1 342 ? 10.124 -6.472 19.411 1.00 80.81 342 SER A N 1
ATOM 2592 C CA . SER A 1 342 ? 10.209 -5.361 20.388 1.00 80.81 342 SER A CA 1
ATOM 2593 C C . SER A 1 342 ? 11.603 -5.066 20.978 1.00 80.81 342 SER A C 1
ATOM 2595 O O . SER A 1 342 ? 11.746 -4.163 21.796 1.00 80.81 342 SER A O 1
ATOM 2597 N N . ALA A 1 343 ? 12.633 -5.827 20.598 1.00 80.44 343 ALA A N 1
ATOM 2598 C CA . ALA A 1 343 ? 14.036 -5.605 20.968 1.00 80.44 343 ALA A CA 1
ATOM 2599 C C . ALA A 1 343 ? 14.956 -5.372 19.746 1.00 80.44 343 ALA A C 1
ATOM 2601 O O . ALA A 1 343 ? 16.180 -5.400 19.868 1.00 80.44 343 ALA A O 1
ATOM 2602 N N . LYS A 1 344 ? 14.386 -5.179 18.549 1.00 89.62 344 LYS A N 1
ATOM 2603 C CA . LYS A 1 344 ? 15.122 -4.905 17.303 1.00 89.62 344 LYS A CA 1
ATOM 2604 C C . LYS A 1 344 ? 15.187 -3.404 17.033 1.00 89.62 344 LYS A C 1
ATOM 2606 O O . LYS A 1 344 ? 14.355 -2.646 17.524 1.00 89.62 344 LYS A O 1
ATOM 2611 N N . PHE A 1 345 ? 16.143 -2.975 16.214 1.00 94.69 345 PHE A N 1
ATOM 2612 C CA . PHE A 1 345 ? 16.117 -1.628 15.645 1.00 94.69 345 PHE A CA 1
ATOM 2613 C C . PHE A 1 345 ? 15.084 -1.543 14.516 1.00 94.69 345 PHE A C 1
ATOM 2615 O O . PHE A 1 345 ? 14.947 -2.481 13.730 1.00 94.69 345 PHE A O 1
ATOM 2622 N N . ALA A 1 346 ? 14.382 -0.416 14.425 1.00 95.06 346 ALA A N 1
ATOM 2623 C CA . ALA A 1 346 ? 13.509 -0.116 13.297 1.00 95.06 346 ALA A CA 1
ATOM 2624 C C . ALA A 1 346 ? 14.339 0.079 12.012 1.00 95.06 346 ALA A C 1
ATOM 2626 O O . ALA A 1 346 ? 15.473 0.566 12.064 1.00 95.06 346 ALA A O 1
ATOM 2627 N N . GLN A 1 347 ? 13.783 -0.296 10.857 1.00 95.44 347 GLN A N 1
ATOM 2628 C CA . GLN A 1 347 ? 14.457 -0.184 9.560 1.00 95.44 347 GLN A CA 1
ATOM 2629 C C . GLN A 1 347 ? 13.502 0.343 8.489 1.00 95.44 347 GLN A C 1
ATOM 2631 O O . GLN A 1 347 ? 12.422 -0.207 8.291 1.00 95.44 347 GLN A O 1
ATOM 2636 N N . VAL A 1 348 ? 13.926 1.374 7.766 1.00 94.25 348 VAL A N 1
ATOM 2637 C CA . VAL A 1 348 ? 13.162 2.010 6.684 1.00 94.25 348 VAL A CA 1
ATOM 2638 C C . VAL A 1 348 ? 13.785 1.653 5.333 1.00 94.25 348 VAL A C 1
ATOM 2640 O O . VAL A 1 348 ? 14.998 1.482 5.256 1.00 94.25 348 VAL A O 1
ATOM 2643 N N . ILE A 1 349 ? 13.001 1.566 4.258 1.00 93.31 349 ILE A N 1
ATOM 2644 C CA . ILE A 1 349 ? 13.521 1.641 2.877 1.00 93.31 349 ILE A CA 1
ATOM 2645 C C . ILE A 1 349 ? 13.332 3.074 2.366 1.00 93.31 349 ILE A C 1
ATOM 2647 O O . ILE A 1 349 ? 12.250 3.644 2.494 1.00 93.31 349 ILE A O 1
ATOM 2651 N N . SER A 1 350 ? 14.369 3.674 1.773 1.00 91.38 350 SER A N 1
ATOM 2652 C CA . SER A 1 350 ? 14.277 5.022 1.194 1.00 91.38 350 SER A CA 1
ATOM 2653 C C . SER A 1 350 ? 13.748 4.986 -0.241 1.00 91.38 350 SER A C 1
ATOM 2655 O O . SER A 1 350 ? 14.277 4.272 -1.092 1.00 91.38 350 SER A O 1
ATOM 2657 N N . GLY A 1 351 ? 12.736 5.806 -0.545 1.00 91.25 351 GLY A N 1
ATOM 2658 C CA . GLY A 1 351 ? 12.166 5.900 -1.895 1.00 91.25 351 GLY A CA 1
ATOM 2659 C C . GLY A 1 351 ? 13.132 6.470 -2.941 1.00 91.25 351 GLY A C 1
ATOM 2660 O O . GLY A 1 351 ? 12.941 6.247 -4.136 1.00 91.25 351 GLY A O 1
ATOM 2661 N N . PHE A 1 352 ? 14.190 7.169 -2.508 1.00 91.31 352 PHE A N 1
ATOM 2662 C CA . PHE A 1 352 ? 15.218 7.706 -3.404 1.00 91.31 352 PHE A CA 1
ATOM 2663 C C . PHE A 1 352 ? 16.185 6.638 -3.920 1.00 91.31 352 PHE A C 1
ATOM 2665 O O . PHE A 1 352 ? 16.757 6.832 -4.991 1.00 91.31 352 PHE A O 1
ATOM 2672 N N . ASP A 1 353 ? 16.347 5.524 -3.200 1.00 91.75 353 ASP A N 1
ATOM 2673 C CA . ASP A 1 353 ? 17.062 4.344 -3.685 1.00 91.75 353 ASP A CA 1
ATOM 2674 C C . ASP A 1 353 ? 16.624 3.049 -2.966 1.00 91.75 353 ASP A C 1
ATOM 2676 O O . ASP A 1 353 ? 17.311 2.568 -2.060 1.00 91.75 353 ASP A O 1
ATOM 2680 N N . PRO A 1 354 ? 15.529 2.410 -3.418 1.00 93.69 354 PRO A N 1
ATOM 2681 C CA . PRO A 1 354 ? 15.099 1.122 -2.878 1.00 93.69 354 PRO A CA 1
ATOM 2682 C C . PRO A 1 354 ? 16.119 -0.021 -3.046 1.00 93.69 354 PRO A C 1
ATOM 2684 O O . PRO A 1 354 ? 15.984 -1.055 -2.399 1.00 93.69 354 PRO A O 1
ATOM 2687 N N . THR A 1 355 ? 17.159 0.127 -3.886 1.00 93.25 355 THR A N 1
ATOM 2688 C CA . THR A 1 355 ? 18.191 -0.920 -4.038 1.00 93.25 355 THR A CA 1
ATOM 2689 C C . THR A 1 355 ? 19.230 -0.928 -2.921 1.00 93.25 355 THR A C 1
ATOM 2691 O O . THR A 1 355 ? 19.930 -1.927 -2.769 1.00 93.25 355 THR A O 1
ATOM 2694 N N . ALA A 1 356 ? 19.322 0.142 -2.125 1.00 92.12 356 ALA A N 1
ATOM 2695 C CA . ALA A 1 356 ? 20.166 0.174 -0.931 1.00 92.12 356 ALA A CA 1
ATOM 2696 C C . ALA A 1 356 ? 19.649 -0.762 0.181 1.00 92.12 356 ALA A C 1
ATOM 2698 O O . ALA A 1 356 ? 20.415 -1.154 1.061 1.00 92.12 356 ALA A O 1
ATOM 2699 N N . GLY A 1 357 ? 18.371 -1.154 0.121 1.00 93.06 357 GLY A N 1
ATOM 2700 C CA . GLY A 1 357 ? 17.734 -2.025 1.103 1.00 93.06 357 GLY A CA 1
ATOM 2701 C C . GLY A 1 357 ? 17.367 -1.315 2.417 1.00 93.06 357 GLY A C 1
ATOM 2702 O O . GLY A 1 357 ? 17.287 -0.085 2.460 1.00 93.06 357 GLY A O 1
ATOM 2703 N N . PRO A 1 358 ? 17.089 -2.081 3.488 1.00 94.50 358 PRO A N 1
ATOM 2704 C CA . PRO A 1 358 ? 16.635 -1.535 4.765 1.00 94.50 358 PRO A CA 1
ATOM 2705 C C . PRO A 1 358 ? 17.760 -0.843 5.548 1.00 94.50 358 PRO A C 1
ATOM 2707 O O . PRO A 1 358 ? 18.816 -1.424 5.798 1.00 94.50 358 PRO A O 1
ATOM 2710 N N . MET A 1 359 ? 17.495 0.374 6.014 1.00 94.12 359 MET A N 1
ATOM 2711 C CA . MET A 1 359 ? 18.437 1.263 6.699 1.00 94.12 359 MET A CA 1
ATOM 2712 C C . MET A 1 359 ? 17.901 1.662 8.081 1.00 94.12 359 MET A C 1
ATOM 2714 O O . MET A 1 359 ? 16.739 2.036 8.230 1.00 94.12 359 MET A O 1
ATOM 2718 N N . SER A 1 360 ? 18.746 1.558 9.113 1.00 94.62 360 SER A N 1
ATOM 2719 C CA . SER A 1 360 ? 18.396 1.832 10.522 1.00 94.62 360 SER A CA 1
ATOM 2720 C C . SER A 1 360 ? 18.580 3.297 10.944 1.00 94.62 360 SER A C 1
ATOM 2722 O O . SER A 1 360 ? 18.396 3.633 12.110 1.00 94.62 360 SER A O 1
ATOM 2724 N N . THR A 1 361 ? 18.985 4.157 10.012 1.00 94.12 361 THR A N 1
ATOM 2725 C CA . THR A 1 361 ? 19.073 5.617 10.141 1.00 94.12 361 THR A CA 1
ATOM 2726 C C . THR A 1 361 ? 18.573 6.235 8.837 1.00 94.12 361 THR A C 1
ATOM 2728 O O . THR A 1 361 ? 18.766 5.649 7.772 1.00 94.12 361 THR A O 1
ATOM 2731 N N . TRP A 1 362 ? 17.875 7.370 8.891 1.00 93.25 362 TRP A N 1
ATOM 2732 C CA . TRP A 1 362 ? 17.153 7.939 7.740 1.00 93.25 362 TRP A CA 1
ATOM 2733 C C . TRP A 1 362 ? 16.887 9.452 7.924 1.00 93.25 362 TRP A C 1
ATOM 2735 O O . TRP A 1 362 ? 16.928 9.929 9.063 1.00 93.25 362 TRP A O 1
ATOM 2745 N N . PRO A 1 363 ? 16.644 10.248 6.854 1.00 87.19 363 PRO A N 1
ATOM 2746 C CA . PRO A 1 363 ? 16.289 9.877 5.467 1.00 87.19 363 PRO A CA 1
ATOM 2747 C C . PRO A 1 363 ? 17.433 9.328 4.595 1.00 87.19 363 PRO A C 1
ATOM 2749 O O . PRO A 1 363 ? 17.173 8.755 3.538 1.00 87.19 363 PRO A O 1
ATOM 2752 N N . GLY A 1 364 ? 18.690 9.478 5.028 1.00 84.69 364 GLY A N 1
ATOM 2753 C CA . GLY A 1 364 ? 19.874 9.086 4.254 1.00 84.69 364 GLY A CA 1
ATOM 2754 C C . GLY A 1 364 ? 20.170 10.041 3.094 1.00 84.69 364 GLY A C 1
ATOM 2755 O O . GLY A 1 364 ? 19.896 11.237 3.178 1.00 84.69 364 GLY A O 1
ATOM 2756 N N . THR A 1 365 ? 20.766 9.527 2.017 1.00 86.88 365 THR A N 1
ATOM 2757 C CA . THR A 1 365 ? 21.122 10.333 0.840 1.00 86.88 365 THR A CA 1
ATOM 2758 C C . THR A 1 365 ? 19.904 10.577 -0.052 1.00 86.88 365 THR A C 1
ATOM 2760 O O . THR A 1 365 ? 19.322 9.637 -0.587 1.00 86.88 365 THR A O 1
ATOM 2763 N N . ALA A 1 366 ? 19.566 11.849 -0.262 1.00 89.81 366 ALA A N 1
ATOM 2764 C CA . ALA A 1 366 ? 18.554 12.297 -1.217 1.00 89.81 366 ALA A CA 1
ATOM 2765 C C . ALA A 1 366 ? 19.219 13.060 -2.390 1.00 89.81 366 ALA A C 1
ATOM 2767 O O . ALA A 1 366 ? 20.308 13.615 -2.212 1.00 89.81 366 ALA A O 1
ATOM 2768 N N . PRO A 1 367 ? 18.614 13.094 -3.594 1.00 90.88 367 PRO A N 1
ATOM 2769 C CA . PRO A 1 367 ? 19.142 13.848 -4.729 1.00 90.88 367 PRO A CA 1
ATOM 2770 C C . PRO A 1 367 ? 19.063 15.363 -4.486 1.00 90.88 367 PRO A C 1
ATOM 2772 O O . PRO A 1 367 ? 18.231 15.846 -3.717 1.00 90.88 367 PRO A O 1
ATOM 2775 N N . SER A 1 368 ? 19.914 16.132 -5.172 1.00 91.12 368 SER A N 1
ATOM 2776 C CA . SER A 1 368 ? 19.923 17.596 -5.049 1.00 91.12 368 SER A CA 1
ATOM 2777 C C . SER A 1 368 ? 18.549 18.196 -5.378 1.00 91.12 368 SER A C 1
ATOM 2779 O O . SER A 1 368 ? 17.915 17.813 -6.363 1.00 91.12 368 SER A O 1
ATOM 2781 N N . GLY A 1 369 ? 18.085 19.122 -4.536 1.00 88.00 369 GLY A N 1
ATOM 2782 C CA . GLY A 1 369 ? 16.751 19.722 -4.622 1.00 88.00 369 GLY A CA 1
ATOM 2783 C C . GLY A 1 369 ? 15.614 18.896 -4.002 1.00 88.00 369 GLY A C 1
ATOM 2784 O O . GLY A 1 369 ? 14.477 19.369 -3.997 1.00 88.00 369 GLY A O 1
ATOM 2785 N N . ALA A 1 370 ? 15.871 17.698 -3.466 1.00 89.25 370 ALA A N 1
ATOM 2786 C CA . ALA A 1 370 ? 14.865 16.952 -2.710 1.00 89.25 370 ALA A CA 1
ATOM 2787 C C . ALA A 1 370 ? 14.511 17.681 -1.406 1.00 89.25 370 ALA A C 1
ATOM 2789 O O . ALA A 1 370 ? 15.392 18.128 -0.672 1.00 89.25 370 ALA A O 1
ATOM 2790 N N . GLN A 1 371 ? 13.218 17.759 -1.094 1.00 86.06 371 GLN A N 1
ATOM 2791 C CA . GLN A 1 371 ? 12.746 18.229 0.206 1.00 86.06 371 GLN A CA 1
ATOM 2792 C C . GLN A 1 371 ? 12.455 17.019 1.089 1.00 86.06 371 GLN A C 1
ATOM 2794 O O . GLN A 1 371 ? 11.528 16.259 0.808 1.00 86.06 371 GLN A O 1
ATOM 2799 N N . VAL A 1 372 ? 13.257 16.847 2.140 1.00 87.12 372 VAL A N 1
ATOM 2800 C CA . VAL A 1 372 ? 13.127 15.754 3.111 1.00 87.12 372 VAL A CA 1
ATOM 2801 C C . VAL A 1 372 ? 13.091 16.286 4.541 1.00 87.12 372 VAL A C 1
ATOM 2803 O O . VAL A 1 372 ? 13.790 17.244 4.871 1.00 87.12 372 VAL A O 1
ATOM 2806 N N . SER A 1 373 ? 12.300 15.645 5.397 1.00 83.94 373 SER A N 1
ATOM 2807 C CA . SER A 1 373 ? 12.296 15.831 6.848 1.00 83.94 373 SER A CA 1
ATOM 2808 C C . SER A 1 373 ? 12.462 14.472 7.537 1.00 83.94 373 SER A C 1
ATOM 2810 O O . SER A 1 373 ? 12.065 13.439 7.000 1.00 83.94 373 SER A O 1
ATOM 2812 N N . GLY A 1 374 ? 13.106 14.460 8.703 1.00 79.06 374 GLY A N 1
ATOM 2813 C CA . GLY A 1 374 ? 13.472 13.243 9.431 1.00 79.06 374 GLY A CA 1
ATOM 2814 C C . GLY A 1 374 ? 14.805 13.419 10.157 1.00 79.06 374 GLY A C 1
ATOM 2815 O O . GLY A 1 374 ? 15.696 14.109 9.668 1.00 79.06 374 GLY A O 1
ATOM 2816 N N . THR A 1 375 ? 14.926 12.837 11.350 1.00 81.06 375 THR A N 1
ATOM 2817 C CA . THR A 1 375 ? 16.011 13.144 12.307 1.00 81.06 375 THR A CA 1
ATOM 2818 C C . THR A 1 375 ? 16.670 11.902 12.915 1.00 81.06 375 THR A C 1
ATOM 2820 O O . THR A 1 375 ? 17.412 12.009 13.891 1.00 81.06 375 THR A O 1
ATOM 2823 N N . VAL A 1 376 ? 16.423 10.710 12.361 1.00 92.56 376 VAL A N 1
ATOM 2824 C CA . VAL A 1 376 ? 16.900 9.434 12.921 1.00 92.56 376 VAL A CA 1
ATOM 2825 C C . VAL A 1 376 ? 18.344 9.179 12.483 1.00 92.56 376 VAL A C 1
ATOM 2827 O O . VAL A 1 376 ? 18.626 8.418 11.560 1.00 92.56 376 VAL A O 1
ATOM 2830 N N . THR A 1 377 ? 19.273 9.869 13.147 1.00 92.25 377 THR A N 1
ATOM 2831 C CA . THR A 1 377 ? 20.726 9.813 12.904 1.00 92.25 377 THR A CA 1
ATOM 2832 C C . THR A 1 377 ? 21.433 8.666 13.631 1.00 92.25 377 THR A C 1
ATOM 2834 O O . THR A 1 377 ? 22.572 8.349 13.296 1.00 92.25 377 THR A O 1
ATOM 2837 N N . ALA A 1 378 ? 20.761 8.016 14.585 1.00 93.81 378 ALA A N 1
ATOM 2838 C CA . ALA A 1 378 ? 21.216 6.816 15.284 1.00 93.81 378 ALA A CA 1
ATOM 2839 C C . ALA A 1 378 ? 20.085 5.763 15.325 1.00 93.81 378 ALA A C 1
ATOM 2841 O O . ALA A 1 378 ? 18.916 6.157 15.331 1.00 93.81 378 ALA A O 1
ATOM 2842 N N . PRO A 1 379 ? 20.395 4.450 15.362 1.00 94.81 379 PRO A N 1
ATOM 2843 C CA . PRO A 1 379 ? 19.379 3.399 15.400 1.00 94.81 379 PRO A CA 1
ATOM 2844 C C . PRO A 1 379 ? 18.437 3.513 16.604 1.00 94.81 379 PRO A C 1
ATOM 2846 O O . PRO A 1 379 ? 18.883 3.605 17.748 1.00 94.81 379 PRO A O 1
ATOM 2849 N N . ILE A 1 380 ? 17.129 3.461 16.344 1.00 92.88 380 ILE A N 1
ATOM 2850 C CA . ILE A 1 380 ? 16.074 3.497 17.368 1.00 92.88 380 ILE A CA 1
ATOM 2851 C C . ILE A 1 380 ? 15.417 2.125 17.521 1.00 92.88 380 ILE A C 1
ATOM 2853 O O . ILE A 1 380 ? 15.167 1.437 16.529 1.00 92.88 380 ILE A O 1
ATOM 2857 N N . TYR A 1 381 ? 15.139 1.716 18.760 1.00 91.75 381 TYR A N 1
ATOM 2858 C CA . TYR A 1 381 ? 14.419 0.470 19.025 1.00 91.75 381 TYR A CA 1
ATOM 2859 C C . TYR A 1 381 ? 12.979 0.545 18.515 1.00 91.75 381 TYR A C 1
ATOM 2861 O O . TYR A 1 381 ? 12.312 1.576 18.629 1.00 91.75 381 TYR A O 1
ATOM 2869 N N . ALA A 1 382 ? 12.512 -0.561 17.954 1.00 92.31 382 ALA A N 1
ATOM 2870 C CA . ALA A 1 382 ? 11.181 -0.706 17.407 1.00 92.31 382 ALA A CA 1
ATOM 2871 C C . ALA A 1 382 ? 10.161 -1.154 18.460 1.00 92.31 382 ALA A C 1
ATOM 2873 O O . ALA A 1 382 ? 10.492 -1.815 19.443 1.00 92.31 382 ALA A O 1
ATOM 2874 N N . GLU A 1 383 ? 8.896 -0.855 18.186 1.00 92.06 383 GLU A N 1
ATOM 2875 C CA . GLU A 1 383 ? 7.720 -1.339 18.905 1.00 92.06 383 GLU A CA 1
ATOM 2876 C C . GLU A 1 383 ? 7.645 -0.904 20.382 1.00 92.06 383 GLU A C 1
ATOM 2878 O O . GLU A 1 383 ? 8.010 0.223 20.751 1.00 92.06 383 GLU A O 1
ATOM 2883 N N . ILE A 1 384 ? 7.056 -1.747 21.229 1.00 92.56 384 ILE A N 1
ATOM 2884 C CA . ILE A 1 384 ? 6.757 -1.458 22.633 1.00 92.56 384 ILE A CA 1
ATOM 2885 C C . ILE A 1 384 ? 8.003 -1.687 23.487 1.00 92.56 384 ILE A C 1
ATOM 2887 O O . ILE A 1 384 ? 8.530 -2.792 23.552 1.00 92.56 384 ILE A O 1
ATOM 2891 N N . GLN A 1 385 ? 8.443 -0.632 24.172 1.00 90.56 385 GLN A N 1
ATOM 2892 C CA . GLN A 1 385 ? 9.634 -0.630 25.025 1.00 90.56 385 GLN A CA 1
ATOM 2893 C C . GLN A 1 385 ? 9.310 -1.048 26.466 1.00 90.56 385 GLN A C 1
ATOM 2895 O O . GLN A 1 385 ? 10.163 -1.593 27.162 1.00 90.56 385 GLN A O 1
ATOM 2900 N N . ARG A 1 386 ? 8.083 -0.787 26.939 1.00 92.12 386 ARG A N 1
ATOM 2901 C CA . ARG A 1 386 ? 7.668 -1.056 28.324 1.00 92.12 386 ARG A CA 1
ATOM 2902 C C . ARG A 1 386 ? 6.162 -1.293 28.414 1.00 92.12 386 ARG A C 1
ATOM 2904 O O . ARG A 1 386 ? 5.394 -0.575 27.776 1.00 92.12 386 ARG A O 1
ATOM 2911 N N . ILE A 1 387 ? 5.752 -2.246 29.246 1.00 93.50 387 ILE A N 1
ATOM 2912 C CA . ILE A 1 387 ? 4.358 -2.492 29.635 1.00 93.50 387 ILE A CA 1
ATOM 2913 C C . ILE A 1 387 ? 4.291 -2.460 31.159 1.00 93.50 387 ILE A C 1
ATOM 2915 O O . ILE A 1 387 ? 5.057 -3.148 31.839 1.00 93.50 387 ILE A O 1
ATOM 2919 N N . ARG A 1 388 ? 3.359 -1.674 31.687 1.00 93.19 388 ARG A N 1
ATOM 2920 C CA . ARG A 1 388 ? 3.109 -1.471 33.113 1.00 93.19 388 ARG A CA 1
ATOM 2921 C C . ARG A 1 388 ? 1.652 -1.739 33.461 1.00 93.19 388 ARG A C 1
ATOM 2923 O O . ARG A 1 388 ? 0.761 -1.524 32.643 1.00 93.19 388 ARG A O 1
ATOM 2930 N N . THR A 1 389 ? 1.409 -2.146 34.697 1.00 91.56 389 THR A N 1
ATOM 2931 C CA . THR A 1 389 ? 0.066 -2.311 35.268 1.00 91.56 389 THR A CA 1
ATOM 2932 C C . THR A 1 389 ? -0.145 -1.356 36.432 1.00 91.56 389 THR A C 1
ATOM 2934 O O . THR A 1 389 ? 0.716 -1.234 37.303 1.00 91.56 389 THR A O 1
ATOM 2937 N N . ALA A 1 390 ? -1.314 -0.729 36.481 1.00 89.75 390 ALA A N 1
ATOM 2938 C CA . ALA A 1 390 ? -1.821 0.032 37.618 1.00 89.75 390 ALA A CA 1
ATOM 2939 C C . ALA A 1 390 ? -3.255 -0.429 37.938 1.00 89.75 390 ALA A C 1
ATOM 2941 O O . ALA A 1 390 ? -3.860 -1.172 37.163 1.00 89.75 390 ALA A O 1
ATOM 2942 N N . THR A 1 391 ? -3.817 0.002 39.069 1.00 88.62 391 THR A N 1
ATOM 2943 C CA . THR A 1 391 ? -5.185 -0.360 39.476 1.00 88.62 391 THR A CA 1
ATOM 2944 C C . THR A 1 391 ? -6.191 -0.028 38.370 1.00 88.62 391 THR A C 1
ATOM 2946 O O . THR A 1 391 ? -6.422 1.138 38.065 1.00 88.62 391 THR A O 1
ATOM 2949 N N . GLY A 1 392 ? -6.770 -1.059 37.747 1.00 88.06 392 GLY A N 1
ATOM 2950 C CA . GLY A 1 392 ? -7.728 -0.910 36.648 1.00 88.06 392 GLY A CA 1
ATOM 2951 C C . GLY A 1 392 ? -7.144 -0.427 35.313 1.00 88.06 392 GLY A C 1
ATOM 2952 O O . GLY A 1 392 ? -7.914 -0.005 34.453 1.00 88.06 392 GLY A O 1
ATOM 2953 N N . SER A 1 393 ? -5.823 -0.453 35.088 1.00 90.62 393 SER A N 1
ATOM 2954 C CA . SER A 1 393 ? -5.226 0.042 33.833 1.00 90.62 393 SER A CA 1
ATOM 2955 C C . SER A 1 393 ? -3.943 -0.671 33.391 1.00 90.62 393 SER A C 1
ATOM 2957 O O . SER A 1 393 ? -3.077 -1.000 34.202 1.00 90.62 393 SER A O 1
ATOM 2959 N N . VAL A 1 394 ? -3.799 -0.834 32.074 1.00 93.50 394 VAL A N 1
ATOM 2960 C CA . VAL A 1 394 ? -2.561 -1.245 31.390 1.00 93.50 394 VAL A CA 1
ATOM 2961 C C . VAL A 1 394 ? -1.942 -0.009 30.740 1.00 93.50 394 VAL A C 1
ATOM 2963 O O . VAL A 1 394 ? -2.649 0.789 30.127 1.00 93.50 394 VAL A O 1
ATOM 2966 N N . ILE A 1 395 ? -0.632 0.173 30.888 1.00 94.44 395 ILE A N 1
ATOM 2967 C CA . ILE A 1 395 ? 0.105 1.360 30.443 1.00 94.44 395 ILE A CA 1
ATOM 2968 C C . ILE A 1 395 ? 1.276 0.917 29.562 1.00 94.44 395 ILE A C 1
ATOM 2970 O O . ILE A 1 395 ? 2.030 0.021 29.934 1.00 94.44 395 ILE A O 1
ATOM 2974 N N . VAL A 1 396 ? 1.436 1.537 28.396 1.00 94.38 396 VAL A N 1
ATOM 2975 C CA . VAL A 1 396 ? 2.361 1.110 27.337 1.00 94.38 396 VAL A CA 1
ATOM 2976 C C . VAL A 1 396 ? 3.279 2.262 26.943 1.00 94.38 396 VAL A C 1
ATOM 2978 O O . VAL A 1 396 ? 2.806 3.377 26.739 1.00 94.38 396 VAL A O 1
ATOM 2981 N N . ASN A 1 397 ? 4.576 1.996 26.781 1.00 93.38 397 ASN A N 1
ATOM 2982 C CA . ASN A 1 397 ? 5.539 2.933 26.197 1.00 93.38 397 ASN A CA 1
ATOM 2983 C C . ASN A 1 397 ? 6.074 2.414 24.867 1.00 93.38 397 ASN A C 1
ATOM 2985 O O . ASN A 1 397 ? 6.435 1.241 24.758 1.00 93.38 397 ASN A O 1
ATOM 2989 N N . THR A 1 398 ? 6.175 3.288 23.869 1.00 92.88 398 THR A N 1
ATOM 2990 C CA . THR A 1 398 ? 6.623 2.916 22.523 1.00 92.88 398 THR A CA 1
ATOM 2991 C C . THR A 1 398 ? 7.246 4.089 21.774 1.00 92.88 398 THR A C 1
ATOM 2993 O O . THR A 1 398 ? 6.874 5.245 21.967 1.00 92.88 398 THR A O 1
ATOM 2996 N N . ASN A 1 399 ? 8.169 3.779 20.866 1.00 91.75 399 ASN A N 1
ATOM 2997 C CA . ASN A 1 399 ? 8.747 4.756 19.948 1.00 91.75 399 ASN A CA 1
ATOM 2998 C C . ASN A 1 399 ? 7.832 5.069 18.746 1.00 91.75 399 ASN A C 1
ATOM 3000 O O . ASN A 1 399 ? 8.147 5.978 17.983 1.00 91.75 399 ASN A O 1
ATOM 3004 N N . GLY A 1 400 ? 6.703 4.363 18.581 1.00 93.50 400 GLY A N 1
ATOM 3005 C CA . GLY A 1 400 ? 5.721 4.615 17.517 1.00 93.50 400 GLY A CA 1
ATOM 3006 C C . GLY A 1 400 ? 6.088 4.047 16.140 1.00 93.50 400 GLY A C 1
ATOM 3007 O O . GLY A 1 400 ? 5.428 4.374 15.160 1.00 93.50 400 GLY A O 1
ATOM 3008 N N . VAL A 1 401 ? 7.127 3.209 16.048 1.00 94.44 401 VAL A N 1
ATOM 3009 C CA . VAL A 1 401 ? 7.651 2.634 14.792 1.00 94.44 401 VAL A CA 1
ATOM 3010 C C . VAL A 1 401 ? 7.668 1.095 14.840 1.00 94.44 401 VAL A C 1
ATOM 3012 O O . VAL A 1 401 ? 7.951 0.537 15.904 1.00 94.44 401 VAL A O 1
ATOM 3015 N N . PRO A 1 402 ? 7.369 0.389 13.731 1.00 95.00 402 PRO A N 1
ATOM 3016 C CA . PRO A 1 402 ? 7.226 -1.068 13.707 1.00 95.00 402 PRO A CA 1
ATOM 3017 C C . PRO A 1 402 ? 8.576 -1.804 13.691 1.00 95.00 402 PRO A C 1
ATOM 3019 O O . PRO A 1 402 ? 9.604 -1.250 13.304 1.00 95.00 402 PRO A O 1
ATOM 3022 N N . GLY A 1 403 ? 8.563 -3.086 14.073 1.00 92.75 403 GLY A N 1
ATOM 3023 C CA . GLY A 1 403 ? 9.735 -3.971 14.069 1.00 92.75 403 GLY A CA 1
ATOM 3024 C C . GLY A 1 403 ? 9.939 -4.777 12.783 1.00 92.75 403 GLY A C 1
ATOM 3025 O O . GLY A 1 403 ? 10.819 -5.636 12.734 1.00 92.75 403 GLY A O 1
ATOM 3026 N N . TYR A 1 404 ? 9.126 -4.523 11.756 1.00 93.38 404 TYR A N 1
ATOM 3027 C CA . TYR A 1 404 ? 9.371 -4.934 10.372 1.00 93.38 404 TYR A CA 1
ATOM 3028 C C . TYR A 1 404 ? 9.920 -3.767 9.549 1.00 93.38 404 TYR A C 1
ATOM 3030 O O . TYR A 1 404 ? 9.791 -2.605 9.929 1.00 93.38 404 TYR A O 1
ATOM 3038 N N . VAL A 1 405 ? 10.504 -4.091 8.394 1.00 94.31 405 VAL A N 1
ATOM 3039 C CA . VAL A 1 405 ? 10.900 -3.090 7.401 1.00 94.31 405 VAL A CA 1
ATOM 3040 C C . VAL A 1 405 ? 9.655 -2.380 6.866 1.00 94.31 405 VAL A C 1
ATOM 3042 O O . VAL A 1 405 ? 8.684 -3.044 6.501 1.00 94.31 405 VAL A O 1
ATOM 3045 N N . PHE A 1 406 ? 9.691 -1.051 6.830 1.00 93.69 406 PHE A N 1
ATOM 3046 C CA . PHE A 1 406 ? 8.569 -0.191 6.444 1.00 93.69 406 PHE A CA 1
ATOM 3047 C C . PHE A 1 406 ? 9.039 0.997 5.586 1.00 93.69 406 PHE A C 1
ATOM 3049 O O . PHE A 1 406 ? 10.243 1.186 5.368 1.00 93.69 406 PHE A O 1
ATOM 3056 N N . GLY A 1 407 ? 8.103 1.748 5.008 1.00 91.50 407 GLY A N 1
ATOM 3057 C CA . GLY A 1 407 ? 8.377 2.513 3.792 1.00 91.50 407 GLY A CA 1
ATOM 3058 C C . GLY A 1 407 ? 8.655 1.587 2.589 1.00 91.50 407 GLY A C 1
ATOM 3059 O O . GLY A 1 407 ? 8.479 0.369 2.683 1.00 91.50 407 GLY A O 1
ATOM 3060 N N . PRO A 1 408 ? 9.111 2.128 1.447 1.00 92.19 408 PRO A N 1
ATOM 3061 C CA . PRO A 1 408 ? 9.248 3.551 1.150 1.00 92.19 408 PRO A CA 1
ATOM 3062 C C . PRO A 1 408 ? 7.896 4.220 0.869 1.00 92.19 408 PRO A C 1
ATOM 3064 O O . PRO A 1 408 ? 6.968 3.586 0.369 1.00 92.19 408 PRO A O 1
ATOM 3067 N N . TRP A 1 409 ? 7.816 5.524 1.133 1.00 91.12 409 TRP A N 1
ATOM 3068 C CA . TRP A 1 409 ? 6.640 6.350 0.842 1.00 91.12 409 TRP A CA 1
ATOM 3069 C C . TRP A 1 409 ? 6.874 7.189 -0.414 1.00 91.12 409 TRP A C 1
ATOM 3071 O O . TRP A 1 409 ? 7.891 7.880 -0.536 1.00 91.12 409 TRP A O 1
ATOM 3081 N N . PHE A 1 410 ? 5.926 7.156 -1.345 1.00 88.31 410 PHE A N 1
ATOM 3082 C CA . PHE A 1 410 ? 5.978 7.938 -2.580 1.00 88.31 410 PHE A CA 1
ATOM 3083 C C . PHE A 1 410 ? 5.004 9.114 -2.519 1.00 88.31 410 PHE A C 1
ATOM 3085 O O . PHE A 1 410 ? 4.113 9.166 -1.679 1.00 88.31 410 PHE A O 1
ATOM 3092 N N . GLY A 1 411 ? 5.242 10.124 -3.349 1.00 84.12 411 GLY A N 1
ATOM 3093 C CA . GLY A 1 411 ? 4.550 11.402 -3.252 1.00 84.12 411 GLY A CA 1
ATOM 3094 C C . GLY A 1 411 ? 4.590 12.139 -4.577 1.00 84.12 411 GLY A C 1
ATOM 3095 O O . GLY A 1 411 ? 5.635 12.616 -5.011 1.00 84.12 411 GLY A O 1
ATOM 3096 N N . LEU A 1 412 ? 3.437 12.237 -5.227 1.00 78.56 412 LEU A N 1
ATOM 3097 C CA . LEU A 1 412 ? 3.293 12.743 -6.595 1.00 78.56 412 LEU A CA 1
ATOM 3098 C C . LEU A 1 412 ? 3.740 14.200 -6.775 1.00 78.56 412 LEU A C 1
ATOM 3100 O O . LEU A 1 412 ? 4.330 14.563 -7.796 1.00 78.56 412 LEU A O 1
ATOM 3104 N N . PHE A 1 413 ? 3.460 15.013 -5.758 1.00 75.38 413 PHE A N 1
ATOM 3105 C CA . PHE A 1 413 ? 3.707 16.459 -5.707 1.00 75.38 413 PHE A CA 1
ATOM 3106 C C . PHE A 1 413 ? 4.989 16.794 -4.946 1.00 75.38 413 PHE A C 1
ATOM 3108 O O . PHE A 1 413 ? 5.379 17.956 -4.862 1.00 75.38 413 PHE A O 1
ATOM 3115 N N . ASN A 1 414 ? 5.648 15.777 -4.389 1.00 82.50 414 ASN A N 1
ATOM 3116 C CA . ASN A 1 414 ? 6.932 15.914 -3.733 1.00 82.50 414 ASN A CA 1
ATOM 3117 C C . ASN A 1 414 ? 8.053 15.846 -4.772 1.00 82.50 414 ASN A C 1
ATOM 3119 O O . ASN A 1 414 ? 8.023 15.046 -5.712 1.00 82.50 414 ASN A O 1
ATOM 3123 N N . ASN A 1 415 ? 9.071 16.683 -4.585 1.00 81.50 415 ASN A N 1
ATOM 3124 C CA . ASN A 1 415 ? 10.165 16.803 -5.536 1.00 81.50 415 ASN A CA 1
ATOM 3125 C C . ASN A 1 415 ? 10.949 15.475 -5.606 1.00 81.50 415 ASN A C 1
ATOM 3127 O O . ASN A 1 415 ? 11.528 15.036 -4.614 1.00 81.50 415 ASN A O 1
ATOM 3131 N N . GLY A 1 416 ? 10.946 14.826 -6.774 1.00 84.38 416 GLY A N 1
ATOM 3132 C CA . GLY A 1 416 ? 11.565 13.512 -6.993 1.00 84.38 416 GLY A CA 1
ATOM 3133 C C . GLY A 1 416 ? 10.610 12.315 -6.908 1.00 84.38 416 GLY A C 1
ATOM 3134 O O . GLY A 1 416 ? 11.050 11.191 -7.125 1.00 84.38 416 GLY A O 1
ATOM 3135 N N . GLY A 1 417 ? 9.320 12.527 -6.623 1.00 87.88 417 GLY A N 1
ATOM 3136 C CA . GLY A 1 417 ? 8.311 11.459 -6.549 1.00 87.88 417 GLY A CA 1
ATOM 3137 C C . GLY A 1 417 ? 8.289 10.683 -5.226 1.00 87.88 417 GLY A C 1
ATOM 3138 O O . GLY A 1 417 ? 7.517 9.737 -5.084 1.00 87.88 417 GLY A O 1
ATOM 3139 N N . VAL A 1 418 ? 9.117 11.069 -4.254 1.00 90.00 418 VAL A N 1
ATOM 3140 C CA . VAL A 1 418 ? 9.250 10.439 -2.930 1.00 90.00 418 VAL A CA 1
ATOM 3141 C C . VAL A 1 418 ? 8.617 11.352 -1.888 1.00 90.00 418 VAL A C 1
ATOM 3143 O O . VAL A 1 418 ? 8.871 12.556 -1.902 1.00 90.00 418 VAL A O 1
ATOM 3146 N N . PHE A 1 419 ? 7.800 10.811 -0.984 1.00 88.88 419 PHE A N 1
ATOM 3147 C CA . PHE A 1 419 ? 7.155 11.620 0.049 1.00 88.88 419 PHE A CA 1
ATOM 3148 C C . PHE A 1 419 ? 8.202 12.186 1.016 1.00 88.88 419 PHE A C 1
ATOM 3150 O O . PHE A 1 419 ? 9.055 11.461 1.525 1.00 88.88 419 PHE A O 1
ATOM 3157 N N . GLY A 1 420 ? 8.159 13.502 1.241 1.00 84.69 420 GLY A N 1
ATOM 3158 C CA . GLY A 1 420 ? 9.255 14.209 1.909 1.00 84.69 420 GLY A CA 1
ATOM 3159 C C . GLY A 1 420 ? 9.390 13.923 3.406 1.00 84.69 420 GLY A C 1
ATOM 3160 O O . GLY A 1 420 ? 10.490 14.032 3.940 1.00 84.69 420 GLY A O 1
ATOM 3161 N N . ASN A 1 421 ? 8.309 13.558 4.099 1.00 88.25 421 ASN A N 1
ATOM 3162 C CA . ASN A 1 421 ? 8.366 13.321 5.541 1.00 88.25 421 ASN A CA 1
ATOM 3163 C C . ASN A 1 421 ? 8.736 11.871 5.837 1.00 88.25 421 ASN A C 1
ATOM 3165 O O . ASN A 1 421 ? 8.048 10.962 5.380 1.00 88.25 421 ASN A O 1
ATOM 3169 N N . PHE A 1 422 ? 9.770 11.658 6.647 1.00 91.19 422 PHE A N 1
ATOM 3170 C CA . PHE A 1 422 ? 10.126 10.354 7.205 1.00 91.19 422 PHE A CA 1
ATOM 3171 C C . PHE A 1 422 ? 9.659 10.243 8.667 1.00 91.19 422 PHE A C 1
ATOM 3173 O O . PHE A 1 422 ? 9.516 11.261 9.352 1.00 91.19 422 PHE A O 1
ATOM 3180 N N . PRO A 1 423 ? 9.429 9.020 9.176 1.00 92.69 423 PRO A N 1
ATOM 3181 C CA . PRO A 1 423 ? 9.022 8.806 10.560 1.00 92.69 423 PRO A CA 1
ATOM 3182 C C . PRO A 1 423 ? 10.126 9.201 11.552 1.00 92.69 423 PRO A C 1
ATOM 3184 O O . PRO A 1 423 ? 11.307 9.275 11.210 1.00 92.69 423 PRO A O 1
ATOM 3187 N N . THR A 1 424 ? 9.760 9.416 12.810 1.00 91.31 424 THR A N 1
ATOM 3188 C CA . THR A 1 424 ? 10.683 9.745 13.910 1.00 91.31 424 THR A CA 1
ATOM 3189 C C . THR A 1 424 ? 10.309 8.960 15.168 1.00 91.31 424 THR A C 1
ATOM 3191 O O . THR A 1 424 ? 9.197 8.448 15.277 1.00 91.31 424 THR A O 1
ATOM 3194 N N . SER A 1 425 ? 11.229 8.845 16.134 1.00 90.38 425 SER A N 1
ATOM 3195 C CA . SER A 1 425 ? 10.894 8.252 17.437 1.00 90.38 425 SER A CA 1
ATOM 3196 C C . SER A 1 425 ? 10.000 9.203 18.233 1.00 90.38 425 SER A C 1
ATOM 3198 O O . SER A 1 425 ? 10.398 10.333 18.512 1.00 90.38 425 SER A O 1
ATOM 3200 N N . GLN A 1 426 ? 8.804 8.745 18.599 1.00 88.31 426 GLN A N 1
ATOM 3201 C CA . GLN A 1 426 ? 7.762 9.577 19.213 1.00 88.31 426 GLN A CA 1
ATOM 3202 C C . GLN A 1 426 ? 7.732 9.518 20.754 1.00 88.31 426 GLN A C 1
ATOM 3204 O O . GLN A 1 426 ? 7.105 10.371 21.373 1.00 88.31 426 GLN A O 1
ATOM 3209 N N . ASN A 1 427 ? 8.388 8.526 21.378 1.00 86.88 427 ASN A N 1
ATOM 3210 C CA . ASN A 1 427 ? 8.411 8.299 22.838 1.00 86.88 427 ASN A CA 1
ATOM 3211 C C . ASN A 1 427 ? 7.022 8.423 23.518 1.00 86.88 427 ASN A C 1
ATOM 3213 O O . ASN A 1 427 ? 6.840 9.129 24.513 1.00 86.88 427 ASN A O 1
ATOM 3217 N N . LEU A 1 428 ? 6.018 7.756 22.949 1.00 90.31 428 LEU A N 1
ATOM 3218 C CA . LEU A 1 428 ? 4.628 7.848 23.386 1.00 90.31 428 LEU A CA 1
ATOM 3219 C C . LEU A 1 428 ? 4.380 7.013 24.646 1.00 90.31 428 LEU A C 1
ATOM 3221 O O . LEU A 1 428 ? 4.976 5.950 24.845 1.00 90.31 428 LEU A O 1
ATOM 3225 N N . THR A 1 429 ? 3.434 7.475 25.466 1.00 93.50 429 THR A N 1
ATOM 3226 C CA . THR A 1 429 ? 2.855 6.703 26.572 1.00 93.50 429 THR A CA 1
ATOM 3227 C C . THR A 1 429 ? 1.349 6.595 26.370 1.00 93.50 429 THR A C 1
ATOM 3229 O O . THR A 1 429 ? 0.677 7.614 26.248 1.00 93.50 429 THR A O 1
ATOM 3232 N N . PHE A 1 430 ? 0.808 5.380 26.385 1.00 93.75 430 PHE A N 1
ATOM 3233 C CA . PHE A 1 430 ? -0.627 5.108 26.296 1.00 93.75 430 PHE A CA 1
ATOM 3234 C C . PHE A 1 430 ? -1.137 4.435 27.567 1.00 93.75 430 PHE A C 1
ATOM 3236 O O . PHE A 1 430 ? -0.405 3.676 28.200 1.00 93.75 430 PHE A O 1
ATOM 3243 N N . GLN A 1 431 ? -2.398 4.673 27.915 1.00 93.50 431 GLN A N 1
ATOM 3244 C CA . GLN A 1 431 ? -3.119 3.985 28.982 1.00 93.50 431 GLN A CA 1
ATOM 3245 C C . GLN A 1 431 ? -4.438 3.421 28.446 1.00 93.50 431 GLN A C 1
ATOM 3247 O O . GLN A 1 431 ? -5.147 4.094 27.701 1.00 93.50 431 GLN A O 1
ATOM 3252 N N . PHE A 1 432 ? -4.769 2.204 28.868 1.00 93.81 432 PHE A N 1
ATOM 3253 C CA . PHE A 1 432 ? -5.987 1.469 28.530 1.00 93.81 432 PHE A CA 1
ATOM 3254 C C . PHE A 1 432 ? -6.670 0.995 29.816 1.00 93.81 432 PHE A C 1
ATOM 3256 O O . PHE A 1 432 ? -5.966 0.517 30.714 1.00 93.81 432 PHE A O 1
ATOM 3263 N N . PRO A 1 433 ? -8.008 1.061 29.935 1.00 92.94 433 PRO A N 1
ATOM 3264 C CA . PRO A 1 433 ? -8.697 0.455 31.065 1.00 92.94 433 PRO A CA 1
ATOM 3265 C C . PRO A 1 433 ? -8.557 -1.072 30.994 1.00 92.94 433 PRO A C 1
ATOM 3267 O O . PRO A 1 433 ? -8.834 -1.693 29.972 1.00 92.94 433 PRO A O 1
ATOM 3270 N N . ALA A 1 434 ? -8.136 -1.697 32.096 1.00 89.56 434 ALA A N 1
ATOM 3271 C CA . ALA A 1 434 ? -7.896 -3.145 32.159 1.00 89.56 434 ALA A CA 1
ATOM 3272 C C . ALA A 1 434 ? -9.193 -3.982 32.171 1.00 89.56 434 ALA A C 1
ATOM 3274 O O . ALA A 1 434 ? -9.156 -5.210 32.119 1.00 89.56 434 ALA A O 1
ATOM 3275 N N . THR A 1 435 ? -10.350 -3.328 32.274 1.00 91.31 435 THR A N 1
ATOM 3276 C CA . THR A 1 435 ? -11.678 -3.941 32.191 1.00 91.31 435 THR A CA 1
ATOM 3277 C C . THR A 1 435 ? -12.610 -2.937 31.506 1.00 91.31 435 THR A C 1
ATOM 3279 O O . THR A 1 435 ? -13.107 -2.024 32.170 1.00 91.31 435 THR A O 1
ATOM 3282 N N . PRO A 1 436 ? -12.794 -3.028 30.176 1.00 94.56 436 PRO A N 1
ATOM 3283 C CA . PRO A 1 436 ? -13.619 -2.085 29.430 1.00 94.56 436 PRO A CA 1
ATOM 3284 C C . PRO A 1 436 ? -15.103 -2.240 29.788 1.00 94.56 436 PRO A C 1
ATOM 3286 O O . PRO A 1 436 ? -15.590 -3.339 30.060 1.00 94.56 436 PRO A O 1
ATOM 3289 N N . THR A 1 437 ? -15.833 -1.126 29.775 1.00 95.81 437 THR A N 1
ATOM 3290 C CA . THR A 1 437 ? -17.271 -1.064 30.088 1.00 95.81 437 THR A CA 1
ATOM 3291 C C . THR A 1 437 ? -18.029 -0.407 28.944 1.00 95.81 437 THR A C 1
ATOM 3293 O O . THR A 1 437 ? -17.482 0.455 28.263 1.00 95.81 437 THR A O 1
ATOM 3296 N N . VAL A 1 438 ? -19.291 -0.789 28.731 1.00 97.44 438 VAL A N 1
ATOM 3297 C CA . VAL A 1 438 ? -20.150 -0.167 27.709 1.00 97.44 438 VAL A CA 1
ATOM 3298 C C . VAL A 1 438 ? -20.438 1.284 28.100 1.00 97.44 438 VAL A C 1
ATOM 3300 O O . VAL A 1 438 ? -20.895 1.533 29.215 1.00 97.44 438 VAL A O 1
ATOM 3303 N N . ALA A 1 439 ? -20.206 2.235 27.193 1.00 96.94 439 ALA A N 1
ATOM 3304 C CA . ALA A 1 439 ? -20.519 3.635 27.456 1.00 96.94 439 ALA A CA 1
ATOM 3305 C C . ALA A 1 439 ? -22.037 3.884 27.471 1.00 96.94 439 ALA A C 1
ATOM 3307 O O . ALA A 1 439 ? -22.751 3.463 26.559 1.00 96.94 439 ALA A O 1
ATOM 3308 N N . THR A 1 440 ? -22.515 4.639 28.463 1.00 95.06 440 THR A N 1
ATOM 3309 C CA . THR A 1 440 ? -23.888 5.178 28.502 1.00 95.06 440 THR A CA 1
ATOM 3310 C C . THR A 1 440 ? -24.092 6.281 27.462 1.00 95.06 440 THR A C 1
ATOM 3312 O O . THR A 1 440 ? -25.112 6.306 26.778 1.00 95.06 440 THR A O 1
ATOM 3315 N N . THR A 1 441 ? -23.087 7.143 27.295 1.00 92.88 441 THR A N 1
ATOM 3316 C CA . THR A 1 441 ? -22.989 8.151 26.233 1.00 92.88 441 THR A CA 1
ATOM 3317 C C . THR A 1 441 ? -21.726 7.870 25.430 1.00 92.88 441 THR A C 1
ATOM 3319 O O . THR A 1 441 ? -20.631 7.890 25.987 1.00 92.88 441 THR A O 1
ATOM 3322 N N . ARG A 1 442 ? -21.860 7.591 24.129 1.00 94.06 442 ARG A N 1
ATOM 3323 C CA . ARG A 1 442 ? -20.716 7.298 23.250 1.00 94.06 442 ARG A CA 1
ATOM 3324 C C . ARG A 1 442 ? -19.879 8.560 23.014 1.00 94.06 442 ARG A C 1
ATOM 3326 O O . ARG A 1 442 ? -20.433 9.631 22.771 1.00 94.06 442 ARG A O 1
ATOM 3333 N N . THR A 1 443 ? -18.557 8.416 23.009 1.00 93.81 443 THR A N 1
ATOM 3334 C CA . THR A 1 443 ? -17.609 9.516 22.753 1.00 93.81 443 THR A CA 1
ATOM 3335 C C . THR A 1 443 ? -17.056 9.406 21.333 1.00 93.81 443 THR A C 1
ATOM 3337 O O . THR A 1 443 ? -16.707 8.310 20.897 1.00 93.81 443 THR A O 1
ATOM 3340 N N . SER A 1 444 ? -16.948 10.521 20.600 1.00 92.38 444 SER A N 1
ATOM 3341 C CA . SER A 1 444 ? -16.273 10.522 19.293 1.00 92.38 444 SER A CA 1
ATOM 3342 C C . SER A 1 444 ? -14.784 10.194 19.436 1.00 92.38 444 SER A C 1
ATOM 3344 O O . SER A 1 444 ? -14.137 10.595 20.401 1.00 92.38 444 SER A O 1
ATOM 3346 N N . THR A 1 445 ? -14.233 9.478 18.459 1.00 91.19 445 THR A N 1
ATOM 3347 C CA . THR A 1 445 ? -12.805 9.122 18.403 1.00 91.19 445 THR A CA 1
ATOM 3348 C C . THR A 1 445 ? -11.892 10.323 18.126 1.00 91.19 445 THR A C 1
ATOM 3350 O O . THR A 1 445 ? -10.712 10.255 18.453 1.00 91.19 445 THR A O 1
ATOM 3353 N N . GLY A 1 446 ? -12.429 11.430 17.594 1.00 87.44 446 GLY A N 1
ATOM 3354 C CA . GLY A 1 446 ? -11.677 12.662 17.322 1.00 87.44 446 GLY A CA 1
ATOM 3355 C C . GLY A 1 446 ? -10.665 12.531 16.176 1.00 87.44 446 GLY A C 1
ATOM 3356 O O . GLY A 1 446 ? -10.792 11.652 15.329 1.00 87.44 446 GLY A O 1
ATOM 3357 N N . LEU A 1 447 ? -9.669 13.422 16.138 1.00 86.00 447 LEU A N 1
ATOM 3358 C CA . LEU A 1 447 ? -8.480 13.267 15.290 1.00 86.00 447 LEU A CA 1
ATOM 3359 C C . LEU A 1 447 ? -7.346 12.588 16.066 1.00 86.00 447 LEU A C 1
ATOM 3361 O O . LEU A 1 447 ? -7.200 12.794 17.271 1.00 86.00 447 LEU A O 1
ATOM 3365 N N . GLY A 1 448 ? -6.480 11.877 15.342 1.00 86.75 448 GLY A N 1
ATOM 3366 C CA . GLY A 1 448 ? -5.270 11.270 15.889 1.00 86.75 448 GLY A CA 1
ATOM 3367 C C . GLY A 1 448 ? -5.506 9.880 16.477 1.00 86.75 448 GLY A C 1
ATOM 3368 O O . GLY A 1 448 ? -6.262 9.077 15.931 1.00 86.75 448 GLY A O 1
ATOM 3369 N N . ASN A 1 449 ? -4.822 9.592 17.586 1.00 91.50 449 ASN A N 1
ATOM 3370 C CA . ASN A 1 449 ? -4.801 8.269 18.207 1.00 91.50 449 ASN A CA 1
ATOM 3371 C C . ASN A 1 449 ? -6.201 7.842 18.690 1.00 91.50 449 ASN A C 1
ATOM 3373 O O . ASN A 1 449 ? -6.703 8.403 19.663 1.00 91.50 449 ASN A O 1
ATOM 3377 N N . CYS A 1 450 ? -6.774 6.792 18.099 1.00 94.88 450 CYS A N 1
ATOM 3378 C CA . CYS A 1 450 ? -7.963 6.104 18.623 1.00 94.88 450 CYS A CA 1
ATOM 3379 C C . CYS A 1 450 ? -7.653 4.732 19.257 1.00 94.88 450 CYS A C 1
ATOM 3381 O O . CYS A 1 450 ? -8.517 4.099 19.870 1.00 94.88 450 CYS A O 1
ATOM 3383 N N . GLY A 1 451 ? -6.399 4.287 19.167 1.00 95.31 451 GLY A N 1
ATOM 3384 C CA . GLY A 1 451 ? -5.906 3.045 19.755 1.00 95.31 451 GLY A CA 1
ATOM 3385 C C . GLY A 1 451 ? -4.413 2.836 19.508 1.00 95.31 451 GLY A C 1
ATOM 3386 O O . GLY A 1 451 ? -3.726 3.705 18.965 1.00 95.31 451 GLY A O 1
ATOM 3387 N N . LEU A 1 452 ? -3.918 1.657 19.879 1.00 96.44 452 LEU A N 1
ATOM 3388 C CA . LEU A 1 452 ? -2.539 1.226 19.647 1.00 96.44 452 LEU A CA 1
ATOM 3389 C C . LEU A 1 452 ? -2.513 -0.206 19.107 1.00 96.44 452 LEU A C 1
ATOM 3391 O O . LEU A 1 452 ? -3.155 -1.099 19.662 1.00 96.44 452 LEU A O 1
ATOM 3395 N N . TRP A 1 453 ? -1.754 -0.435 18.039 1.00 97.75 453 TRP A N 1
ATOM 3396 C CA . TRP A 1 453 ? -1.470 -1.778 17.545 1.00 97.75 453 TRP A CA 1
ATOM 3397 C C . TRP A 1 453 ? -0.495 -2.503 18.487 1.00 97.75 453 TRP A C 1
ATOM 3399 O O . TRP A 1 453 ? 0.281 -1.875 19.209 1.00 97.75 453 TRP A O 1
ATOM 3409 N N . VAL A 1 454 ? -0.478 -3.838 18.477 1.00 96.25 454 VAL A N 1
ATOM 3410 C CA . VAL A 1 454 ? 0.388 -4.632 19.375 1.00 96.25 454 VAL A CA 1
ATOM 3411 C C . VAL A 1 454 ? 1.891 -4.470 19.116 1.00 96.25 454 VAL A C 1
ATOM 3413 O O . VAL A 1 454 ? 2.703 -4.813 19.970 1.00 96.25 454 VAL A O 1
ATOM 3416 N N . ASN A 1 455 ? 2.268 -3.893 17.974 1.00 94.12 455 ASN A N 1
ATOM 3417 C CA . ASN A 1 455 ? 3.633 -3.461 17.677 1.00 94.12 455 ASN A CA 1
ATOM 3418 C C . ASN A 1 455 ? 3.902 -1.987 18.046 1.00 94.12 455 ASN A C 1
ATOM 3420 O O . ASN A 1 455 ? 4.865 -1.408 17.559 1.00 94.12 455 ASN A O 1
ATOM 3424 N N . GLY A 1 456 ? 3.061 -1.346 18.863 1.00 94.12 456 GLY A N 1
ATOM 3425 C CA . GLY A 1 456 ? 3.271 0.024 19.345 1.00 94.12 456 GLY A CA 1
ATOM 3426 C C . GLY A 1 456 ? 3.070 1.136 18.310 1.00 94.12 456 GLY A C 1
ATOM 3427 O O . GLY A 1 456 ? 3.276 2.304 18.632 1.00 94.12 456 GLY A O 1
ATOM 3428 N N . VAL A 1 457 ? 2.653 0.822 17.082 1.00 96.50 457 VAL A N 1
ATOM 3429 C CA . VAL A 1 457 ? 2.254 1.844 16.104 1.00 96.50 457 VAL A CA 1
ATOM 3430 C C . VAL A 1 457 ? 0.832 2.327 16.415 1.00 96.50 457 VAL A C 1
ATOM 3432 O O . VAL A 1 457 ? -0.014 1.545 16.852 1.00 96.50 457 VAL A O 1
ATOM 3435 N N . ALA A 1 458 ? 0.545 3.612 16.199 1.00 96.06 458 ALA A N 1
ATOM 3436 C CA . ALA A 1 458 ? -0.767 4.184 16.498 1.00 96.06 458 ALA A CA 1
ATOM 3437 C C . ALA A 1 458 ? -1.871 3.706 15.532 1.00 96.06 458 ALA 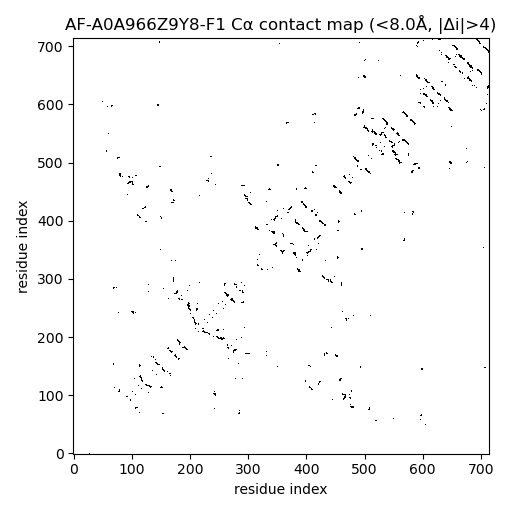A C 1
ATOM 3439 O O . ALA A 1 458 ? -1.656 3.567 14.322 1.00 96.06 458 ALA A O 1
ATOM 3440 N N . VAL A 1 459 ? -3.074 3.510 16.081 1.00 97.19 459 VAL A N 1
ATOM 3441 C CA . VAL A 1 459 ? -4.324 3.373 15.321 1.00 97.19 459 VAL A CA 1
ATOM 3442 C C . VAL A 1 459 ? -4.916 4.771 15.165 1.00 97.19 459 VAL A C 1
ATOM 3444 O O . VAL A 1 459 ? -5.135 5.455 16.168 1.00 97.19 459 VAL A O 1
ATOM 3447 N N . PHE A 1 460 ? -5.176 5.195 13.932 1.00 95.06 460 PHE A N 1
ATOM 3448 C CA . PHE A 1 460 ? -5.990 6.371 13.619 1.00 95.06 460 PHE A CA 1
ATOM 3449 C C . PHE A 1 460 ? -7.341 5.901 13.058 1.00 95.06 460 PHE A C 1
ATOM 3451 O O . PHE A 1 460 ? -7.485 4.769 12.592 1.00 95.06 460 PHE A O 1
ATOM 3458 N N . ASN A 1 461 ? -8.356 6.760 13.121 1.00 92.38 461 ASN A N 1
ATOM 3459 C CA . ASN A 1 461 ? -9.660 6.498 12.510 1.00 92.38 461 ASN A CA 1
ATOM 3460 C C . ASN A 1 461 ? -9.680 6.927 11.027 1.00 92.38 461 ASN A C 1
ATOM 3462 O O . ASN A 1 461 ? -8.659 7.276 10.438 1.00 92.38 461 ASN A O 1
ATOM 3466 N N . SER A 1 462 ? -10.862 6.940 10.413 1.00 93.62 462 SER A N 1
ATOM 3467 C CA . SER A 1 462 ? -11.040 7.311 9.005 1.00 93.62 462 SER A CA 1
ATOM 3468 C C . SER A 1 462 ? -10.856 8.810 8.680 1.00 93.62 462 SER A C 1
ATOM 3470 O O . SER A 1 462 ? -11.124 9.175 7.540 1.00 93.62 462 SER A O 1
ATOM 3472 N N . LEU A 1 463 ? -10.466 9.685 9.620 1.00 91.81 463 LEU A N 1
ATOM 3473 C CA . LEU A 1 463 ? -10.304 11.135 9.397 1.00 91.81 463 LEU A CA 1
ATOM 3474 C C . LEU A 1 463 ? -8.847 11.524 9.099 1.00 91.81 463 LEU A C 1
ATOM 3476 O O . LEU A 1 463 ? -7.933 11.028 9.750 1.00 91.81 463 LEU A O 1
ATOM 3480 N N . ASP A 1 464 ? -8.650 12.490 8.196 1.00 86.62 464 ASP A N 1
ATOM 3481 C CA . ASP A 1 464 ? -7.347 13.111 7.869 1.00 86.62 464 ASP A CA 1
ATOM 3482 C C . ASP A 1 464 ? -7.248 14.603 8.284 1.00 86.62 464 ASP A C 1
ATOM 3484 O O . ASP A 1 464 ? -6.329 15.326 7.898 1.00 86.62 464 ASP A O 1
ATOM 3488 N N . GLY A 1 465 ? -8.228 15.101 9.047 1.00 87.56 465 GLY A N 1
ATOM 3489 C CA . GLY A 1 465 ? -8.319 16.510 9.454 1.00 87.56 465 GLY A CA 1
ATOM 3490 C C . GLY A 1 465 ? -8.805 17.479 8.368 1.00 87.56 465 GLY A C 1
ATOM 3491 O O . GLY A 1 465 ? -8.837 18.690 8.611 1.00 87.56 465 GLY A O 1
ATOM 3492 N N . SER A 1 466 ? -9.206 16.988 7.193 1.00 90.62 466 SER A N 1
ATOM 3493 C CA . SER A 1 466 ? -9.796 17.798 6.127 1.00 90.62 466 SER A CA 1
ATOM 3494 C C . SER A 1 466 ? -11.325 17.727 6.100 1.00 90.62 466 SER A C 1
ATOM 3496 O O . SER A 1 466 ? -11.938 16.700 6.396 1.00 90.62 466 SER A O 1
ATOM 3498 N N . SER A 1 467 ? -11.963 18.820 5.687 1.00 93.50 467 SER A N 1
ATOM 3499 C CA . SER A 1 467 ? -13.375 18.839 5.302 1.00 93.50 467 SER A CA 1
ATOM 3500 C C . SER A 1 467 ? -13.618 19.791 4.132 1.00 93.50 467 SER A C 1
ATOM 3502 O O . SER A 1 467 ? -12.804 20.676 3.854 1.00 93.50 467 SER A O 1
ATOM 3504 N N . TYR A 1 468 ? -14.735 19.606 3.430 1.00 95.00 468 TYR A N 1
ATOM 3505 C CA . TYR A 1 468 ? -15.186 20.553 2.410 1.00 95.00 468 TYR A CA 1
ATOM 3506 C C . TYR A 1 468 ? -15.476 21.929 3.021 1.00 95.00 468 TYR A C 1
ATOM 3508 O O . TYR A 1 468 ? -15.989 22.005 4.138 1.00 95.00 468 TYR A O 1
ATOM 3516 N N . SER A 1 469 ? -15.228 23.008 2.274 1.00 94.06 469 SER A N 1
ATOM 3517 C CA . SER A 1 469 ? -15.823 24.310 2.566 1.00 94.06 469 SER A CA 1
ATOM 3518 C C . SER A 1 469 ? -16.593 24.890 1.389 1.00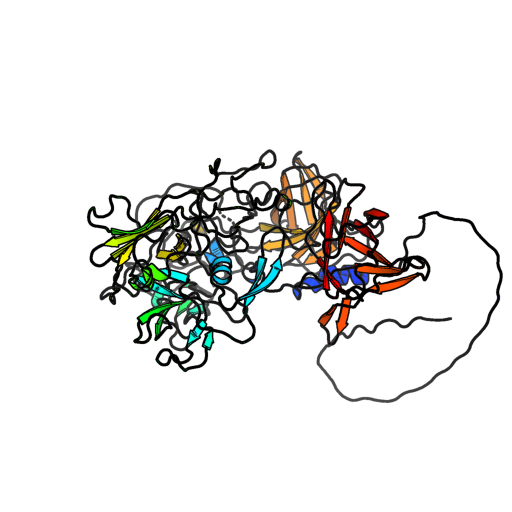 94.06 469 SER A C 1
ATOM 3520 O O . SER A 1 469 ? -16.029 25.164 0.325 1.00 94.06 469 SER A O 1
ATOM 3522 N N . ASN A 1 470 ? -17.873 25.181 1.622 1.00 93.56 470 ASN A N 1
ATOM 3523 C CA . ASN A 1 470 ? -18.746 25.897 0.695 1.00 93.56 470 ASN A CA 1
ATOM 3524 C C . ASN A 1 470 ? -18.216 27.297 0.369 1.00 93.56 470 ASN A C 1
ATOM 3526 O O . ASN A 1 470 ? -18.377 27.758 -0.757 1.00 93.56 470 ASN A O 1
ATOM 3530 N N . SER A 1 471 ? -17.531 27.945 1.318 1.00 92.62 471 SER A N 1
ATOM 3531 C CA . SER A 1 471 ? -16.905 29.260 1.111 1.00 92.62 471 SER A CA 1
ATOM 3532 C C . SER A 1 471 ? -15.805 29.246 0.044 1.00 92.62 471 SER A C 1
ATOM 3534 O O . SER A 1 471 ? -15.569 30.254 -0.617 1.00 92.62 471 SER A O 1
ATOM 3536 N N . SER A 1 472 ? -15.128 28.103 -0.110 1.00 91.00 472 SER A N 1
ATOM 3537 C CA . SER A 1 472 ? -13.929 27.946 -0.940 1.00 91.00 472 SER A CA 1
ATOM 3538 C C . SER A 1 472 ? -14.157 27.050 -2.164 1.00 91.00 472 SER A C 1
ATOM 3540 O O . SER A 1 472 ? -13.302 26.988 -3.042 1.00 91.00 472 SER A O 1
ATOM 3542 N N . GLY A 1 473 ? -15.282 26.327 -2.227 1.00 92.12 473 GLY A N 1
ATOM 3543 C CA . GLY A 1 473 ? -15.588 25.368 -3.296 1.00 92.12 473 GLY A CA 1
ATOM 3544 C C . GLY A 1 473 ? -14.684 24.126 -3.316 1.00 92.12 473 GLY A C 1
ATOM 3545 O O . GLY A 1 473 ? -14.626 23.425 -4.325 1.00 92.12 473 GLY A O 1
ATOM 3546 N N . THR A 1 474 ? -13.943 23.863 -2.236 1.00 91.31 474 THR A N 1
ATOM 3547 C CA . THR A 1 474 ? -12.902 22.826 -2.153 1.00 91.31 474 THR A CA 1
ATOM 3548 C C . THR A 1 474 ? -12.779 22.274 -0.734 1.00 91.31 474 THR A C 1
ATOM 3550 O O . THR A 1 474 ? -13.272 22.870 0.222 1.00 91.31 474 THR A O 1
ATOM 3553 N N . ASP A 1 475 ? -12.081 21.150 -0.593 1.00 91.12 475 ASP A N 1
ATOM 3554 C CA . ASP A 1 475 ? -11.597 20.681 0.703 1.00 91.12 475 ASP A CA 1
ATOM 3555 C C . ASP A 1 475 ? -10.475 21.584 1.232 1.00 91.12 475 ASP A C 1
ATOM 3557 O O . ASP A 1 475 ? -9.652 22.087 0.461 1.00 91.12 475 ASP A O 1
ATOM 3561 N N . VAL A 1 476 ? -10.430 21.740 2.554 1.00 89.62 476 VAL A N 1
ATOM 3562 C CA . VAL A 1 476 ? -9.431 22.513 3.304 1.00 89.62 476 VAL A CA 1
ATOM 3563 C C . VAL A 1 476 ? -8.794 21.587 4.353 1.00 89.62 476 VAL A C 1
ATOM 3565 O O . VAL A 1 476 ? -9.476 20.715 4.884 1.00 89.62 476 VAL A O 1
ATOM 3568 N N . GLY A 1 477 ? -7.502 21.732 4.669 1.00 84.12 477 GLY A N 1
ATOM 3569 C CA . GLY A 1 477 ? -6.789 20.856 5.625 1.00 84.12 477 GLY A CA 1
ATOM 3570 C C . GLY A 1 477 ? -6.239 19.551 5.025 1.00 84.12 477 GLY A C 1
ATOM 3571 O O . GLY A 1 477 ? -6.181 19.413 3.804 1.00 84.12 477 GLY A O 1
ATOM 3572 N N . GLY A 1 478 ? -5.790 18.625 5.886 1.00 76.12 478 GLY A N 1
ATOM 3573 C CA . GLY A 1 478 ? -5.196 17.319 5.526 1.00 76.12 478 GLY A CA 1
ATOM 3574 C C . GLY A 1 478 ? -4.007 17.394 4.551 1.00 76.12 478 GLY A C 1
ATOM 3575 O O . GLY A 1 478 ? -3.281 18.386 4.531 1.00 76.12 478 GLY A O 1
ATOM 3576 N N . GLY A 1 479 ? -3.833 16.375 3.698 1.00 72.75 479 GLY A N 1
ATOM 3577 C CA . GLY A 1 479 ? -3.136 16.501 2.399 1.00 72.75 479 GLY A CA 1
ATOM 3578 C C . GLY A 1 479 ? -4.003 17.205 1.333 1.00 72.75 479 GLY A C 1
ATOM 3579 O O . GLY A 1 479 ? -5.160 17.520 1.610 1.00 72.75 479 GLY A O 1
ATOM 3580 N N . PRO A 1 480 ? -3.506 17.505 0.117 1.00 72.44 480 PRO A N 1
ATOM 3581 C CA . PRO A 1 480 ? -4.584 18.621 -1.099 1.00 72.44 480 PRO A CA 1
ATOM 3582 C C . PRO A 1 480 ? -5.782 17.665 -1.512 1.00 72.44 480 PRO A C 1
ATOM 3584 O O . PRO A 1 480 ? -5.729 16.485 -1.156 1.00 72.44 480 PRO A O 1
ATOM 3587 N N . VAL A 1 481 ? -6.754 18.035 -2.371 1.00 78.94 481 VAL A N 1
ATOM 3588 C CA . VAL A 1 481 ? -7.265 17.051 -3.386 1.00 78.94 481 VAL A CA 1
ATOM 3589 C C . VAL A 1 481 ? -7.453 17.703 -4.771 1.00 78.94 481 VAL A C 1
ATOM 3591 O O . VAL A 1 481 ? -8.414 18.438 -4.983 1.00 78.94 481 VAL A O 1
ATOM 3594 N N . ALA A 1 482 ? -6.569 17.384 -5.723 1.00 83.62 482 ALA A N 1
ATOM 3595 C CA . ALA A 1 482 ? -6.428 17.976 -7.060 1.00 83.62 482 ALA A CA 1
ATOM 3596 C C . ALA A 1 482 ? -5.789 16.965 -8.054 1.00 83.62 482 ALA A C 1
ATOM 3598 O O . ALA A 1 482 ? -5.283 15.952 -7.593 1.00 83.62 482 ALA A O 1
ATOM 3599 N N . PRO A 1 483 ? -5.783 17.174 -9.386 1.00 88.69 483 PRO A N 1
ATOM 3600 C CA . PRO A 1 483 ? -5.309 16.169 -10.363 1.00 88.69 483 PRO A CA 1
ATOM 3601 C C . PRO A 1 483 ? -3.778 15.954 -10.443 1.00 88.69 483 PRO A C 1
ATOM 3603 O O . PRO A 1 483 ? -3.010 16.915 -10.410 1.00 88.69 483 PRO A O 1
ATOM 3606 N N . GLY A 1 484 ? -3.322 14.710 -10.667 1.00 90.88 484 GLY A N 1
ATOM 3607 C CA . GLY A 1 484 ? -1.901 14.370 -10.888 1.00 90.88 484 GLY A CA 1
ATOM 3608 C C . GLY A 1 484 ? -1.650 12.959 -11.438 1.00 90.88 484 GLY A C 1
ATOM 3609 O O . GLY A 1 484 ? -2.594 12.264 -11.821 1.00 90.88 484 GLY A O 1
ATOM 3610 N N . VAL A 1 485 ? -0.373 12.556 -11.545 1.00 92.31 485 VAL A N 1
ATOM 3611 C CA . VAL A 1 485 ? 0.040 11.345 -12.291 1.00 92.31 485 VAL A CA 1
ATOM 3612 C C . VAL A 1 485 ? 1.168 10.553 -11.618 1.00 92.31 485 VAL A C 1
ATOM 3614 O O . VAL A 1 485 ? 2.281 11.057 -11.463 1.00 92.31 485 VAL A O 1
ATOM 3617 N N . LEU A 1 486 ? 0.904 9.283 -11.298 1.00 90.38 486 LEU A N 1
ATOM 3618 C CA . LEU A 1 486 ? 1.887 8.301 -10.818 1.00 90.38 486 LEU A CA 1
ATOM 3619 C C . LEU A 1 486 ? 2.826 7.880 -11.948 1.00 90.38 486 LEU A C 1
ATOM 3621 O O . LEU A 1 486 ? 2.367 7.691 -13.071 1.00 90.38 486 LEU A O 1
ATOM 3625 N N . ASN A 1 487 ? 4.106 7.658 -11.645 1.00 93.06 487 ASN A N 1
ATOM 3626 C CA . ASN A 1 487 ? 5.088 7.116 -12.586 1.00 93.06 487 ASN A CA 1
ATOM 3627 C C . ASN A 1 487 ? 5.744 5.861 -11.992 1.00 93.06 487 ASN A C 1
ATOM 3629 O O . ASN A 1 487 ? 6.467 5.948 -11.000 1.00 93.06 487 ASN A O 1
ATOM 3633 N N . LEU A 1 488 ? 5.512 4.706 -12.615 1.00 92.81 488 LEU A N 1
ATOM 3634 C CA . LEU A 1 488 ? 6.073 3.404 -12.240 1.00 92.81 488 LEU A CA 1
ATOM 3635 C C . LEU A 1 488 ? 7.026 2.901 -13.324 1.00 92.81 488 LEU A C 1
ATOM 3637 O O . LEU A 1 488 ? 6.899 3.273 -14.492 1.00 92.81 488 LEU A O 1
ATOM 3641 N N . SER A 1 489 ? 7.936 1.990 -12.980 1.00 94.00 489 SER A N 1
ATOM 3642 C CA . SER A 1 489 ? 8.712 1.287 -14.004 1.00 94.00 489 SER A CA 1
ATOM 3643 C C . SER A 1 489 ? 7.768 0.485 -14.898 1.00 94.00 489 SER A C 1
ATOM 3645 O O . SER A 1 489 ? 7.019 -0.364 -14.413 1.00 94.00 489 SER A O 1
ATOM 3647 N N . GLY A 1 490 ? 7.840 0.691 -16.214 1.00 91.25 490 GLY A N 1
ATOM 3648 C CA . GLY A 1 490 ? 7.033 -0.052 -17.184 1.00 91.25 490 GLY A CA 1
ATOM 3649 C C . GLY A 1 490 ? 7.363 -1.546 -17.265 1.00 91.25 490 GLY A C 1
ATOM 3650 O O . GLY A 1 490 ? 6.640 -2.275 -17.939 1.00 91.25 490 GLY A O 1
ATOM 3651 N N . ALA A 1 491 ? 8.432 -2.002 -16.597 1.00 90.94 491 ALA A N 1
ATOM 3652 C CA . ALA A 1 491 ? 8.863 -3.399 -16.578 1.00 90.94 491 ALA A CA 1
ATOM 3653 C C . ALA A 1 491 ? 8.537 -4.137 -15.270 1.00 90.94 491 ALA A C 1
ATOM 3655 O O . ALA A 1 491 ? 8.061 -5.273 -15.311 1.00 90.94 491 ALA A O 1
ATOM 3656 N N . SER A 1 492 ? 8.774 -3.504 -14.117 1.00 90.19 492 SER A N 1
ATOM 3657 C CA . SER A 1 492 ? 8.564 -4.121 -12.797 1.00 90.19 492 SER A CA 1
ATOM 3658 C C . SER A 1 492 ? 7.247 -3.715 -12.122 1.00 90.19 492 SER A C 1
ATOM 3660 O O . SER A 1 492 ? 6.793 -4.413 -11.211 1.00 90.19 492 SER A O 1
ATOM 3662 N N . PHE A 1 493 ? 6.647 -2.600 -12.563 1.00 88.19 493 PHE A N 1
ATOM 3663 C CA . PHE A 1 493 ? 5.597 -1.843 -11.867 1.00 88.19 493 PHE A CA 1
ATOM 3664 C C . PHE A 1 493 ? 5.975 -1.421 -10.433 1.00 88.19 493 PHE A C 1
ATOM 3666 O O . PHE A 1 493 ? 5.111 -1.056 -9.639 1.00 88.19 493 PHE A O 1
ATOM 3673 N N . GLU A 1 494 ? 7.269 -1.425 -10.101 1.00 89.44 494 GLU A N 1
ATOM 3674 C CA . GLU A 1 494 ? 7.776 -0.829 -8.867 1.00 89.44 494 GLU A CA 1
ATOM 3675 C C . GLU A 1 494 ? 7.917 0.695 -9.021 1.00 89.44 494 GLU A C 1
ATOM 3677 O O . GLU A 1 494 ? 8.192 1.222 -10.106 1.00 89.44 494 GLU A O 1
ATOM 3682 N N . HIS A 1 495 ? 7.741 1.394 -7.901 1.00 89.31 495 HIS A N 1
ATOM 3683 C CA . HIS A 1 495 ? 8.150 2.783 -7.726 1.00 89.31 495 HIS A CA 1
ATOM 3684 C C . HIS A 1 495 ? 9.665 2.891 -7.499 1.00 89.31 495 HIS A C 1
ATOM 3686 O O . HIS A 1 495 ? 10.315 1.930 -7.085 1.00 89.31 495 HIS A O 1
ATOM 3692 N N . GLY A 1 496 ? 10.206 4.097 -7.677 1.00 90.12 496 GLY A N 1
ATOM 3693 C CA . GLY A 1 496 ? 11.588 4.435 -7.348 1.00 90.12 496 GLY A CA 1
ATOM 3694 C C . GLY A 1 496 ? 12.234 5.305 -8.427 1.00 90.12 496 GLY A C 1
ATOM 3695 O O . GLY A 1 496 ? 11.530 5.957 -9.202 1.00 90.12 496 GLY A O 1
ATOM 3696 N N . PRO A 1 497 ? 13.574 5.324 -8.490 1.00 94.25 497 PRO A N 1
ATOM 3697 C CA . PRO A 1 497 ? 14.309 5.984 -9.560 1.00 94.25 497 PRO A CA 1
ATOM 3698 C C . PRO A 1 497 ? 14.023 5.395 -10.946 1.00 94.25 497 PRO A C 1
ATOM 3700 O O . PRO A 1 497 ? 13.857 4.186 -11.103 1.00 94.25 497 PRO A O 1
ATOM 3703 N N . MET A 1 498 ? 14.058 6.246 -11.971 1.00 95.75 498 MET A N 1
ATOM 3704 C CA . MET A 1 498 ? 13.984 5.842 -13.379 1.00 95.75 498 MET A CA 1
ATOM 3705 C C . MET A 1 498 ? 15.295 6.198 -14.079 1.00 95.75 498 MET A C 1
ATOM 3707 O O . MET A 1 498 ? 15.812 7.301 -13.910 1.00 95.75 498 MET A O 1
ATOM 3711 N N . ALA A 1 499 ? 15.844 5.290 -14.885 1.00 97.50 499 ALA A N 1
ATOM 3712 C CA . ALA A 1 499 ? 17.025 5.605 -15.688 1.00 97.50 499 ALA A CA 1
ATOM 3713 C C . ALA A 1 499 ? 16.636 6.289 -17.006 1.00 97.50 499 ALA A C 1
ATOM 3715 O O . ALA A 1 499 ? 15.600 5.961 -17.592 1.00 97.50 499 ALA A O 1
ATOM 3716 N N . ALA A 1 500 ? 17.456 7.214 -17.508 1.00 96.94 500 ALA A N 1
ATOM 3717 C CA . ALA A 1 500 ? 17.232 7.800 -18.831 1.00 96.94 500 ALA A CA 1
ATOM 3718 C C . ALA A 1 500 ? 17.183 6.698 -19.915 1.00 96.94 500 ALA A C 1
ATOM 3720 O O . ALA A 1 500 ? 17.956 5.741 -19.879 1.00 96.94 500 ALA A O 1
ATOM 3721 N N . GLY A 1 501 ? 16.234 6.799 -20.848 1.00 95.75 501 GLY A N 1
ATOM 3722 C CA . GLY A 1 501 ? 15.919 5.748 -21.823 1.00 95.75 501 GLY A CA 1
ATOM 3723 C C . GLY A 1 501 ? 14.971 4.647 -21.325 1.00 95.75 501 GLY A C 1
ATOM 3724 O O . GLY A 1 501 ? 14.531 3.841 -22.140 1.00 95.75 501 GLY A O 1
ATOM 3725 N N . SER A 1 502 ? 14.620 4.593 -20.034 1.00 97.25 502 SER A N 1
ATOM 3726 C CA . SER A 1 502 ? 13.680 3.583 -19.515 1.00 97.25 502 SER A CA 1
ATOM 3727 C C . SER A 1 502 ? 12.226 3.829 -19.931 1.00 97.25 502 SER A C 1
ATOM 3729 O O . SER A 1 502 ? 11.813 4.955 -20.217 1.00 97.25 502 SER A O 1
ATOM 3731 N N . ILE A 1 503 ? 11.431 2.759 -19.942 1.00 96.38 503 ILE A N 1
ATOM 3732 C CA . ILE A 1 503 ? 9.983 2.811 -20.148 1.00 96.38 503 ILE A CA 1
ATOM 3733 C C . ILE A 1 503 ? 9.298 3.031 -18.800 1.00 96.38 503 ILE A C 1
ATOM 3735 O O . ILE A 1 503 ? 9.530 2.291 -17.842 1.00 96.38 503 ILE A O 1
ATOM 3739 N N . VAL A 1 504 ? 8.403 4.012 -18.757 1.00 97.31 504 VAL A N 1
ATOM 3740 C CA . VAL A 1 504 ? 7.596 4.382 -17.595 1.00 97.31 504 VAL A CA 1
ATOM 3741 C C . VAL A 1 504 ? 6.128 4.070 -17.888 1.00 97.31 504 VAL A C 1
ATOM 3743 O O . VAL A 1 504 ? 5.607 4.424 -18.950 1.00 97.31 504 VAL A O 1
ATOM 3746 N N . ALA A 1 505 ? 5.455 3.411 -16.945 1.00 95.38 505 ALA A N 1
ATOM 3747 C CA . ALA A 1 505 ? 4.006 3.254 -16.928 1.00 95.38 505 ALA A CA 1
ATOM 3748 C C . ALA A 1 505 ? 3.404 4.323 -16.008 1.00 95.38 505 ALA A C 1
ATOM 3750 O O . ALA A 1 505 ? 3.714 4.380 -14.817 1.00 95.38 505 ALA A O 1
ATOM 3751 N N . ALA A 1 506 ? 2.558 5.177 -16.572 1.00 95.69 506 ALA A N 1
ATOM 3752 C CA . ALA A 1 506 ? 1.930 6.293 -15.890 1.00 95.69 506 ALA A CA 1
ATOM 3753 C C . ALA A 1 506 ? 0.438 6.060 -15.667 1.00 95.69 506 ALA A C 1
ATOM 3755 O O . ALA A 1 506 ? -0.278 5.615 -16.570 1.00 95.69 506 ALA A O 1
ATOM 3756 N N . PHE A 1 507 ? -0.031 6.424 -14.476 1.00 91.31 507 PHE A N 1
ATOM 3757 C CA . PHE A 1 507 ? -1.423 6.274 -14.062 1.00 91.31 507 PHE A CA 1
ATOM 3758 C C . PHE A 1 507 ? -1.959 7.630 -13.591 1.00 91.31 507 PHE A C 1
ATOM 3760 O O . PHE A 1 507 ? -1.368 8.232 -12.692 1.00 91.31 507 PHE A O 1
ATOM 3767 N N . PRO A 1 508 ? -3.040 8.153 -14.201 1.00 90.38 508 PRO A N 1
ATOM 3768 C CA . PRO A 1 508 ? -3.687 9.354 -13.715 1.00 90.38 508 PRO A CA 1
ATOM 3769 C C . PRO A 1 508 ? -4.417 9.021 -12.437 1.00 90.38 508 PRO A C 1
ATOM 3771 O O . PRO A 1 508 ? -4.939 7.918 -12.257 1.00 90.38 508 PRO A O 1
ATOM 3774 N N . MET A 1 509 ? -4.533 10.017 -11.587 1.00 84.69 509 MET A N 1
ATOM 3775 C CA . MET A 1 509 ? -5.322 9.887 -10.393 1.00 84.69 509 MET A CA 1
ATOM 3776 C C . MET A 1 509 ? -6.074 11.221 -10.177 1.00 84.69 509 MET A C 1
ATOM 3778 O O . MET A 1 509 ? -5.642 12.287 -10.626 1.00 84.69 509 MET A O 1
ATOM 3782 N N . PHE A 1 510 ? -7.224 11.178 -9.493 1.00 83.50 510 PHE A N 1
ATOM 3783 C CA . PHE A 1 510 ? -7.917 12.380 -8.971 1.00 83.50 510 PHE A CA 1
ATOM 3784 C C . PHE A 1 510 ? -8.532 13.266 -10.070 1.00 83.50 510 PHE A C 1
ATOM 3786 O O . PHE A 1 510 ? -8.235 14.450 -10.206 1.00 83.50 510 PHE A O 1
ATOM 3793 N N . ALA A 1 511 ? -9.380 12.657 -10.902 1.00 85.44 511 ALA A N 1
ATOM 3794 C CA . ALA A 1 511 ? -9.949 13.255 -12.115 1.00 85.44 511 ALA A CA 1
ATOM 3795 C C . ALA A 1 511 ? -8.920 13.679 -13.188 1.00 85.44 511 ALA A C 1
ATOM 3797 O O . ALA A 1 511 ? -9.320 14.139 -14.259 1.00 85.44 511 ALA A O 1
ATOM 3798 N N . ALA A 1 512 ? -7.614 13.460 -12.976 1.00 88.94 512 ALA A N 1
ATOM 3799 C CA . ALA A 1 512 ? -6.643 13.476 -14.065 1.00 88.94 512 ALA A CA 1
ATOM 3800 C C . ALA A 1 512 ? -7.029 12.451 -15.144 1.00 88.94 512 ALA A C 1
ATOM 3802 O O . ALA A 1 512 ? -7.718 11.463 -14.887 1.00 88.94 512 ALA A O 1
ATOM 3803 N N . THR A 1 513 ? -6.581 12.687 -16.372 1.00 91.94 513 THR A N 1
ATOM 3804 C CA . THR A 1 513 ? -6.911 11.865 -17.541 1.00 91.94 513 THR A CA 1
ATOM 3805 C C . THR A 1 513 ? -5.693 11.824 -18.461 1.00 91.94 513 THR A C 1
ATOM 3807 O O . THR A 1 513 ? -5.154 12.879 -18.785 1.00 91.94 513 THR A O 1
ATOM 3810 N N . LEU A 1 514 ? -5.247 10.632 -18.884 1.00 94.31 514 LEU A N 1
ATOM 3811 C CA . LEU A 1 514 ? -4.062 10.454 -19.755 1.00 94.31 514 LEU A CA 1
ATOM 3812 C C . LEU A 1 514 ? -4.404 10.171 -21.229 1.00 94.31 514 LEU A C 1
ATOM 3814 O O . LEU A 1 514 ? -3.593 9.622 -21.971 1.00 94.31 514 LEU A O 1
ATOM 3818 N N . GLY A 1 515 ? -5.601 10.543 -21.677 1.00 93.88 515 GLY A N 1
ATOM 3819 C CA . GLY A 1 515 ? -5.984 10.487 -23.086 1.00 93.88 515 GLY A CA 1
ATOM 3820 C C . GLY A 1 515 ? -7.480 10.689 -23.290 1.00 93.88 515 GLY A C 1
ATOM 3821 O O . GLY A 1 515 ? -8.280 10.411 -22.403 1.00 93.88 515 GLY A O 1
ATOM 3822 N N . THR A 1 516 ? -7.871 11.146 -24.477 1.00 95.06 516 THR A N 1
ATOM 3823 C CA . THR A 1 516 ? -9.279 11.211 -24.906 1.00 95.06 516 THR A CA 1
ATOM 3824 C C . THR A 1 516 ? -9.803 9.858 -25.386 1.00 95.06 516 THR A C 1
ATOM 3826 O O . THR A 1 516 ? -11.009 9.644 -25.464 1.00 95.06 516 THR A O 1
ATOM 3829 N N . SER A 1 517 ? -8.901 8.944 -25.745 1.00 93.62 517 SER A N 1
ATOM 3830 C CA . SER A 1 517 ? -9.205 7.659 -26.374 1.00 93.62 517 SER A CA 1
ATOM 3831 C C . SER A 1 517 ? -8.121 6.629 -26.051 1.00 93.62 517 SER A C 1
ATOM 3833 O O . SER A 1 517 ? -7.011 6.986 -25.663 1.00 93.62 517 SER A O 1
ATOM 3835 N N . THR A 1 518 ? -8.442 5.339 -26.190 1.00 94.56 518 THR A N 1
ATOM 3836 C CA . THR A 1 518 ? -7.456 4.258 -26.018 1.00 94.56 518 THR A CA 1
ATOM 3837 C C . THR A 1 518 ? -6.745 3.977 -27.339 1.00 94.56 518 THR A C 1
ATOM 3839 O O . THR A 1 518 ? -7.392 3.626 -28.324 1.00 94.56 518 THR A O 1
ATOM 3842 N N . ALA A 1 519 ? -5.419 4.093 -27.356 1.00 92.62 519 ALA A N 1
ATOM 3843 C CA . ALA A 1 519 ? -4.574 3.870 -28.524 1.00 92.62 519 ALA A CA 1
ATOM 3844 C C . ALA A 1 519 ? -3.209 3.279 -28.126 1.00 92.62 519 ALA A C 1
ATOM 3846 O O . ALA A 1 519 ? -2.716 3.496 -27.023 1.00 92.62 519 ALA A O 1
ATOM 3847 N N . ALA A 1 520 ? -2.569 2.556 -29.049 1.00 91.81 520 ALA A N 1
ATOM 3848 C CA . ALA A 1 520 ? -1.167 2.146 -28.933 1.00 91.81 520 ALA A CA 1
ATOM 3849 C C . ALA A 1 520 ? -0.422 2.481 -30.231 1.00 91.81 520 ALA A C 1
ATOM 3851 O O . ALA A 1 520 ? -1.054 2.574 -31.286 1.00 91.81 520 ALA A O 1
ATOM 3852 N N . ALA A 1 521 ? 0.901 2.621 -30.163 1.00 88.88 521 ALA A N 1
ATOM 3853 C CA . ALA A 1 521 ? 1.750 2.836 -31.330 1.00 88.88 521 ALA A CA 1
ATOM 3854 C C . ALA A 1 521 ? 1.577 1.716 -32.379 1.00 88.88 521 ALA A C 1
ATOM 3856 O O . ALA A 1 521 ? 1.283 0.566 -32.046 1.00 88.88 521 ALA A O 1
ATOM 3857 N N . SER A 1 522 ? 1.780 2.038 -33.657 1.00 87.00 522 SER A N 1
ATOM 3858 C CA . SER A 1 522 ? 1.687 1.095 -34.787 1.00 87.00 522 SER A CA 1
ATOM 3859 C C . SER A 1 522 ? 3.046 0.571 -35.277 1.00 87.00 522 SER A C 1
ATOM 3861 O O . SER A 1 522 ? 3.085 -0.353 -36.088 1.00 87.00 522 SER A O 1
ATOM 3863 N N . SER A 1 523 ? 4.148 1.118 -34.762 1.00 85.75 523 SER A N 1
ATOM 3864 C CA . SER A 1 523 ? 5.531 0.780 -35.116 1.00 85.75 523 SER A CA 1
ATOM 3865 C C . SER A 1 523 ? 6.448 0.787 -33.892 1.00 85.75 523 SER A C 1
ATOM 3867 O O . SER A 1 523 ? 6.120 1.382 -32.867 1.00 85.75 523 SER A O 1
ATOM 3869 N N . ALA A 1 524 ? 7.626 0.165 -34.010 1.00 78.56 524 ALA A N 1
ATOM 3870 C CA . ALA A 1 524 ? 8.630 0.125 -32.943 1.00 78.56 524 ALA A CA 1
ATOM 3871 C C . ALA A 1 524 ? 9.175 1.516 -32.555 1.00 78.56 524 ALA A C 1
ATOM 3873 O O . ALA A 1 524 ? 9.513 1.734 -31.396 1.00 78.56 524 ALA A O 1
ATOM 3874 N N . THR A 1 525 ? 9.195 2.462 -33.500 1.00 83.44 525 THR A N 1
ATOM 3875 C CA . THR A 1 525 ? 9.357 3.898 -33.235 1.00 83.44 525 THR A CA 1
ATOM 3876 C C . THR A 1 525 ? 8.010 4.477 -32.808 1.00 83.44 525 THR A C 1
ATOM 3878 O O . THR A 1 525 ? 7.061 4.460 -33.596 1.00 83.44 525 THR A O 1
ATOM 3881 N N . TRP A 1 526 ? 7.904 4.973 -31.574 1.00 92.25 526 TRP A N 1
ATOM 3882 C CA . TRP A 1 526 ? 6.644 5.503 -31.040 1.00 92.25 526 TRP A CA 1
ATOM 3883 C C . TRP A 1 526 ? 6.467 7.005 -31.339 1.00 92.25 526 TRP A C 1
ATOM 3885 O O . TRP A 1 526 ? 7.459 7.740 -31.392 1.00 92.25 526 TRP A O 1
ATOM 3895 N N . PRO A 1 527 ? 5.226 7.495 -31.511 1.00 95.75 527 PRO A N 1
ATOM 3896 C CA . PRO A 1 527 ? 4.953 8.918 -31.700 1.00 95.75 527 PRO A CA 1
ATOM 3897 C C . PRO A 1 527 ? 5.059 9.699 -30.380 1.00 95.75 527 PRO A C 1
ATOM 3899 O O . PRO A 1 527 ? 4.890 9.142 -29.299 1.00 95.75 527 PRO A O 1
ATOM 3902 N N . THR A 1 528 ? 5.269 11.014 -30.455 1.00 96.94 528 THR A N 1
ATOM 3903 C CA . THR A 1 528 ? 5.207 11.944 -29.304 1.00 96.94 528 THR A CA 1
ATOM 3904 C C . THR A 1 528 ? 3.784 12.437 -28.994 1.00 96.94 528 THR A C 1
ATOM 3906 O O . THR A 1 528 ? 3.573 13.263 -28.106 1.00 96.94 528 THR A O 1
ATOM 3909 N N . THR A 1 529 ? 2.785 11.944 -29.730 1.00 97.19 529 THR A N 1
ATOM 3910 C CA . THR A 1 529 ? 1.361 12.238 -29.533 1.00 97.19 529 THR A CA 1
ATOM 3911 C C . THR A 1 529 ? 0.549 10.980 -29.821 1.00 97.19 529 THR A C 1
ATOM 3913 O O . THR A 1 529 ? 0.707 10.379 -30.884 1.00 97.19 529 THR A O 1
ATOM 3916 N N . LEU A 1 530 ? -0.308 10.561 -28.889 1.00 96.12 530 LEU A N 1
ATOM 3917 C CA . LEU A 1 530 ? -1.092 9.327 -29.014 1.00 96.12 530 LEU A CA 1
ATOM 3918 C C . LEU A 1 530 ? -2.368 9.408 -28.169 1.00 96.12 530 LEU A C 1
ATOM 3920 O O . LEU A 1 530 ? -2.320 9.878 -27.041 1.00 96.12 530 LEU A O 1
ATOM 3924 N N . GLY A 1 531 ? -3.516 8.961 -28.690 1.00 94.56 531 GLY A N 1
ATOM 3925 C CA . GLY A 1 531 ? -4.774 8.910 -27.921 1.00 94.56 531 GLY A CA 1
ATOM 3926 C C . GLY A 1 531 ? -5.264 10.262 -27.370 1.00 94.56 531 GLY A C 1
ATOM 3927 O O . GLY A 1 531 ? -6.025 10.286 -26.407 1.00 94.56 531 GLY A O 1
ATOM 3928 N N . GLY A 1 532 ? -4.807 11.385 -27.939 1.00 96.19 532 GLY A N 1
ATOM 3929 C CA . GLY A 1 532 ? -5.060 12.746 -27.439 1.00 96.19 532 GLY A CA 1
ATOM 3930 C C . GLY A 1 532 ? -4.080 13.247 -26.366 1.00 96.19 532 GLY A C 1
ATOM 3931 O O . GLY A 1 532 ? -4.232 14.376 -25.908 1.00 96.19 532 GLY A O 1
ATOM 3932 N N . LEU A 1 533 ? -3.087 12.441 -25.978 1.00 98.31 533 LEU A N 1
ATOM 3933 C CA . LEU A 1 533 ? -2.035 12.778 -25.016 1.00 98.31 533 LEU A CA 1
ATOM 3934 C C . LEU A 1 533 ? -0.747 13.241 -25.708 1.00 98.31 533 LEU A C 1
ATOM 3936 O O . LEU A 1 533 ? -0.297 12.619 -26.674 1.00 98.31 533 LEU A O 1
ATOM 3940 N N . THR A 1 534 ? -0.090 14.242 -25.120 1.00 98.56 534 THR A N 1
ATOM 3941 C CA . THR A 1 534 ? 1.357 14.486 -25.256 1.00 98.56 534 THR A CA 1
ATOM 3942 C C . THR A 1 534 ? 2.043 14.416 -23.893 1.00 98.56 534 THR A C 1
ATOM 3944 O O . THR A 1 534 ? 1.465 14.846 -22.893 1.00 98.56 534 THR A O 1
ATOM 3947 N N . VAL A 1 535 ? 3.287 13.932 -23.847 1.00 98.62 535 VAL A N 1
ATOM 3948 C CA . VAL A 1 535 ? 4.096 13.856 -22.617 1.00 98.62 535 VAL A CA 1
ATOM 3949 C C . VAL A 1 535 ? 5.382 14.663 -22.792 1.00 98.62 535 VAL A C 1
ATOM 3951 O O . VAL A 1 535 ? 6.125 14.446 -23.749 1.00 98.62 535 VAL A O 1
ATOM 3954 N N . THR A 1 536 ? 5.657 15.574 -21.858 1.00 98.56 536 THR A N 1
ATOM 3955 C CA . THR A 1 536 ? 6.867 16.411 -21.833 1.00 98.56 536 THR A CA 1
ATOM 3956 C C . THR A 1 536 ? 7.597 16.235 -20.508 1.00 98.56 536 THR A C 1
ATOM 3958 O O . THR A 1 536 ? 7.037 16.495 -19.446 1.00 98.56 536 THR A O 1
ATOM 3961 N N . VAL A 1 537 ? 8.865 15.841 -20.567 1.00 98.44 537 VAL A N 1
ATOM 3962 C CA . VAL A 1 537 ? 9.755 15.709 -19.408 1.00 98.44 537 VAL A CA 1
ATOM 3963 C C . VAL A 1 537 ? 10.589 16.979 -19.278 1.00 98.44 537 VAL A C 1
ATOM 3965 O O . VAL A 1 537 ? 11.254 17.379 -20.232 1.00 98.44 537 VAL A O 1
ATOM 3968 N N . VAL A 1 538 ? 10.564 17.598 -18.102 1.00 97.75 538 VAL A N 1
ATOM 3969 C CA . VAL A 1 538 ? 11.455 18.692 -17.699 1.00 97.75 538 VAL A CA 1
ATOM 3970 C C . VAL A 1 538 ? 12.462 18.116 -16.714 1.00 97.75 538 VAL A C 1
ATOM 3972 O O . VAL A 1 538 ? 12.059 17.605 -15.672 1.00 97.75 538 VAL A O 1
ATOM 3975 N N . ASP A 1 539 ? 13.748 18.150 -17.051 1.00 97.12 539 ASP A N 1
ATOM 3976 C CA . ASP A 1 539 ? 14.798 17.563 -16.211 1.00 97.12 539 ASP A CA 1
ATOM 3977 C C . ASP A 1 539 ? 15.333 18.514 -15.128 1.00 97.12 539 ASP A C 1
ATOM 3979 O O . ASP A 1 539 ? 14.904 19.663 -15.000 1.00 97.12 539 ASP A O 1
ATOM 3983 N N . SER A 1 540 ? 16.313 18.025 -14.367 1.00 95.88 540 SER A N 1
ATOM 3984 C CA . SER A 1 540 ? 17.013 18.754 -13.304 1.00 95.88 540 SER A CA 1
ATOM 3985 C C . SER A 1 540 ? 17.783 19.992 -13.784 1.00 95.88 540 SER A C 1
ATOM 3987 O O . SER A 1 540 ? 18.113 20.855 -12.973 1.00 95.88 540 SER A O 1
ATOM 3989 N N . ALA A 1 541 ? 18.037 20.111 -15.092 1.00 96.00 541 ALA A N 1
ATOM 3990 C CA . ALA A 1 541 ? 18.623 21.283 -15.740 1.00 96.00 541 ALA A CA 1
ATOM 3991 C C . ALA A 1 541 ? 17.556 22.209 -16.366 1.00 96.00 541 ALA A C 1
ATOM 3993 O O . ALA A 1 541 ? 17.889 23.108 -17.138 1.00 96.00 541 ALA A O 1
ATOM 3994 N N . GLY A 1 542 ? 16.266 21.983 -16.084 1.00 95.69 542 GLY A N 1
ATOM 3995 C CA . GLY A 1 542 ? 15.139 22.747 -16.629 1.00 95.69 542 GLY A CA 1
ATOM 3996 C C . GLY A 1 542 ? 14.835 22.471 -18.107 1.00 95.69 542 GLY A C 1
ATOM 3997 O O . GLY A 1 542 ? 13.951 23.106 -18.688 1.00 95.69 542 GLY A O 1
ATOM 3998 N N . THR A 1 543 ? 15.534 21.527 -18.742 1.00 98.19 543 THR A N 1
ATOM 3999 C CA . THR A 1 543 ? 15.417 21.275 -20.181 1.00 98.19 543 THR A CA 1
ATOM 4000 C C . THR A 1 543 ? 14.177 20.435 -20.472 1.00 98.19 543 THR A C 1
ATOM 4002 O O . THR A 1 543 ? 14.042 19.304 -20.002 1.00 98.19 543 THR A O 1
ATOM 4005 N N . SER A 1 544 ? 13.266 20.985 -21.277 1.00 98.25 544 SER A N 1
ATOM 4006 C CA . SER A 1 544 ? 12.020 20.323 -21.684 1.00 98.25 544 SER A CA 1
ATOM 4007 C C . SER A 1 544 ? 12.229 19.445 -22.923 1.00 98.25 544 SER A C 1
ATOM 4009 O O . SER A 1 544 ? 12.767 19.908 -23.926 1.00 98.25 544 SER A O 1
ATOM 4011 N N . ARG A 1 545 ? 11.781 18.185 -22.880 1.00 98.25 545 ARG A N 1
ATOM 4012 C CA . ARG A 1 545 ? 11.859 17.210 -23.985 1.00 98.25 545 ARG A CA 1
ATOM 4013 C C . ARG A 1 545 ? 10.532 16.475 -24.149 1.00 98.25 545 ARG A C 1
ATOM 4015 O O . ARG A 1 545 ? 9.966 16.009 -23.164 1.00 98.25 545 ARG A O 1
ATOM 4022 N N . ALA A 1 546 ? 10.060 16.319 -25.384 1.00 98.25 546 ALA A N 1
ATOM 4023 C CA . ALA A 1 546 ? 8.920 15.451 -25.673 1.00 98.25 546 ALA A CA 1
ATOM 4024 C C . ALA A 1 546 ? 9.315 13.973 -25.506 1.00 98.25 546 ALA A C 1
ATOM 4026 O O . ALA A 1 546 ? 10.378 13.554 -25.967 1.00 98.25 546 ALA A O 1
ATOM 4027 N N . ALA A 1 547 ? 8.456 13.185 -24.864 1.00 98.31 547 ALA A N 1
ATOM 4028 C CA . ALA A 1 547 ? 8.612 11.742 -24.718 1.00 98.31 547 ALA A CA 1
ATOM 4029 C C . ALA A 1 547 ? 7.827 10.986 -25.800 1.00 98.31 547 ALA A C 1
ATOM 4031 O O . ALA A 1 547 ? 6.767 11.431 -26.242 1.00 98.31 547 ALA A O 1
ATOM 4032 N N . GLN A 1 548 ? 8.334 9.822 -26.217 1.00 97.44 548 GLN A N 1
ATOM 4033 C CA . GLN A 1 548 ? 7.625 8.940 -27.149 1.00 97.44 548 GLN A CA 1
ATOM 4034 C C . GLN A 1 548 ? 6.669 8.011 -26.383 1.00 97.44 548 GLN A C 1
ATOM 4036 O O . GLN A 1 548 ? 7.027 7.506 -25.319 1.00 97.44 548 GLN A O 1
ATOM 4041 N N . ILE A 1 549 ? 5.475 7.762 -26.922 1.00 96.81 549 ILE A N 1
ATOM 4042 C CA . ILE A 1 549 ? 4.343 7.151 -26.210 1.00 96.81 549 ILE A CA 1
ATOM 4043 C C . ILE A 1 549 ? 3.959 5.819 -26.874 1.00 96.81 549 ILE A C 1
ATOM 4045 O O . ILE A 1 549 ? 3.454 5.799 -27.996 1.00 96.81 549 ILE A O 1
ATOM 4049 N N . ALA A 1 550 ? 4.168 4.698 -26.179 1.00 94.19 550 ALA A N 1
ATOM 4050 C CA . ALA A 1 550 ? 3.780 3.361 -26.642 1.00 94.19 550 ALA A CA 1
ATOM 4051 C C . ALA A 1 550 ? 2.263 3.135 -26.562 1.00 94.19 550 ALA A C 1
ATOM 4053 O O . ALA A 1 550 ? 1.681 2.470 -27.419 1.00 94.19 550 ALA A O 1
ATOM 4054 N N . TYR A 1 551 ? 1.630 3.665 -25.514 1.00 94.19 551 TYR A N 1
ATOM 4055 C CA . TYR A 1 551 ? 0.223 3.447 -25.186 1.00 94.19 551 TYR A CA 1
ATOM 4056 C C . TYR A 1 551 ? -0.358 4.682 -24.497 1.00 94.19 551 TYR A C 1
ATOM 4058 O O . TYR A 1 551 ? 0.318 5.297 -23.675 1.00 94.19 551 TYR A O 1
ATOM 4066 N N . ALA A 1 552 ? -1.602 5.029 -24.812 1.00 95.44 552 ALA A N 1
ATOM 4067 C CA . ALA A 1 552 ? -2.355 6.093 -24.158 1.00 95.44 552 ALA A CA 1
ATOM 4068 C C . ALA A 1 552 ? -3.824 5.682 -24.017 1.00 95.44 552 ALA A C 1
ATOM 4070 O O . ALA A 1 552 ? -4.386 5.015 -24.886 1.00 95.44 552 ALA A O 1
ATOM 4071 N N . SER A 1 553 ? -4.443 6.071 -22.911 1.00 94.25 553 SER A N 1
ATOM 4072 C CA . SER A 1 553 ? -5.845 5.826 -22.583 1.00 94.25 553 SER A CA 1
ATOM 4073 C C . SER A 1 553 ? -6.263 6.776 -21.457 1.00 94.25 553 SER A C 1
ATOM 4075 O O . SER A 1 553 ? -5.389 7.257 -20.732 1.00 94.25 553 SER A O 1
ATOM 4077 N N . PRO A 1 554 ? -7.567 7.012 -21.226 1.00 93.06 554 PRO A N 1
ATOM 4078 C CA . PRO A 1 554 ? -8.009 7.897 -20.151 1.00 93.06 554 PRO A CA 1
ATOM 4079 C C . PRO A 1 554 ? -7.419 7.562 -18.773 1.00 93.06 554 PRO A C 1
ATOM 4081 O O . PRO A 1 554 ? -7.177 8.479 -17.998 1.00 93.06 554 PRO A O 1
ATOM 4084 N N . THR A 1 555 ? -7.134 6.281 -18.494 1.00 90.94 555 THR A N 1
ATOM 4085 C CA . THR A 1 555 ? -6.686 5.774 -17.182 1.00 90.94 555 THR A CA 1
ATOM 4086 C C . THR A 1 555 ? -5.246 5.238 -17.140 1.00 90.94 555 THR A C 1
ATOM 4088 O O . THR A 1 555 ? -4.864 4.662 -16.127 1.00 90.94 555 THR A O 1
ATOM 4091 N N . GLN A 1 556 ? -4.456 5.344 -18.214 1.00 93.00 556 GLN A N 1
ATOM 4092 C CA . GLN A 1 556 ? -3.061 4.861 -18.261 1.00 93.00 556 GLN A CA 1
ATOM 4093 C C . GLN A 1 556 ? -2.341 5.370 -19.518 1.00 93.00 556 GLN A C 1
ATOM 4095 O O . GLN A 1 556 ? -2.924 5.347 -20.604 1.00 93.00 556 GLN A O 1
ATOM 4100 N N . ALA A 1 557 ? -1.054 5.703 -19.406 1.00 95.88 557 ALA A N 1
ATOM 4101 C CA . ALA A 1 557 ? -0.159 5.881 -20.549 1.00 95.88 557 ALA A CA 1
ATOM 4102 C C . ALA A 1 557 ? 1.202 5.216 -20.306 1.00 95.88 557 ALA A C 1
ATOM 4104 O O . ALA A 1 557 ? 1.701 5.237 -19.188 1.00 95.88 557 ALA A O 1
ATOM 4105 N N . ASN A 1 558 ? 1.834 4.671 -21.346 1.00 95.69 558 ASN A N 1
ATOM 4106 C CA . ASN A 1 558 ? 3.184 4.104 -21.265 1.00 95.69 558 ASN A CA 1
ATOM 4107 C C . ASN A 1 558 ? 4.096 4.887 -22.219 1.00 95.69 558 ASN A C 1
ATOM 4109 O O . ASN A 1 558 ? 3.781 4.998 -23.408 1.00 95.69 558 ASN A O 1
ATOM 4113 N N . TYR A 1 559 ? 5.209 5.426 -21.722 1.00 97.25 559 TYR A N 1
ATOM 4114 C CA . TYR A 1 559 ? 6.114 6.303 -22.477 1.00 97.25 559 TYR A CA 1
ATOM 4115 C C . TYR A 1 559 ? 7.590 5.997 -22.188 1.00 97.25 559 TYR A C 1
ATOM 4117 O O . TYR A 1 559 ? 7.904 5.326 -21.209 1.00 97.25 559 TYR A O 1
ATOM 4125 N N . VAL A 1 560 ? 8.505 6.480 -23.033 1.00 96.81 560 VAL A N 1
ATOM 4126 C CA . VAL A 1 560 ? 9.957 6.410 -22.781 1.00 96.81 560 VAL A CA 1
ATOM 4127 C C . VAL A 1 560 ? 10.462 7.707 -22.147 1.00 96.81 560 VAL A C 1
ATOM 4129 O O . VAL A 1 560 ? 10.202 8.797 -22.662 1.00 96.81 560 VAL A O 1
ATOM 4132 N N . LEU A 1 561 ? 11.214 7.606 -21.053 1.00 97.88 561 LEU A N 1
ATOM 4133 C CA . LEU A 1 561 ? 11.961 8.726 -20.488 1.00 97.88 561 LEU A CA 1
ATOM 4134 C C . LEU A 1 561 ? 13.093 9.089 -21.473 1.00 97.88 561 LEU A C 1
ATOM 4136 O O . LEU A 1 561 ? 13.940 8.231 -21.721 1.00 97.88 561 LEU A O 1
ATOM 4140 N N . PRO A 1 562 ? 13.145 10.300 -22.068 1.00 97.44 562 PRO A N 1
ATOM 4141 C CA . PRO A 1 562 ? 14.100 10.598 -23.139 1.00 97.44 562 PRO A CA 1
ATOM 4142 C C . PRO A 1 562 ? 15.555 10.332 -22.734 1.00 97.44 562 PRO A C 1
ATOM 4144 O O . PRO A 1 562 ? 15.962 10.686 -21.630 1.00 97.44 562 PRO A O 1
ATOM 4147 N N . GLU A 1 563 ? 16.357 9.748 -23.629 1.00 94.56 563 GLU A N 1
ATOM 4148 C CA . GLU A 1 563 ? 17.728 9.306 -23.307 1.00 94.56 563 GLU A CA 1
ATOM 4149 C C . GLU A 1 563 ? 18.657 10.447 -22.867 1.00 94.56 563 GLU A C 1
ATOM 4151 O O . GLU A 1 563 ? 19.575 10.237 -22.085 1.00 94.56 563 GLU A O 1
ATOM 4156 N N . ALA A 1 564 ? 18.398 11.667 -23.343 1.00 95.88 564 ALA A N 1
ATOM 4157 C CA . ALA A 1 564 ? 19.176 12.858 -23.013 1.00 95.88 564 ALA A CA 1
ATOM 4158 C C . ALA A 1 564 ? 18.711 13.575 -21.726 1.00 95.88 564 ALA A C 1
ATOM 4160 O O . ALA A 1 564 ? 19.152 14.698 -21.486 1.00 95.88 564 ALA A O 1
ATOM 4161 N N . THR A 1 565 ? 17.786 13.001 -20.944 1.00 97.75 565 THR A N 1
ATOM 4162 C CA . THR A 1 565 ? 17.280 13.572 -19.676 1.00 97.75 565 THR A CA 1
ATOM 4163 C C . THR A 1 565 ? 18.386 13.586 -18.615 1.00 97.75 565 THR A C 1
ATOM 4165 O O . THR A 1 565 ? 18.952 12.537 -18.313 1.00 97.75 565 THR A O 1
ATOM 4168 N N . ALA A 1 566 ? 18.688 14.751 -18.030 1.00 97.25 566 ALA A N 1
ATOM 4169 C CA . ALA A 1 566 ? 19.698 14.860 -16.976 1.00 97.25 566 ALA A CA 1
ATOM 4170 C C . ALA A 1 566 ? 19.289 14.131 -15.679 1.00 97.25 566 ALA A C 1
ATOM 4172 O O . ALA A 1 566 ? 18.112 14.072 -15.323 1.00 97.25 566 ALA A O 1
ATOM 4173 N N . THR A 1 567 ? 20.278 13.603 -14.951 1.00 96.81 567 THR A N 1
ATOM 4174 C CA . THR A 1 567 ? 20.080 12.952 -13.645 1.00 96.81 567 THR A CA 1
ATOM 4175 C C . THR A 1 567 ? 19.724 13.953 -12.546 1.00 96.81 567 THR A C 1
ATOM 4177 O O . THR A 1 567 ? 20.167 15.102 -12.573 1.00 96.81 567 THR A O 1
ATOM 4180 N N . GLY A 1 568 ? 18.987 13.504 -11.535 1.00 95.62 568 GLY A N 1
ATOM 4181 C CA . GLY A 1 568 ? 18.375 14.338 -10.506 1.00 95.62 568 GLY A CA 1
ATOM 4182 C C . GLY A 1 568 ? 16.861 14.405 -10.686 1.00 95.62 568 GLY A C 1
ATOM 4183 O O . GLY A 1 568 ? 16.261 13.572 -11.362 1.00 95.62 568 GLY A O 1
ATOM 4184 N N . ILE A 1 569 ? 16.220 15.381 -10.055 1.00 94.69 569 ILE A N 1
ATOM 4185 C CA . ILE A 1 569 ? 14.758 15.455 -10.036 1.00 94.69 569 ILE A CA 1
ATOM 4186 C C . ILE A 1 569 ? 14.213 15.989 -11.366 1.00 94.69 569 ILE A C 1
ATOM 4188 O O . ILE A 1 569 ? 14.701 16.992 -11.880 1.00 94.69 569 ILE A O 1
ATOM 4192 N N . ALA A 1 570 ? 13.170 15.341 -11.886 1.00 95.69 570 ALA A N 1
ATOM 4193 C CA . ALA A 1 570 ? 12.453 15.737 -13.092 1.00 95.69 570 ALA A CA 1
ATOM 4194 C C . ALA A 1 570 ? 10.942 15.875 -12.836 1.00 95.69 570 ALA A C 1
ATOM 4196 O O . ALA A 1 570 ? 10.355 15.147 -12.032 1.00 95.69 570 ALA A O 1
ATOM 4197 N N . THR A 1 571 ? 10.299 16.787 -13.568 1.00 96.12 571 THR A N 1
ATOM 4198 C CA . THR A 1 571 ? 8.835 16.927 -13.637 1.00 96.12 571 THR A CA 1
ATOM 4199 C C . THR A 1 571 ? 8.335 16.401 -14.976 1.00 96.12 571 THR A C 1
ATOM 4201 O O . THR A 1 571 ? 8.811 16.817 -16.031 1.00 96.12 571 THR A O 1
ATOM 4204 N N . VAL A 1 572 ? 7.326 15.537 -14.953 1.00 97.56 572 VAL A N 1
ATOM 4205 C CA . VAL A 1 572 ? 6.665 15.007 -16.147 1.00 97.56 572 VAL A CA 1
ATOM 4206 C C . VAL A 1 572 ? 5.301 15.672 -16.296 1.00 97.56 572 VAL A C 1
ATOM 4208 O O . VAL A 1 572 ? 4.462 15.599 -15.399 1.00 97.56 572 VAL A O 1
ATOM 4211 N N . ARG A 1 573 ? 5.087 16.342 -17.428 1.00 97.88 573 ARG A N 1
ATOM 4212 C CA . ARG A 1 573 ? 3.838 17.013 -17.806 1.00 97.88 573 ARG A CA 1
ATOM 4213 C C . ARG A 1 573 ? 3.077 16.142 -18.798 1.00 97.88 573 ARG A C 1
ATOM 4215 O O . ARG A 1 573 ? 3.607 15.811 -19.858 1.00 97.88 573 ARG A O 1
ATOM 4222 N N . PHE A 1 574 ? 1.836 15.818 -18.468 1.00 98.12 574 PHE A N 1
ATOM 4223 C CA . PHE A 1 574 ? 0.907 15.073 -19.312 1.00 98.12 574 PHE A CA 1
ATOM 4224 C C . PHE A 1 574 ? -0.188 16.038 -19.757 1.00 98.12 574 PHE A C 1
ATOM 4226 O O . PHE A 1 574 ? -0.900 16.586 -18.914 1.00 98.12 574 PHE A O 1
ATOM 4233 N N . THR A 1 575 ? -0.307 16.273 -21.061 1.00 98.38 575 THR A N 1
ATOM 4234 C CA . THR A 1 575 ? -1.238 17.264 -21.618 1.00 98.38 575 THR A CA 1
ATOM 4235 C C . THR A 1 575 ? -2.267 16.582 -22.511 1.00 98.38 575 THR A C 1
ATOM 4237 O O . THR A 1 575 ? -1.903 15.861 -23.440 1.00 98.38 575 THR A O 1
ATOM 4240 N N . VAL A 1 576 ? -3.549 16.828 -22.236 1.00 96.88 576 VAL A N 1
ATOM 4241 C CA . VAL A 1 576 ? -4.707 16.304 -22.975 1.00 96.88 576 VAL A CA 1
ATOM 4242 C C . VAL A 1 576 ? -5.683 17.457 -23.197 1.00 96.88 576 VAL A C 1
ATOM 4244 O O . VAL A 1 576 ? -6.078 18.122 -22.245 1.00 96.88 576 VAL A O 1
ATOM 4247 N N . ASN A 1 577 ? -6.057 17.730 -24.452 1.00 90.31 577 ASN A N 1
ATOM 4248 C CA . ASN A 1 577 ? -6.943 18.846 -24.835 1.00 90.31 577 ASN A CA 1
ATOM 4249 C C . ASN A 1 577 ? -6.539 20.227 -24.253 1.00 90.31 577 ASN A C 1
ATOM 4251 O O . ASN A 1 577 ? -7.391 21.071 -23.989 1.00 90.31 577 ASN A O 1
ATOM 4255 N N . GLY A 1 578 ? -5.241 20.461 -24.033 1.00 90.12 578 GLY A N 1
ATOM 4256 C CA . GLY A 1 578 ? -4.704 21.688 -23.424 1.00 90.12 578 GLY A CA 1
ATOM 4257 C C . GLY A 1 578 ? -4.656 21.680 -21.889 1.00 90.12 578 GLY A C 1
ATOM 4258 O O . GLY A 1 578 ? -3.811 22.360 -21.308 1.00 90.12 578 GLY A O 1
ATOM 4259 N N . THR A 1 579 ? -5.466 20.859 -21.214 1.00 94.06 579 THR A N 1
ATOM 4260 C CA . THR A 1 579 ? -5.323 20.607 -19.773 1.00 94.06 579 THR A CA 1
ATOM 4261 C C . THR A 1 579 ? -4.019 19.856 -19.517 1.00 94.06 579 THR A C 1
ATOM 4263 O O . THR A 1 579 ? -3.755 18.837 -20.153 1.00 94.06 579 THR A O 1
ATOM 4266 N N . THR A 1 580 ? -3.199 20.345 -18.584 1.00 96.62 580 THR A N 1
ATOM 4267 C CA . THR A 1 580 ? -1.935 19.701 -18.193 1.00 96.62 580 THR A CA 1
ATOM 4268 C C . THR A 1 580 ? -1.989 19.265 -16.736 1.00 96.62 580 THR A C 1
ATOM 4270 O O . THR A 1 580 ? -2.352 20.055 -15.869 1.00 96.62 580 THR A O 1
ATOM 4273 N N . VAL A 1 581 ? -1.585 18.025 -16.473 1.00 95.25 581 VAL A N 1
ATOM 4274 C CA . VAL A 1 581 ? -1.390 17.452 -15.133 1.00 95.25 581 VAL A CA 1
ATOM 4275 C C . VAL A 1 581 ? 0.053 16.963 -14.983 1.00 95.25 581 VAL A C 1
ATOM 4277 O O . VAL A 1 581 ? 0.744 16.735 -15.980 1.00 95.25 581 VAL A O 1
ATOM 4280 N N . THR A 1 582 ? 0.535 16.829 -13.748 1.00 95.25 582 THR A N 1
ATOM 4281 C CA . THR A 1 582 ? 1.952 16.543 -13.464 1.00 95.25 582 THR A CA 1
ATOM 4282 C C . THR A 1 582 ? 2.170 15.299 -12.616 1.00 95.25 582 THR A C 1
ATOM 4284 O O . THR A 1 582 ? 1.356 14.964 -11.755 1.00 95.25 582 THR A O 1
ATOM 4287 N N . GLY A 1 583 ? 3.324 14.670 -12.827 1.00 94.00 583 GLY A N 1
ATOM 4288 C CA . GLY A 1 583 ? 3.940 13.706 -11.919 1.00 94.00 583 GLY A CA 1
ATOM 4289 C C . GLY A 1 583 ? 5.433 13.995 -11.763 1.00 94.00 583 GLY A C 1
ATOM 4290 O O . GLY A 1 583 ? 6.042 14.595 -12.650 1.00 94.00 583 GLY A O 1
ATOM 4291 N N . SER A 1 584 ? 6.029 13.559 -10.658 1.00 92.38 584 SER A N 1
ATOM 4292 C CA . SER A 1 584 ? 7.459 13.750 -10.369 1.00 92.38 584 SER A CA 1
ATOM 4293 C C . SER A 1 584 ? 8.269 12.466 -10.594 1.00 92.38 584 SER A C 1
ATOM 4295 O O . SER A 1 584 ? 7.712 11.367 -10.562 1.00 92.38 584 SER A O 1
ATOM 4297 N N . LEU A 1 585 ? 9.580 12.604 -10.819 1.00 91.88 585 LEU A N 1
ATOM 4298 C CA . LEU A 1 585 ? 10.539 11.501 -10.965 1.00 91.88 585 LEU A CA 1
ATOM 4299 C C . LEU A 1 585 ? 11.906 11.839 -10.351 1.00 91.88 585 LEU A C 1
ATOM 4301 O O . LEU A 1 585 ? 12.363 12.979 -10.431 1.00 91.88 585 LEU A O 1
ATOM 4305 N N . ASN A 1 586 ? 12.596 10.822 -9.830 1.00 94.81 586 ASN A N 1
ATOM 4306 C CA . ASN A 1 586 ? 14.038 10.846 -9.582 1.00 94.81 586 ASN A CA 1
ATOM 4307 C C . ASN A 1 586 ? 14.753 10.143 -10.749 1.00 94.81 586 ASN A C 1
ATOM 4309 O O . ASN A 1 586 ? 14.551 8.947 -10.962 1.00 94.81 586 ASN A O 1
ATOM 4313 N N . VAL A 1 587 ? 15.558 10.872 -11.522 1.00 97.06 587 VAL A N 1
ATOM 4314 C CA . VAL A 1 587 ? 16.261 10.350 -12.702 1.00 97.06 587 VAL A CA 1
ATOM 4315 C C . VAL A 1 587 ? 17.691 9.963 -12.341 1.00 97.06 587 VAL A C 1
ATOM 4317 O O . VAL A 1 587 ? 18.446 10.763 -11.790 1.00 97.06 587 VAL A O 1
ATOM 4320 N N . VAL A 1 588 ? 18.095 8.746 -12.692 1.00 96.56 588 VAL A N 1
ATOM 4321 C CA . VAL A 1 588 ? 19.438 8.207 -12.418 1.00 96.56 588 VAL A CA 1
ATOM 4322 C C . VAL A 1 588 ? 20.113 7.688 -13.689 1.00 96.56 588 VAL A C 1
ATOM 4324 O O . VAL A 1 588 ? 19.503 7.603 -14.752 1.00 96.56 588 VAL A O 1
ATOM 4327 N N . SER A 1 589 ? 21.404 7.370 -13.599 1.00 95.69 589 SER A N 1
ATOM 4328 C CA . SER A 1 589 ? 22.203 6.868 -14.724 1.00 95.69 589 SER A CA 1
ATOM 4329 C C . SER A 1 589 ? 21.872 5.418 -15.096 1.00 95.69 589 SER A C 1
ATOM 4331 O O . SER A 1 589 ? 21.803 5.088 -16.277 1.00 95.69 589 SER A O 1
ATOM 4333 N N . THR A 1 590 ? 21.621 4.567 -14.096 1.00 97.06 590 THR A N 1
ATOM 4334 C CA . THR A 1 590 ? 21.299 3.139 -14.245 1.00 97.06 590 THR A CA 1
ATOM 4335 C C . THR A 1 590 ? 20.387 2.692 -13.104 1.00 97.06 590 THR A C 1
ATOM 4337 O O . THR A 1 590 ? 20.678 2.952 -11.937 1.00 97.06 590 THR A O 1
ATOM 4340 N N . TYR A 1 591 ? 19.295 2.004 -13.437 1.00 97.25 591 TYR A N 1
ATOM 4341 C CA . TYR A 1 591 ? 18.362 1.385 -12.494 1.00 97.25 591 TYR A CA 1
ATOM 4342 C C . TYR A 1 591 ? 17.606 0.249 -13.210 1.00 97.25 591 TYR A C 1
ATOM 4344 O O . TYR A 1 591 ? 16.522 0.474 -13.760 1.00 97.25 591 TYR A O 1
ATOM 4352 N N . PRO A 1 592 ? 18.193 -0.960 -13.300 1.00 97.00 592 PRO A N 1
ATOM 4353 C CA . PRO A 1 592 ? 17.638 -2.022 -14.126 1.00 97.00 592 PRO A CA 1
ATOM 4354 C C . PRO A 1 592 ? 16.292 -2.510 -13.583 1.00 97.00 592 PRO A C 1
ATOM 4356 O O . PRO A 1 592 ? 16.066 -2.603 -12.373 1.00 97.00 592 PRO A O 1
ATOM 4359 N N . ASN A 1 593 ? 15.399 -2.866 -14.501 1.00 95.69 593 ASN A N 1
ATOM 4360 C CA . ASN A 1 593 ? 14.153 -3.564 -14.223 1.00 95.69 593 ASN A CA 1
ATOM 4361 C C . ASN A 1 593 ? 13.986 -4.703 -15.232 1.00 95.69 593 ASN A C 1
ATOM 4363 O O . ASN A 1 593 ? 14.257 -4.521 -16.419 1.00 95.69 593 ASN A O 1
ATOM 4367 N N . LEU A 1 594 ? 13.525 -5.862 -14.773 1.00 94.88 594 LEU A N 1
ATOM 4368 C CA . LEU A 1 594 ? 13.230 -7.028 -15.602 1.00 94.88 594 LEU A CA 1
ATOM 4369 C C . LEU A 1 594 ? 11.720 -7.156 -15.783 1.00 94.88 594 LEU A C 1
ATOM 4371 O O . LEU A 1 594 ? 10.968 -7.079 -14.807 1.00 94.88 594 LEU A O 1
ATOM 4375 N N . PHE A 1 595 ? 11.287 -7.370 -17.025 1.00 93.19 595 PHE A N 1
ATOM 4376 C CA . PHE A 1 595 ? 9.876 -7.577 -17.333 1.00 93.19 595 PHE A CA 1
ATOM 4377 C C . PHE A 1 595 ? 9.387 -8.920 -16.770 1.00 93.19 595 PHE A C 1
ATOM 4379 O O . PHE A 1 595 ? 10.047 -9.956 -16.899 1.00 93.19 595 PHE A O 1
ATOM 4386 N N . SER A 1 596 ? 8.187 -8.908 -16.193 1.00 88.75 596 SER A N 1
ATOM 4387 C CA . SER A 1 596 ? 7.443 -10.114 -15.806 1.00 88.75 596 SER A CA 1
ATOM 4388 C C . SER A 1 596 ? 6.169 -10.249 -16.642 1.00 88.75 596 SER A C 1
ATOM 4390 O O . SER A 1 596 ? 5.708 -9.268 -17.215 1.00 88.75 596 SER A O 1
ATOM 4392 N N . VAL A 1 597 ? 5.600 -11.451 -16.745 1.00 84.81 597 VAL A N 1
ATOM 4393 C CA . VAL A 1 597 ? 4.362 -11.736 -17.500 1.00 84.81 597 VAL A CA 1
ATOM 4394 C C . VAL A 1 597 ? 3.145 -11.988 -16.610 1.00 84.81 597 VAL A C 1
ATOM 4396 O O . VAL A 1 597 ? 2.058 -12.225 -17.129 1.00 84.81 597 VAL A O 1
ATOM 4399 N N . ASN A 1 598 ? 3.298 -11.972 -15.281 1.00 82.56 598 ASN A N 1
ATOM 4400 C CA . ASN A 1 598 ? 2.188 -12.149 -14.348 1.00 82.56 598 ASN A CA 1
ATOM 4401 C C . ASN A 1 598 ? 2.462 -11.564 -12.947 1.00 82.56 598 ASN A C 1
ATOM 4403 O O . ASN A 1 598 ? 3.573 -11.151 -12.609 1.00 82.56 598 ASN A O 1
ATOM 4407 N N . ALA A 1 599 ? 1.421 -11.605 -12.113 1.00 78.25 599 ALA A N 1
ATOM 4408 C CA . ALA A 1 599 ? 1.420 -11.221 -10.705 1.00 78.25 599 ALA A CA 1
ATOM 4409 C C . ALA A 1 599 ? 2.580 -11.783 -9.859 1.00 78.25 599 ALA A C 1
ATOM 4411 O O . ALA A 1 599 ? 3.124 -11.071 -9.014 1.00 78.25 599 ALA A O 1
ATOM 4412 N N . THR A 1 600 ? 2.951 -13.049 -10.076 1.00 84.06 600 THR A N 1
ATOM 4413 C CA . THR A 1 600 ? 3.945 -13.780 -9.272 1.00 84.06 600 THR A CA 1
ATOM 4414 C C . THR A 1 600 ? 5.382 -13.549 -9.745 1.00 84.06 600 THR A C 1
ATOM 4416 O O . THR A 1 600 ? 6.287 -14.254 -9.310 1.00 84.06 600 THR A O 1
ATOM 4419 N N . GLY A 1 601 ? 5.615 -12.599 -10.658 1.00 88.44 601 GLY A N 1
ATOM 4420 C CA . GLY A 1 601 ? 6.955 -12.266 -11.145 1.00 88.44 601 GLY A CA 1
ATOM 4421 C C . GLY A 1 601 ? 7.549 -13.276 -12.131 1.00 88.44 601 GLY A C 1
ATOM 4422 O O . GLY A 1 601 ? 8.765 -13.282 -12.307 1.00 88.44 601 GLY A O 1
ATOM 4423 N N . LEU A 1 602 ? 6.735 -14.116 -12.783 1.00 91.31 602 LEU A N 1
ATOM 4424 C CA . LEU A 1 602 ? 7.210 -15.017 -13.841 1.00 91.31 602 LEU A CA 1
ATOM 4425 C C . LEU A 1 602 ? 7.869 -14.202 -14.964 1.00 91.31 602 LEU A C 1
ATOM 4427 O O . LEU A 1 602 ? 7.296 -13.219 -15.430 1.00 91.31 602 LEU A O 1
ATOM 4431 N N . ALA A 1 603 ? 9.064 -14.590 -15.394 1.00 92.38 603 ALA A N 1
ATOM 4432 C CA . ALA A 1 603 ? 9.897 -13.818 -16.310 1.00 92.38 603 ALA A CA 1
ATOM 4433 C C . ALA A 1 603 ? 9.323 -13.664 -17.732 1.00 92.38 603 ALA A C 1
ATOM 4435 O O . ALA A 1 603 ? 8.902 -14.636 -18.362 1.00 92.38 603 ALA A O 1
ATOM 4436 N N . ALA A 1 604 ? 9.441 -12.461 -18.303 1.00 89.31 604 ALA A N 1
ATOM 4437 C CA . ALA A 1 604 ? 9.300 -12.229 -19.742 1.00 89.31 604 ALA A CA 1
ATOM 4438 C C . ALA A 1 604 ? 10.613 -12.580 -20.474 1.00 89.31 604 ALA A C 1
ATOM 4440 O O . ALA A 1 604 ? 11.336 -11.708 -20.958 1.00 89.31 604 ALA A O 1
ATOM 4441 N N . ALA A 1 605 ? 10.938 -13.874 -20.510 1.00 92.25 605 ALA A N 1
ATOM 4442 C CA . ALA A 1 605 ? 12.202 -14.394 -21.032 1.00 92.25 605 ALA A CA 1
ATOM 4443 C C . ALA A 1 605 ? 12.018 -15.648 -21.904 1.00 92.25 605 ALA A C 1
ATOM 4445 O O . ALA A 1 605 ? 10.960 -16.288 -21.909 1.00 92.25 605 ALA A O 1
ATOM 4446 N N . TYR A 1 606 ? 13.075 -16.013 -22.625 1.00 93.69 606 TYR A N 1
ATOM 4447 C CA . TYR A 1 606 ? 13.190 -17.267 -23.372 1.00 93.69 606 TYR A CA 1
ATOM 4448 C C . TYR A 1 606 ? 14.643 -17.754 -23.374 1.00 93.69 606 TYR A C 1
ATOM 4450 O O . TYR A 1 606 ? 15.564 -16.951 -23.263 1.00 93.69 606 TYR A O 1
ATOM 4458 N N . THR A 1 607 ? 14.879 -19.057 -23.506 1.00 95.06 607 THR A N 1
ATOM 4459 C CA . THR A 1 607 ? 16.223 -19.597 -23.748 1.00 95.06 607 THR A CA 1
ATOM 4460 C C . THR A 1 607 ? 16.507 -19.757 -25.232 1.00 95.06 607 THR A C 1
ATOM 4462 O O . THR A 1 607 ? 15.598 -19.985 -26.028 1.00 95.06 607 THR A O 1
ATOM 4465 N N . VAL A 1 608 ? 17.788 -19.682 -25.587 1.00 94.56 608 VAL A N 1
ATOM 4466 C CA . VAL A 1 608 ? 18.354 -20.118 -26.865 1.00 94.56 608 VAL A CA 1
ATOM 4467 C C . VAL A 1 608 ? 19.491 -21.091 -26.565 1.00 94.56 608 VAL A C 1
ATOM 4469 O O . VAL A 1 608 ? 20.419 -20.766 -25.820 1.00 94.56 608 VAL A O 1
ATOM 4472 N N . ARG A 1 609 ? 19.433 -22.292 -27.136 1.00 93.75 609 ARG A N 1
ATOM 4473 C CA . ARG A 1 609 ? 20.516 -23.283 -27.063 1.00 93.75 609 ARG A CA 1
ATOM 4474 C C . ARG A 1 609 ? 21.622 -22.908 -28.050 1.00 93.75 609 ARG A C 1
ATOM 4476 O O . ARG A 1 609 ? 21.341 -22.729 -29.233 1.00 93.75 609 ARG A O 1
ATOM 4483 N N . SER A 1 610 ? 22.858 -22.726 -27.589 1.00 89.94 610 SER A N 1
ATOM 4484 C CA . SER A 1 610 ? 23.886 -22.031 -28.383 1.00 89.94 610 SER A CA 1
ATOM 4485 C C . SER A 1 610 ? 24.392 -22.811 -29.601 1.00 89.94 610 SER A C 1
ATOM 4487 O O . SER A 1 610 ? 24.809 -22.187 -30.576 1.00 89.94 610 SER A O 1
ATOM 4489 N N . VAL A 1 611 ? 24.308 -24.145 -29.598 1.00 92.25 611 VAL A N 1
ATOM 4490 C CA . VAL A 1 611 ? 24.684 -25.002 -30.734 1.00 92.25 611 VAL A CA 1
ATOM 4491 C C . VAL A 1 611 ? 23.447 -25.485 -31.486 1.00 92.25 611 VAL A C 1
ATOM 4493 O O . VAL A 1 611 ? 23.401 -25.380 -32.709 1.00 92.25 611 VAL A O 1
ATOM 4496 N N . SER A 1 612 ? 22.422 -25.980 -30.784 1.00 91.12 612 SER A N 1
ATOM 4497 C CA . SER A 1 612 ? 21.216 -26.520 -31.439 1.00 91.12 612 SER A CA 1
ATOM 4498 C C . SER A 1 612 ? 20.201 -25.459 -31.885 1.00 91.12 612 SER A C 1
ATOM 4500 O O . SER A 1 612 ? 19.252 -25.796 -32.591 1.00 91.12 612 SER A O 1
ATOM 4502 N N . GLN A 1 613 ? 20.386 -24.192 -31.490 1.00 92.50 613 GLN A N 1
ATOM 4503 C CA . GLN A 1 613 ? 19.532 -23.036 -31.818 1.00 92.50 613 GLN A CA 1
ATOM 4504 C C . GLN A 1 613 ? 18.045 -23.217 -31.448 1.00 92.50 613 GLN A C 1
ATOM 4506 O O . GLN A 1 613 ? 17.176 -22.490 -31.928 1.00 92.50 613 GLN A O 1
ATOM 4511 N N . GLN A 1 614 ? 17.738 -24.172 -30.563 1.00 92.12 614 GLN A N 1
ATOM 4512 C CA . GLN A 1 614 ? 16.392 -24.375 -30.032 1.00 92.12 614 GLN A CA 1
ATOM 4513 C C . GLN A 1 614 ? 16.000 -23.221 -29.107 1.00 92.12 614 GLN A C 1
ATOM 4515 O O . GLN A 1 614 ? 16.794 -22.806 -28.259 1.00 92.12 614 GLN A O 1
ATOM 4520 N N . VAL A 1 615 ? 14.765 -22.740 -29.263 1.00 92.88 615 VAL A N 1
ATOM 4521 C CA . VAL A 1 615 ? 14.193 -21.630 -28.492 1.00 92.88 615 VAL A CA 1
ATOM 4522 C C . VAL A 1 615 ? 13.051 -22.140 -27.614 1.00 92.88 615 VAL A C 1
ATOM 4524 O O . VAL A 1 615 ? 12.141 -22.793 -28.125 1.00 92.88 615 VAL A O 1
ATOM 4527 N N . THR A 1 616 ? 13.064 -21.801 -26.322 1.00 92.56 616 THR A N 1
ATOM 4528 C CA . THR A 1 616 ? 11.997 -22.165 -25.369 1.00 92.56 616 THR A CA 1
ATOM 4529 C C . THR A 1 616 ? 11.582 -20.949 -24.546 1.00 92.56 616 THR A C 1
ATOM 4531 O O . THR A 1 616 ? 12.416 -20.317 -23.906 1.00 92.56 616 THR A O 1
ATOM 4534 N N . THR A 1 617 ? 10.296 -20.605 -24.532 1.00 93.38 617 THR A N 1
ATOM 4535 C CA . THR A 1 617 ? 9.741 -19.530 -23.692 1.00 93.38 617 THR A CA 1
ATOM 4536 C C . THR A 1 617 ? 9.703 -19.919 -22.212 1.00 93.38 617 THR A C 1
ATOM 4538 O O . THR A 1 617 ? 9.479 -21.079 -21.882 1.00 93.38 617 THR A O 1
ATOM 4541 N N . ALA A 1 618 ? 9.893 -18.952 -21.305 1.00 92.75 618 ALA A N 1
ATOM 4542 C CA . ALA A 1 618 ? 9.802 -19.168 -19.851 1.00 92.75 618 ALA A CA 1
ATOM 4543 C C . ALA A 1 618 ? 8.356 -19.347 -19.342 1.00 92.75 618 ALA A C 1
ATOM 4545 O O . ALA A 1 618 ? 8.126 -19.695 -18.183 1.00 92.75 618 ALA A O 1
ATOM 4546 N N . TYR A 1 619 ? 7.377 -19.085 -20.207 1.00 91.81 619 TYR A N 1
ATOM 4547 C CA . TYR A 1 619 ? 5.952 -19.094 -19.914 1.00 91.81 619 TYR A CA 1
ATOM 4548 C C . TYR A 1 619 ? 5.161 -19.653 -21.099 1.00 91.81 619 TYR A C 1
ATOM 4550 O O . TYR A 1 619 ? 5.591 -19.568 -22.249 1.00 91.81 619 TYR A O 1
ATOM 4558 N N . GLN A 1 620 ? 3.971 -20.171 -20.813 1.00 91.25 620 GLN A N 1
ATOM 4559 C CA . GLN A 1 620 ? 3.020 -20.699 -21.790 1.00 91.25 620 GLN A CA 1
ATOM 4560 C C . GLN A 1 620 ? 1.589 -20.294 -21.409 1.00 91.25 620 GLN A C 1
ATOM 4562 O O . GLN A 1 620 ? 1.315 -19.961 -20.255 1.00 91.25 620 GLN A O 1
ATOM 4567 N N . VAL A 1 621 ? 0.664 -20.317 -22.373 1.00 87.88 621 VAL A N 1
ATOM 4568 C CA . VAL A 1 621 ? -0.761 -20.060 -22.113 1.00 87.88 621 VAL A CA 1
ATOM 4569 C C . VAL A 1 621 ? -1.489 -21.388 -21.938 1.00 87.88 621 VAL A C 1
ATOM 4571 O O . VAL A 1 621 ? -1.576 -22.176 -22.878 1.00 87.88 621 VAL A O 1
ATOM 4574 N N . GLN A 1 622 ? -2.050 -21.618 -20.753 1.00 89.56 622 GLN A N 1
ATOM 4575 C CA . GLN A 1 622 ? -2.845 -22.799 -20.425 1.00 89.56 622 GLN A CA 1
ATOM 4576 C C . GLN A 1 622 ? -4.208 -22.352 -19.889 1.00 89.56 622 GLN A C 1
ATOM 4578 O O . GLN A 1 622 ? -4.288 -21.576 -18.941 1.00 89.56 622 GLN A O 1
ATOM 4583 N N . ASN A 1 623 ? -5.293 -22.816 -20.516 1.00 89.31 623 ASN A N 1
ATOM 4584 C CA . ASN A 1 623 ? -6.679 -22.466 -20.164 1.00 89.31 623 ASN A CA 1
ATOM 4585 C C . ASN A 1 623 ? -6.946 -20.944 -20.055 1.00 89.31 623 ASN A C 1
ATOM 4587 O O . ASN A 1 623 ? -7.759 -20.506 -19.248 1.00 89.31 623 ASN A O 1
ATOM 4591 N N . GLY A 1 624 ? -6.252 -20.133 -20.864 1.00 81.12 624 GLY A N 1
ATOM 4592 C CA . GLY A 1 624 ? -6.345 -18.665 -20.852 1.00 81.12 624 GLY A CA 1
ATOM 4593 C C . GLY A 1 624 ? -5.445 -17.959 -19.827 1.00 81.12 624 GLY A C 1
ATOM 4594 O O . GLY A 1 624 ? -5.273 -16.747 -19.921 1.00 81.12 624 GLY A O 1
ATOM 4595 N N . SER A 1 625 ? -4.816 -18.698 -18.910 1.00 81.25 625 SER A N 1
ATOM 4596 C CA . SER A 1 625 ? -3.862 -18.175 -17.927 1.00 81.25 625 SER A CA 1
ATOM 4597 C C . SER A 1 625 ? -2.418 -18.306 -18.411 1.00 81.25 625 SER A C 1
ATOM 4599 O O . SER A 1 625 ? -2.067 -19.268 -19.094 1.00 81.25 625 SER A O 1
ATOM 4601 N N . ILE A 1 626 ? -1.558 -17.361 -18.020 1.00 86.75 626 ILE A N 1
ATOM 4602 C CA . ILE A 1 626 ? -0.109 -17.440 -18.255 1.00 86.75 626 ILE A CA 1
ATOM 4603 C C . ILE A 1 626 ? 0.533 -18.204 -17.093 1.00 86.75 626 ILE A C 1
ATOM 4605 O O . ILE A 1 626 ? 0.520 -17.735 -15.952 1.00 86.75 626 ILE A O 1
ATOM 4609 N N . VAL A 1 627 ? 1.096 -19.373 -17.393 1.00 91.25 627 VAL A N 1
ATOM 4610 C CA . VAL A 1 627 ? 1.722 -20.289 -16.426 1.00 91.25 627 VAL A CA 1
ATOM 4611 C C . VAL A 1 627 ? 3.201 -20.518 -16.770 1.00 91.25 627 VAL A C 1
ATOM 4613 O O . VAL A 1 627 ? 3.591 -20.307 -17.924 1.00 91.25 627 VAL A O 1
ATOM 4616 N N . PRO A 1 628 ? 4.045 -20.953 -15.814 1.00 94.81 628 PRO A N 1
ATOM 4617 C CA . PRO A 1 628 ? 5.439 -21.273 -16.099 1.00 94.81 628 PRO A CA 1
ATOM 4618 C C . PRO A 1 628 ? 5.592 -22.366 -17.164 1.00 94.81 628 PRO A C 1
ATOM 4620 O O . PRO A 1 628 ? 4.788 -23.298 -17.266 1.00 94.81 628 PRO A O 1
ATOM 4623 N N . GLN A 1 629 ? 6.666 -22.262 -17.939 1.00 95.25 629 GLN A N 1
ATOM 4624 C CA . GLN A 1 629 ? 7.151 -23.310 -18.828 1.00 95.25 629 GLN A CA 1
ATOM 4625 C C . GLN A 1 629 ? 8.572 -23.681 -18.394 1.00 95.25 629 GLN A C 1
ATOM 4627 O O . GLN A 1 629 ? 9.398 -22.807 -18.132 1.00 95.25 629 GLN A O 1
ATOM 4632 N N . ALA A 1 630 ? 8.851 -24.981 -18.282 1.00 95.25 630 ALA A N 1
ATOM 4633 C CA . ALA A 1 630 ? 10.159 -25.459 -17.855 1.00 95.25 630 ALA A CA 1
ATOM 4634 C C . ALA A 1 630 ? 11.211 -25.246 -18.957 1.00 95.25 630 ALA A C 1
ATOM 4636 O O . ALA A 1 630 ? 11.037 -25.661 -20.106 1.00 95.25 630 ALA A O 1
ATOM 4637 N N . LEU A 1 631 ? 12.310 -24.592 -18.591 1.00 94.56 631 LEU A N 1
ATOM 4638 C CA . LEU A 1 631 ? 13.431 -24.265 -19.462 1.00 94.56 631 LEU A CA 1
ATOM 4639 C C . LEU A 1 631 ? 14.565 -25.281 -19.263 1.00 94.56 631 LEU A C 1
ATOM 4641 O O . LEU A 1 631 ? 14.920 -25.566 -18.119 1.00 94.56 631 LEU A O 1
ATOM 4645 N N . PRO A 1 632 ? 15.185 -25.800 -20.337 1.00 91.25 632 PRO A N 1
ATOM 4646 C CA . PRO A 1 632 ? 16.339 -26.680 -20.204 1.00 91.25 632 PRO A CA 1
ATOM 4647 C C . PRO A 1 632 ? 17.561 -25.893 -19.714 1.00 91.25 632 PRO A C 1
ATOM 4649 O O . PRO A 1 632 ? 17.949 -24.905 -20.347 1.00 91.25 632 PRO A O 1
ATOM 4652 N N . ALA A 1 633 ? 18.226 -26.367 -18.657 1.00 91.31 633 ALA A N 1
ATOM 4653 C CA . ALA A 1 633 ? 19.449 -25.731 -18.143 1.00 91.31 633 ALA A CA 1
ATOM 4654 C C . ALA A 1 633 ? 20.645 -25.765 -19.126 1.00 91.31 633 ALA A C 1
ATOM 4656 O O . ALA A 1 633 ? 21.559 -24.953 -19.020 1.00 91.31 633 ALA A O 1
ATOM 4657 N N . GLY A 1 634 ? 20.621 -26.654 -20.127 1.00 90.06 634 GLY A N 1
ATOM 4658 C CA . GLY A 1 634 ? 21.691 -26.808 -21.123 1.00 90.06 634 GLY A CA 1
ATOM 4659 C C . GLY A 1 634 ? 22.687 -27.912 -20.775 1.00 90.06 634 GLY A C 1
ATOM 4660 O O . GLY A 1 634 ? 22.531 -28.622 -19.786 1.00 90.06 634 GLY A O 1
ATOM 4661 N N . THR A 1 635 ? 23.716 -28.076 -21.605 1.00 89.88 635 THR A N 1
ATOM 4662 C CA . THR A 1 635 ? 24.862 -28.959 -21.320 1.00 89.88 635 THR A CA 1
ATOM 4663 C C . THR A 1 635 ? 26.170 -28.247 -21.664 1.00 89.88 635 THR A C 1
ATOM 4665 O O . THR A 1 635 ? 26.156 -27.210 -22.319 1.00 89.88 635 THR A O 1
ATOM 4668 N N . ALA A 1 636 ? 27.320 -28.805 -21.278 1.00 88.25 636 ALA A N 1
ATOM 4669 C CA . ALA A 1 636 ? 28.618 -28.255 -21.684 1.00 88.25 636 ALA A CA 1
ATOM 4670 C C . ALA A 1 636 ? 28.843 -28.279 -23.214 1.00 88.25 636 ALA A C 1
ATOM 4672 O O . ALA A 1 636 ? 29.589 -27.454 -23.731 1.00 88.25 636 ALA A O 1
ATOM 4673 N N . ALA A 1 637 ? 28.191 -29.202 -23.933 1.00 92.12 637 ALA A N 1
ATOM 4674 C CA . ALA A 1 637 ? 28.286 -29.332 -25.390 1.00 92.12 637 ALA A CA 1
ATOM 4675 C C . ALA A 1 637 ? 27.248 -28.488 -26.157 1.00 92.12 637 ALA A C 1
ATOM 4677 O O . ALA A 1 637 ? 27.430 -28.228 -27.341 1.00 92.12 637 ALA A O 1
ATOM 4678 N N . ASP A 1 638 ? 26.164 -28.071 -25.497 1.00 93.19 638 ASP A N 1
ATOM 4679 C CA . ASP A 1 638 ? 25.143 -27.170 -26.040 1.00 93.19 638 ASP A CA 1
ATOM 4680 C C . ASP A 1 638 ? 24.528 -26.329 -24.894 1.00 93.19 638 ASP A C 1
ATOM 4682 O O . ASP A 1 638 ? 23.469 -26.681 -24.352 1.00 93.19 638 ASP A O 1
ATOM 4686 N N . PRO A 1 639 ? 25.232 -25.266 -24.449 1.00 94.81 639 PRO A N 1
ATOM 4687 C CA . PRO A 1 639 ? 24.777 -24.371 -23.385 1.00 94.81 639 PRO A CA 1
ATOM 4688 C C . PRO A 1 639 ? 23.417 -23.714 -23.641 1.00 94.81 639 PRO A C 1
ATOM 4690 O O . PRO A 1 639 ? 23.046 -23.421 -24.777 1.00 94.81 639 PRO A O 1
ATOM 4693 N N . SER A 1 640 ? 22.688 -23.420 -22.562 1.00 95.81 640 SER A N 1
ATOM 4694 C CA . SER A 1 640 ? 21.416 -22.691 -22.608 1.00 95.81 640 SER A CA 1
ATOM 4695 C C . SER A 1 640 ? 21.640 -21.230 -22.220 1.00 95.81 640 SER A C 1
ATOM 4697 O O . SER A 1 640 ? 22.066 -20.938 -21.100 1.00 95.81 640 SER A O 1
ATOM 4699 N N . ILE A 1 641 ? 21.381 -20.311 -23.150 1.00 96.62 641 ILE A N 1
ATOM 4700 C CA . ILE A 1 641 ? 21.473 -18.866 -22.926 1.00 96.62 641 ILE A CA 1
ATOM 4701 C C . ILE A 1 641 ? 20.068 -18.320 -22.710 1.00 96.62 641 ILE A C 1
ATOM 4703 O O . ILE A 1 641 ? 19.243 -18.327 -23.618 1.00 96.62 641 ILE A O 1
ATOM 4707 N N . LEU A 1 642 ? 19.796 -17.837 -21.506 1.00 96.25 642 LEU A N 1
ATOM 4708 C CA . LEU A 1 642 ? 18.567 -17.156 -21.139 1.00 96.25 642 LEU A CA 1
ATOM 4709 C C . LEU A 1 642 ? 18.614 -15.712 -21.647 1.00 96.25 642 LEU A C 1
ATOM 4711 O O . LEU A 1 642 ? 19.418 -14.904 -21.182 1.00 96.25 642 LEU A O 1
ATOM 4715 N N . VAL A 1 643 ? 17.760 -15.397 -22.615 1.00 94.25 643 VAL A N 1
ATOM 4716 C CA . VAL A 1 643 ? 17.571 -14.051 -23.151 1.00 94.25 643 VAL A CA 1
ATOM 4717 C C . VAL A 1 643 ? 16.448 -13.374 -22.373 1.00 94.25 643 VAL A C 1
ATOM 4719 O O . VAL A 1 643 ? 15.282 -13.774 -22.427 1.00 94.25 643 VAL A O 1
ATOM 4722 N N . PHE A 1 644 ? 16.828 -12.340 -21.633 1.00 87.25 644 PHE A N 1
ATOM 4723 C CA . PHE A 1 644 ? 15.941 -11.488 -20.856 1.00 87.25 644 PHE A CA 1
ATOM 4724 C C . PHE A 1 644 ? 15.690 -10.165 -21.565 1.00 87.25 644 PHE A C 1
ATOM 4726 O O . PHE A 1 644 ? 16.610 -9.576 -22.133 1.00 87.25 644 PHE A O 1
ATOM 4733 N N . VAL A 1 645 ? 14.463 -9.664 -21.435 1.00 87.00 645 VAL A N 1
ATOM 4734 C CA . VAL A 1 645 ? 14.104 -8.286 -21.774 1.00 87.00 645 VAL A CA 1
ATOM 4735 C C . VAL A 1 645 ? 13.920 -7.493 -20.478 1.00 87.00 645 VAL A C 1
ATOM 4737 O O . VAL A 1 645 ? 13.294 -7.963 -19.523 1.00 87.00 645 VAL A O 1
ATOM 4740 N N . GLY A 1 646 ? 14.457 -6.278 -20.445 1.00 93.69 646 GLY A N 1
ATOM 4741 C CA . GLY A 1 646 ? 14.351 -5.346 -19.325 1.00 93.69 646 GLY A CA 1
ATOM 4742 C C . GLY A 1 646 ? 14.208 -3.899 -19.785 1.00 93.69 646 GLY A C 1
ATOM 4743 O O . GLY A 1 646 ? 14.048 -3.619 -20.973 1.00 93.69 646 GLY A O 1
ATOM 4744 N N . SER A 1 647 ? 14.251 -2.972 -18.834 1.00 95.81 647 SER A N 1
ATOM 4745 C CA . SER A 1 647 ? 14.312 -1.535 -19.102 1.00 95.81 647 SER A CA 1
ATOM 4746 C C . SER A 1 647 ? 14.986 -0.795 -17.944 1.00 95.81 647 SER A C 1
ATOM 4748 O O . SER A 1 647 ? 14.732 -1.092 -16.773 1.00 95.81 647 SER A O 1
ATOM 4750 N N . GLY A 1 648 ? 15.833 0.180 -18.261 1.00 96.56 648 GLY A N 1
ATOM 4751 C CA . GLY A 1 648 ? 16.527 1.025 -17.288 1.00 96.56 648 GLY A CA 1
ATOM 4752 C C . GLY A 1 648 ? 17.993 0.672 -17.034 1.00 96.56 648 GLY A C 1
ATOM 4753 O O . GLY A 1 648 ? 18.565 1.124 -16.042 1.00 96.56 648 GLY A O 1
ATOM 4754 N N . LEU A 1 649 ? 18.641 -0.076 -17.930 1.00 96.50 649 LEU A N 1
ATOM 4755 C CA . LEU A 1 649 ? 20.101 -0.213 -17.934 1.00 96.50 649 LEU A CA 1
ATOM 4756 C C . LEU A 1 649 ? 20.794 1.159 -18.064 1.00 96.50 649 LEU A C 1
ATOM 4758 O O . LEU A 1 649 ? 21.808 1.412 -17.408 1.00 96.50 649 LEU A O 1
ATOM 4762 N N . GLY A 1 650 ? 20.204 2.061 -18.856 1.00 94.81 650 GLY A N 1
ATOM 4763 C CA . GLY A 1 650 ? 20.624 3.456 -18.976 1.00 94.81 650 GLY A CA 1
ATOM 4764 C C . GLY A 1 650 ? 22.032 3.581 -19.555 1.00 94.81 650 GLY A C 1
ATOM 4765 O O . GLY A 1 650 ? 22.282 3.145 -20.677 1.00 94.81 650 GLY A O 1
ATOM 4766 N N . SER A 1 651 ? 22.962 4.171 -18.801 1.00 94.44 651 SER A N 1
ATOM 4767 C CA . SER A 1 651 ? 24.351 4.369 -19.243 1.00 94.44 651 SER A CA 1
ATOM 4768 C C . SER A 1 651 ? 25.283 3.167 -19.021 1.00 94.44 651 SER A C 1
ATOM 4770 O O . SER A 1 651 ? 26.461 3.254 -19.363 1.00 94.44 651 SER A O 1
ATOM 4772 N N . ALA A 1 652 ? 24.818 2.071 -18.413 1.00 95.62 652 ALA A N 1
ATOM 4773 C CA . ALA A 1 652 ? 25.662 0.903 -18.160 1.00 95.62 652 ALA A CA 1
ATOM 4774 C C . ALA A 1 652 ? 25.842 0.037 -19.420 1.00 95.62 652 ALA A C 1
ATOM 4776 O O . ALA A 1 652 ? 24.894 -0.260 -20.140 1.00 95.62 652 ALA A O 1
ATOM 4777 N N . THR A 1 653 ? 27.073 -0.413 -19.661 1.00 92.19 653 THR A N 1
ATOM 4778 C CA . THR A 1 653 ? 27.460 -1.257 -20.811 1.00 92.19 653 THR A CA 1
ATOM 4779 C C . THR A 1 653 ? 27.760 -2.708 -20.422 1.00 92.19 653 THR A C 1
ATOM 4781 O O . THR A 1 653 ? 28.189 -3.509 -21.250 1.00 92.19 653 THR A O 1
ATOM 4784 N N . SER A 1 654 ? 27.559 -3.054 -19.149 1.00 95.06 654 SER A N 1
ATOM 4785 C CA . SER A 1 654 ? 27.774 -4.385 -18.589 1.00 95.06 654 SER A CA 1
ATOM 4786 C C . SER A 1 654 ? 26.872 -4.614 -17.373 1.00 95.06 654 SER A C 1
ATOM 4788 O O . SER A 1 654 ? 26.371 -3.672 -16.753 1.00 95.06 654 SER A O 1
ATOM 4790 N N . ALA A 1 655 ? 26.653 -5.885 -17.040 1.00 97.69 655 ALA A N 1
ATOM 4791 C CA . ALA A 1 655 ? 25.902 -6.316 -15.868 1.00 97.69 655 ALA A CA 1
ATOM 4792 C C . ALA A 1 655 ? 26.436 -7.667 -15.366 1.00 97.69 655 ALA A C 1
ATOM 4794 O O . ALA A 1 655 ? 27.085 -8.400 -16.113 1.00 97.69 655 ALA A O 1
ATOM 4795 N N . THR A 1 656 ? 26.129 -8.014 -14.121 1.00 98.19 656 THR A N 1
ATOM 4796 C CA . THR A 1 656 ? 26.238 -9.379 -13.584 1.00 98.19 656 THR A CA 1
ATOM 4797 C C . THR A 1 656 ? 24.841 -9.945 -13.334 1.00 98.19 656 THR A C 1
ATOM 4799 O O . THR A 1 656 ? 23.856 -9.204 -13.343 1.00 98.19 656 THR A O 1
ATOM 4802 N N . ALA A 1 657 ? 24.726 -11.258 -13.135 1.00 98.19 657 ALA A N 1
ATOM 4803 C CA . ALA A 1 657 ? 23.449 -11.894 -12.830 1.00 98.19 657 ALA A CA 1
ATOM 4804 C C . ALA A 1 657 ? 23.609 -13.074 -11.869 1.00 98.19 657 ALA A C 1
ATOM 4806 O O . ALA A 1 657 ? 24.653 -13.735 -11.848 1.00 98.19 657 ALA A O 1
ATOM 4807 N N . THR A 1 658 ? 22.546 -13.366 -11.124 1.00 98.12 658 THR A N 1
ATOM 4808 C CA . THR A 1 658 ? 22.379 -14.613 -10.370 1.00 98.12 658 THR A CA 1
ATOM 4809 C C . THR A 1 658 ? 21.143 -15.361 -10.864 1.00 98.12 658 THR A C 1
ATOM 4811 O O . THR A 1 658 ? 20.149 -14.746 -11.251 1.00 98.12 658 THR A O 1
ATOM 4814 N N . ILE A 1 659 ? 21.199 -16.694 -10.849 1.00 97.56 659 ILE A N 1
ATOM 4815 C CA . ILE A 1 659 ? 20.054 -17.587 -11.081 1.00 97.56 659 ILE A CA 1
ATOM 4816 C C . ILE A 1 659 ? 20.018 -18.577 -9.914 1.00 97.56 659 ILE A C 1
ATOM 4818 O O . ILE A 1 659 ? 21.022 -19.227 -9.630 1.00 97.56 659 ILE A O 1
ATOM 4822 N N . GLY A 1 660 ? 18.909 -18.658 -9.178 1.00 95.62 660 GLY A N 1
ATOM 4823 C CA . GLY A 1 660 ? 18.811 -19.466 -7.953 1.00 95.62 660 GLY A CA 1
ATOM 4824 C C . GLY A 1 660 ? 19.864 -19.105 -6.894 1.00 95.62 660 GLY A C 1
ATOM 4825 O O . GLY A 1 660 ? 20.351 -19.982 -6.188 1.00 95.62 660 GLY A O 1
ATOM 4826 N N . GLY A 1 661 ? 20.291 -17.837 -6.850 1.00 95.50 661 GLY A N 1
ATOM 4827 C CA . GLY A 1 661 ? 21.406 -17.360 -6.020 1.00 95.50 661 GLY A CA 1
ATOM 4828 C C . GLY A 1 661 ? 22.812 -17.664 -6.565 1.00 95.50 661 GLY A C 1
ATOM 4829 O O . GLY A 1 661 ? 23.784 -17.109 -6.061 1.00 95.50 661 GLY A O 1
ATOM 4830 N N . VAL A 1 662 ? 22.949 -18.483 -7.613 1.00 96.88 662 VAL A N 1
ATOM 4831 C CA . VAL A 1 662 ? 24.243 -18.808 -8.235 1.00 96.88 662 VAL A CA 1
ATOM 4832 C C . VAL A 1 662 ? 24.634 -17.718 -9.232 1.00 96.88 662 VAL A C 1
ATOM 4834 O O . VAL A 1 662 ? 23.941 -17.503 -10.227 1.00 96.88 662 VAL A O 1
ATOM 4837 N N . SER A 1 663 ? 25.758 -17.043 -8.981 1.00 97.38 663 SER A N 1
ATOM 4838 C CA . SER A 1 663 ? 26.367 -16.082 -9.911 1.00 97.38 663 SER A CA 1
ATOM 4839 C C . SER A 1 663 ? 26.716 -16.736 -11.248 1.00 97.38 663 SER A C 1
ATOM 4841 O O . SER A 1 663 ? 27.295 -17.821 -11.277 1.00 97.38 663 SER A O 1
ATOM 4843 N N . THR A 1 664 ? 26.401 -16.067 -12.357 1.00 96.12 664 THR A N 1
ATOM 4844 C CA . THR A 1 664 ? 26.605 -16.605 -13.709 1.00 96.12 664 THR A CA 1
ATOM 4845 C C . THR A 1 664 ? 27.058 -15.541 -14.716 1.00 96.12 664 THR A C 1
ATOM 4847 O O . THR A 1 664 ? 26.996 -14.336 -14.464 1.00 96.12 664 THR A O 1
ATOM 4850 N N . THR A 1 665 ? 27.546 -15.990 -15.873 1.00 96.44 665 THR A N 1
ATOM 4851 C CA . THR A 1 665 ? 28.060 -15.140 -16.949 1.00 96.44 665 THR A CA 1
ATOM 4852 C C . THR A 1 665 ? 26.932 -14.418 -17.686 1.00 96.44 665 THR A C 1
ATOM 4854 O O . THR A 1 665 ? 26.067 -15.048 -18.296 1.00 96.44 665 THR A O 1
ATOM 4857 N N . VAL A 1 666 ? 27.002 -13.087 -17.717 1.00 97.50 666 VAL A N 1
ATOM 4858 C CA . VAL A 1 666 ? 26.235 -12.249 -18.645 1.00 97.50 666 VAL A CA 1
ATOM 4859 C C . VAL A 1 666 ? 27.100 -12.017 -19.886 1.00 97.50 666 VAL A C 1
ATOM 4861 O O . VAL A 1 666 ? 28.120 -11.340 -19.824 1.00 97.50 666 VAL A O 1
ATOM 4864 N N . SER A 1 667 ? 26.716 -12.621 -21.009 1.00 94.94 667 SER A N 1
ATOM 4865 C CA . SER A 1 667 ? 27.437 -12.540 -22.293 1.00 94.94 667 SER A CA 1
ATOM 4866 C C . SER A 1 667 ? 27.065 -11.313 -23.136 1.00 94.94 667 SER A C 1
ATOM 4868 O O . SER A 1 667 ? 27.772 -10.974 -24.081 1.00 94.94 667 SER A O 1
ATOM 4870 N N . TYR A 1 668 ? 25.962 -10.644 -22.795 1.00 96.06 668 TYR A N 1
ATOM 4871 C CA . TYR A 1 668 ? 25.541 -9.369 -23.371 1.00 96.06 668 TYR A CA 1
ATOM 4872 C C . TYR A 1 668 ? 24.655 -8.617 -22.374 1.00 96.06 668 TYR A C 1
ATOM 4874 O O . TYR A 1 668 ? 23.782 -9.230 -21.758 1.00 96.06 668 TYR A O 1
ATOM 4882 N N . ALA A 1 669 ? 24.853 -7.305 -22.262 1.00 96.56 669 ALA A N 1
ATOM 4883 C CA . ALA A 1 669 ? 23.945 -6.368 -21.609 1.00 96.56 669 ALA A CA 1
ATOM 4884 C C . ALA A 1 669 ? 23.956 -5.060 -22.414 1.00 96.56 669 ALA A C 1
ATOM 4886 O O . ALA A 1 669 ? 25.020 -4.479 -22.626 1.00 96.56 669 ALA A O 1
ATOM 4887 N N . GLY A 1 670 ? 22.798 -4.608 -22.890 1.00 95.31 670 GLY A N 1
ATOM 4888 C CA . GLY A 1 670 ? 22.700 -3.406 -23.719 1.00 95.31 670 GLY A CA 1
ATOM 4889 C C . GLY A 1 670 ? 21.297 -3.189 -24.276 1.00 95.31 670 GLY A C 1
ATOM 4890 O O . GLY A 1 670 ? 20.407 -4.011 -24.065 1.00 95.31 670 GLY A O 1
ATOM 4891 N N . LYS A 1 671 ? 21.099 -2.095 -25.018 1.00 91.75 671 LYS A N 1
ATOM 4892 C CA . LYS A 1 671 ? 19.827 -1.810 -25.698 1.00 91.75 671 LYS A CA 1
ATOM 4893 C C . LYS A 1 671 ? 19.472 -2.938 -26.673 1.00 91.75 671 LYS A C 1
ATOM 4895 O O . LYS A 1 671 ? 20.284 -3.294 -27.523 1.00 91.75 671 LYS A O 1
ATOM 4900 N N . GLN A 1 672 ? 18.232 -3.420 -26.632 1.00 89.31 672 GLN A N 1
ATOM 4901 C CA . GLN A 1 672 ? 17.722 -4.481 -27.512 1.00 89.31 672 GLN A CA 1
ATOM 4902 C C . GLN A 1 672 ? 17.761 -4.088 -29.008 1.00 89.31 672 GLN A C 1
ATOM 4904 O O . GLN A 1 672 ? 17.816 -4.947 -29.886 1.00 89.31 672 GLN A O 1
ATOM 4909 N N . GLY A 1 673 ? 17.756 -2.786 -29.315 1.00 82.81 673 GLY A N 1
ATOM 4910 C CA . GLY A 1 673 ? 18.085 -2.251 -30.643 1.00 82.81 673 GLY A CA 1
ATOM 4911 C C . GLY A 1 673 ? 16.978 -2.322 -31.701 1.00 82.81 673 GLY A C 1
ATOM 4912 O O . GLY A 1 673 ? 17.158 -1.774 -32.783 1.00 82.81 673 GLY A O 1
ATOM 4913 N N . THR A 1 674 ? 15.831 -2.946 -31.410 1.00 83.31 674 THR A N 1
ATOM 4914 C CA . THR A 1 674 ? 14.633 -2.918 -32.275 1.00 83.31 674 THR A CA 1
ATOM 4915 C C . THR A 1 674 ? 13.544 -2.013 -31.704 1.00 83.31 674 THR A C 1
ATOM 4917 O O . THR A 1 674 ? 12.949 -1.234 -32.443 1.00 83.31 674 THR A O 1
ATOM 4920 N N . TYR A 1 675 ? 13.277 -2.108 -30.399 1.00 82.25 675 TYR A N 1
ATOM 4921 C CA . TYR A 1 675 ? 12.189 -1.393 -29.730 1.00 82.25 675 TYR A CA 1
ATOM 4922 C C . TYR A 1 675 ? 12.718 -0.306 -28.788 1.00 82.25 675 TYR A C 1
ATOM 4924 O O . TYR A 1 675 ? 13.637 -0.546 -28.003 1.00 82.25 675 TYR A O 1
ATOM 4932 N N . THR A 1 676 ? 12.107 0.881 -28.841 1.00 86.50 676 THR A N 1
ATOM 4933 C CA . THR A 1 676 ? 12.424 2.009 -27.955 1.00 86.50 676 THR A CA 1
ATOM 4934 C C . THR A 1 676 ? 12.355 1.602 -26.477 1.00 86.50 676 THR A C 1
ATOM 4936 O O . THR A 1 676 ? 11.367 1.025 -26.029 1.00 86.50 676 THR A O 1
ATOM 4939 N N . GLY A 1 677 ? 13.409 1.915 -25.717 1.00 90.00 677 GLY A N 1
ATOM 4940 C CA . GLY A 1 677 ? 13.478 1.722 -24.264 1.00 90.00 677 GLY A CA 1
ATOM 4941 C C . GLY A 1 677 ? 13.553 0.275 -23.757 1.00 90.00 677 GLY A C 1
ATOM 4942 O O . GLY A 1 677 ? 13.466 0.063 -22.545 1.00 90.00 677 GLY A O 1
ATOM 4943 N N . LEU A 1 678 ? 13.717 -0.720 -24.639 1.00 92.25 678 LEU A N 1
ATOM 4944 C CA . LEU A 1 678 ? 14.011 -2.095 -24.230 1.00 92.25 678 LEU A CA 1
ATOM 4945 C C . LEU A 1 678 ? 15.518 -2.341 -24.132 1.00 92.25 678 LEU A C 1
ATOM 4947 O O . LEU A 1 678 ? 16.270 -2.105 -25.080 1.00 92.25 678 LEU A O 1
ATOM 4951 N N . ASP A 1 679 ? 15.921 -2.913 -23.006 1.00 94.75 679 ASP A N 1
ATOM 4952 C CA . ASP A 1 679 ? 17.237 -3.493 -22.768 1.00 94.75 679 ASP A CA 1
ATOM 4953 C C . ASP A 1 679 ? 17.164 -5.019 -22.922 1.00 94.75 679 ASP A C 1
ATOM 4955 O O . ASP A 1 679 ? 16.123 -5.637 -22.678 1.00 94.75 679 ASP A O 1
ATOM 4959 N N . GLN A 1 680 ? 18.269 -5.638 -23.326 1.00 94.31 680 GLN A N 1
ATOM 4960 C CA . GLN A 1 680 ? 18.416 -7.083 -23.464 1.00 94.31 680 GLN A CA 1
ATOM 4961 C C . GLN A 1 680 ? 19.618 -7.580 -22.655 1.00 94.31 680 GLN A C 1
ATOM 4963 O O . GLN A 1 680 ? 20.698 -6.984 -22.682 1.00 94.31 680 GLN A O 1
ATOM 4968 N N . TYR A 1 681 ? 19.435 -8.722 -21.993 1.00 96.56 681 TYR A N 1
ATOM 4969 C CA . TYR A 1 681 ? 20.481 -9.438 -21.266 1.00 96.56 681 TYR A CA 1
ATOM 4970 C C . TYR A 1 681 ? 20.578 -10.877 -21.775 1.00 96.56 681 TYR A C 1
ATOM 4972 O O . TYR A 1 681 ? 19.572 -11.583 -21.802 1.00 96.56 681 TYR A O 1
ATOM 4980 N N . ASN A 1 682 ? 21.779 -11.333 -22.136 1.00 96.44 682 ASN A N 1
ATOM 4981 C CA . ASN A 1 682 ? 22.029 -12.732 -22.503 1.00 96.44 682 ASN A CA 1
ATOM 4982 C C . ASN A 1 682 ? 22.802 -13.411 -21.370 1.00 96.44 682 ASN A C 1
ATOM 4984 O O . ASN A 1 682 ? 23.995 -13.153 -21.191 1.00 96.44 682 ASN A O 1
ATOM 4988 N N . ILE A 1 683 ? 22.137 -14.281 -20.617 1.00 97.25 683 ILE A N 1
ATOM 4989 C CA . ILE A 1 683 ? 22.628 -14.844 -19.357 1.00 97.25 683 ILE A CA 1
ATOM 4990 C C . ILE A 1 683 ? 22.825 -16.354 -19.522 1.00 97.25 683 ILE A C 1
ATOM 4992 O O . ILE A 1 683 ? 21.901 -17.060 -19.912 1.00 97.25 683 ILE A O 1
ATOM 4996 N N . LEU A 1 684 ? 24.012 -16.880 -19.230 1.00 97.12 684 LEU A N 1
ATOM 4997 C CA . LEU A 1 684 ? 24.244 -18.328 -19.229 1.00 97.12 684 LEU A CA 1
ATOM 4998 C C . LEU A 1 684 ? 23.462 -18.983 -18.079 1.00 97.12 684 LEU A C 1
ATOM 5000 O O . LEU A 1 684 ? 23.578 -18.536 -16.938 1.00 97.12 684 LEU A O 1
ATOM 5004 N N . ILE A 1 685 ? 22.712 -20.057 -18.337 1.00 96.75 685 ILE A N 1
ATOM 5005 C CA . ILE A 1 685 ? 22.153 -20.884 -17.256 1.00 96.75 685 ILE A CA 1
ATOM 5006 C C . ILE A 1 685 ? 23.239 -21.858 -16.763 1.00 96.75 685 ILE A C 1
ATOM 5008 O O . ILE A 1 685 ? 23.777 -22.622 -17.568 1.00 96.75 685 ILE A O 1
ATOM 5012 N N . PRO A 1 686 ? 23.579 -21.878 -15.458 1.00 94.94 686 PRO A N 1
ATOM 5013 C CA . PRO A 1 686 ? 24.471 -22.891 -14.905 1.00 94.94 686 PRO A CA 1
ATOM 5014 C C . PRO A 1 686 ? 23.843 -24.290 -14.978 1.00 94.94 686 PRO A C 1
ATOM 5016 O O . PRO A 1 686 ? 22.760 -24.521 -14.442 1.00 94.94 686 PRO A O 1
ATOM 5019 N N . ALA A 1 687 ? 24.553 -25.258 -15.563 1.00 90.31 687 ALA A N 1
ATOM 5020 C CA . ALA A 1 687 ? 24.086 -26.647 -15.660 1.00 90.31 687 ALA A CA 1
ATOM 5021 C C . ALA A 1 687 ? 23.861 -27.323 -14.286 1.00 90.31 687 ALA A C 1
ATOM 5023 O O . ALA A 1 687 ? 23.096 -28.277 -14.179 1.00 90.31 687 ALA A O 1
ATOM 5024 N N . SER A 1 688 ? 24.463 -26.793 -13.214 1.00 91.69 688 SER A N 1
ATOM 5025 C CA . SER A 1 688 ? 24.216 -27.186 -11.817 1.00 91.69 688 SER A CA 1
ATOM 5026 C C . SER A 1 688 ? 22.803 -26.856 -11.303 1.00 91.69 688 SER A C 1
ATOM 5028 O O . SER A 1 688 ? 22.441 -27.278 -10.201 1.00 91.69 688 SER A O 1
ATOM 5030 N N . LEU A 1 689 ? 22.005 -26.118 -12.083 1.00 94.75 689 LEU A N 1
ATOM 5031 C CA . LEU A 1 689 ? 20.611 -25.784 -11.788 1.00 94.75 689 LEU A CA 1
ATOM 5032 C C . LEU A 1 689 ? 19.585 -26.615 -12.585 1.00 94.75 689 LEU A C 1
ATOM 5034 O O . LEU A 1 689 ? 18.387 -26.345 -12.498 1.00 94.75 689 LEU A O 1
ATOM 5038 N N . ALA A 1 690 ? 20.024 -27.642 -13.323 1.00 93.44 690 ALA A N 1
ATOM 5039 C CA . ALA A 1 690 ? 19.120 -28.644 -13.892 1.00 93.44 690 ALA A CA 1
ATOM 5040 C C . ALA A 1 690 ? 18.241 -29.282 -12.795 1.00 93.44 690 ALA A C 1
ATOM 5042 O O . ALA A 1 690 ? 18.681 -29.474 -11.657 1.00 93.44 690 ALA A O 1
ATOM 5043 N N . GLY A 1 691 ? 16.982 -29.572 -13.123 1.00 92.69 691 GLY A N 1
ATOM 5044 C CA . GLY A 1 691 ? 15.989 -30.152 -12.216 1.00 92.69 691 GLY A CA 1
ATOM 5045 C C . GLY A 1 691 ? 15.613 -29.321 -10.980 1.00 92.69 691 GLY A C 1
ATOM 5046 O O . GLY A 1 691 ? 14.919 -29.842 -10.110 1.00 92.69 691 GLY A O 1
ATOM 5047 N N . LYS A 1 692 ? 16.052 -28.058 -10.846 1.00 94.81 692 LYS A N 1
ATOM 5048 C CA . LYS A 1 692 ? 15.787 -27.248 -9.636 1.00 94.81 692 LYS A CA 1
ATOM 5049 C C . LYS A 1 692 ? 14.348 -26.745 -9.500 1.00 94.81 692 LYS A C 1
ATOM 5051 O O . LYS A 1 692 ? 13.993 -26.282 -8.420 1.00 94.81 692 LYS A O 1
ATOM 5056 N N . GLY A 1 693 ? 13.521 -26.828 -10.543 1.00 96.44 693 GLY A N 1
ATOM 5057 C CA . GLY A 1 693 ? 12.172 -26.266 -10.514 1.00 96.44 693 GLY A CA 1
ATOM 5058 C C . GLY A 1 693 ? 12.206 -24.738 -10.559 1.00 96.44 693 GLY A C 1
ATOM 5059 O O . GLY A 1 693 ? 12.957 -24.164 -11.348 1.00 96.44 693 GLY A O 1
ATOM 5060 N N . GLN A 1 694 ? 11.374 -24.067 -9.760 1.00 96.19 694 GLN A N 1
ATOM 5061 C CA . GLN A 1 694 ? 11.305 -22.604 -9.760 1.00 96.19 694 GLN A CA 1
ATOM 5062 C C . GLN A 1 694 ? 12.557 -21.986 -9.120 1.00 96.19 694 GLN A C 1
ATOM 5064 O O . GLN A 1 694 ? 12.932 -22.346 -8.006 1.00 96.19 694 GLN A O 1
ATOM 5069 N N . VAL A 1 695 ? 13.187 -21.035 -9.813 1.00 96.56 695 VAL A N 1
ATOM 5070 C CA . VAL A 1 695 ? 14.345 -20.280 -9.315 1.00 96.56 695 VAL A CA 1
ATOM 5071 C C . VAL A 1 695 ? 14.232 -18.797 -9.662 1.00 96.56 695 VAL A C 1
ATOM 5073 O O . VAL A 1 695 ? 13.763 -18.429 -10.742 1.00 96.56 695 VAL A O 1
ATOM 5076 N N . ASP A 1 696 ? 14.698 -17.954 -8.745 1.00 96.56 696 ASP A N 1
ATOM 5077 C CA . ASP A 1 696 ? 14.786 -16.506 -8.931 1.00 96.56 696 ASP A CA 1
ATOM 5078 C C . ASP A 1 696 ? 15.944 -16.108 -9.855 1.00 96.56 696 ASP A C 1
ATOM 5080 O O . ASP A 1 696 ? 16.979 -16.776 -9.912 1.00 96.56 696 ASP A O 1
ATOM 5084 N N . VAL A 1 697 ? 15.785 -14.977 -10.538 1.00 97.12 697 VAL A N 1
ATOM 5085 C CA . VAL A 1 697 ? 16.795 -14.302 -11.354 1.00 97.12 697 VAL A CA 1
ATOM 5086 C C . VAL A 1 697 ? 16.864 -12.832 -10.952 1.00 97.12 697 VAL A C 1
ATOM 5088 O O . VAL A 1 697 ? 15.838 -12.153 -10.851 1.00 97.12 697 VAL A O 1
ATOM 5091 N N . VAL A 1 698 ? 18.087 -12.334 -10.764 1.00 97.44 698 VAL A N 1
ATOM 5092 C CA . VAL A 1 698 ? 18.386 -10.914 -10.529 1.00 97.44 698 VAL A CA 1
ATOM 5093 C C . VAL A 1 698 ? 19.527 -10.494 -11.451 1.00 97.44 698 VAL A C 1
ATOM 5095 O O . VAL A 1 698 ? 20.508 -11.224 -11.603 1.00 97.44 698 VAL A O 1
ATOM 5098 N N . VAL A 1 699 ? 19.410 -9.310 -12.053 1.00 98.00 699 VAL A N 1
ATOM 5099 C CA . VAL A 1 699 ? 20.459 -8.678 -12.867 1.00 98.00 699 VAL A CA 1
ATOM 5100 C C . VAL A 1 699 ? 20.947 -7.419 -12.157 1.00 98.00 699 VAL A C 1
ATOM 5102 O O . VAL A 1 699 ? 20.141 -6.581 -11.764 1.00 98.00 699 VAL A O 1
ATOM 5105 N N . THR A 1 700 ? 22.261 -7.260 -12.023 1.00 98.00 700 THR A N 1
ATOM 5106 C CA . THR A 1 700 ? 22.888 -6.128 -11.329 1.00 98.00 700 THR A CA 1
ATOM 5107 C C . THR A 1 700 ? 23.757 -5.332 -12.294 1.00 98.00 700 THR A C 1
ATOM 5109 O O . THR A 1 700 ? 24.722 -5.857 -12.849 1.00 98.00 700 THR A O 1
ATOM 5112 N N . ALA A 1 701 ? 23.451 -4.047 -12.472 1.00 97.69 701 ALA A N 1
ATOM 5113 C CA . ALA A 1 701 ? 24.199 -3.129 -13.334 1.00 97.69 701 ALA A CA 1
ATOM 5114 C C . ALA A 1 701 ? 24.593 -1.873 -12.545 1.00 97.69 701 ALA A C 1
ATOM 5116 O O . ALA A 1 701 ? 23.790 -1.361 -11.772 1.00 97.69 701 ALA A O 1
ATOM 5117 N N . ALA A 1 702 ? 25.835 -1.396 -12.690 1.00 95.88 702 ALA A N 1
ATOM 5118 C CA . ALA A 1 702 ? 26.384 -0.274 -11.906 1.00 95.88 702 ALA A CA 1
ATOM 5119 C C . ALA A 1 702 ? 26.175 -0.396 -10.370 1.00 95.88 702 ALA A C 1
ATOM 5121 O O . ALA A 1 702 ? 25.963 0.594 -9.674 1.00 95.88 702 ALA A O 1
ATOM 5122 N N . GLY A 1 703 ? 26.193 -1.626 -9.836 1.00 94.69 703 GLY A N 1
ATOM 5123 C CA . GLY A 1 703 ? 25.919 -1.913 -8.419 1.00 94.69 703 GLY A CA 1
ATOM 5124 C C . GLY A 1 703 ? 24.436 -1.884 -8.016 1.00 94.69 703 GLY A C 1
ATOM 5125 O O . GLY A 1 703 ? 24.131 -2.082 -6.845 1.00 94.69 703 GLY A O 1
ATOM 5126 N N . LYS A 1 704 ? 23.512 -1.666 -8.960 1.00 96.00 704 LYS A N 1
ATOM 5127 C CA . LYS A 1 704 ? 22.060 -1.629 -8.738 1.00 96.00 704 LYS A CA 1
ATOM 5128 C C . LYS A 1 704 ? 21.409 -2.950 -9.173 1.00 96.00 704 LYS A C 1
ATOM 5130 O O . LYS A 1 704 ? 21.400 -3.226 -10.375 1.00 96.00 704 LYS A O 1
ATOM 5135 N N . PRO A 1 705 ? 20.889 -3.782 -8.248 1.00 96.69 705 PRO A N 1
ATOM 5136 C CA . PRO A 1 705 ? 20.083 -4.951 -8.593 1.00 96.69 705 PRO A CA 1
ATOM 5137 C C . PRO A 1 705 ? 18.720 -4.573 -9.188 1.00 96.69 705 PRO A C 1
ATOM 5139 O O . PRO A 1 705 ? 18.093 -3.573 -8.817 1.00 96.69 705 PRO A O 1
ATOM 5142 N N . SER A 1 706 ? 18.237 -5.419 -10.093 1.00 96.62 706 SER A N 1
ATOM 5143 C CA . SER A 1 706 ? 16.879 -5.378 -10.621 1.00 96.62 706 SER A CA 1
ATOM 5144 C C . SER A 1 706 ? 15.839 -5.759 -9.566 1.00 96.62 706 SER A C 1
ATOM 5146 O O . SER A 1 706 ? 16.164 -6.253 -8.487 1.00 96.62 706 SER A O 1
ATOM 5148 N N . ASN A 1 707 ? 14.561 -5.597 -9.904 1.00 94.50 707 ASN A N 1
ATOM 5149 C CA . ASN A 1 707 ? 13.520 -6.410 -9.284 1.00 94.50 707 ASN A CA 1
ATOM 5150 C C . ASN A 1 707 ? 13.805 -7.899 -9.541 1.00 94.50 707 ASN A C 1
ATOM 5152 O O . ASN A 1 707 ? 14.338 -8.262 -10.596 1.00 94.50 707 ASN A O 1
ATOM 5156 N N . THR A 1 708 ? 13.412 -8.753 -8.602 1.00 94.69 708 THR A N 1
ATOM 5157 C CA . THR A 1 708 ? 13.459 -10.206 -8.785 1.00 94.69 708 THR A CA 1
ATOM 5158 C C . THR A 1 708 ? 12.339 -10.657 -9.722 1.00 94.69 708 THR A C 1
ATOM 5160 O O . THR A 1 708 ? 11.217 -10.143 -9.680 1.00 94.69 708 THR A O 1
ATOM 5163 N N . VAL A 1 709 ? 12.648 -11.637 -10.564 1.00 94.94 709 VAL A N 1
ATOM 5164 C CA . VAL A 1 709 ? 11.706 -12.387 -11.409 1.00 94.94 709 VAL A CA 1
ATOM 5165 C C . VAL A 1 709 ? 12.074 -13.866 -11.343 1.00 94.94 709 VAL A C 1
ATOM 5167 O O . VAL A 1 709 ? 13.219 -14.184 -11.046 1.00 94.94 709 VAL A O 1
ATOM 5170 N N . ASN A 1 710 ? 11.151 -14.780 -11.631 1.00 95.50 710 ASN A N 1
ATOM 5171 C CA . ASN A 1 710 ? 11.421 -16.221 -11.572 1.00 95.50 710 ASN A CA 1
ATOM 5172 C C . ASN A 1 710 ? 11.241 -16.931 -12.918 1.00 95.50 710 ASN A C 1
ATOM 5174 O O . ASN A 1 710 ? 10.488 -16.502 -13.793 1.00 95.50 710 ASN A O 1
ATOM 5178 N N . ILE A 1 711 ? 11.953 -18.047 -13.053 1.00 96.12 711 ILE A N 1
ATOM 5179 C CA . ILE A 1 711 ? 11.864 -19.021 -14.146 1.00 96.12 711 ILE A CA 1
ATOM 5180 C C . ILE A 1 711 ? 11.655 -20.421 -13.557 1.00 96.12 711 ILE A C 1
ATOM 5182 O O . ILE A 1 711 ? 11.822 -20.621 -12.357 1.00 96.12 711 ILE A O 1
ATOM 5186 N N . THR A 1 712 ? 11.321 -21.408 -14.389 1.00 97.19 712 THR A N 1
ATOM 5187 C CA . THR A 1 712 ? 11.326 -22.830 -14.000 1.00 97.19 712 THR A CA 1
ATOM 5188 C C . THR A 1 712 ? 12.385 -23.577 -14.804 1.00 97.19 712 THR A C 1
ATOM 5190 O O . THR A 1 712 ? 12.433 -23.423 -16.022 1.00 97.19 712 THR A O 1
ATOM 5193 N N . LEU A 1 713 ? 13.221 -24.379 -14.143 1.00 96.38 713 LEU A N 1
ATOM 5194 C CA . LEU A 1 713 ? 14.289 -25.172 -14.753 1.00 96.38 713 LEU A CA 1
ATOM 5195 C C . LEU A 1 713 ? 14.010 -26.677 -14.673 1.00 96.38 713 LEU A C 1
ATOM 5197 O O . LEU A 1 713 ? 13.606 -27.187 -13.623 1.00 96.38 713 LEU A O 1
ATOM 5201 N N . GLN A 1 714 ? 14.300 -27.362 -15.781 1.00 89.88 714 GLN A N 1
ATOM 5202 C CA . GLN A 1 714 ? 14.371 -28.821 -15.926 1.00 89.88 714 GLN A CA 1
ATOM 5203 C C . GLN A 1 714 ? 15.798 -29.250 -16.294 1.00 89.88 714 GLN A C 1
ATOM 5205 O O . GLN A 1 714 ? 16.467 -28.530 -17.077 1.00 89.88 714 GLN A O 1
#

Sequence (714 aa):
MLKVPGVPFVSGSLWGFLPKRSVHGKGRNENVFSGRFLPELYSPRHPVNAGFTFACFNSFMRCFRHLLPAFPFLLVSALLAQPPGGGPPPGGAGGSGDGIWRRNAAFGEAQTFDACLGHQPGNGQYHYHVQPTCLRAQLGDNIEVVKNTRVGSVYKEKASDWKHSPILGWALDGYPIYGPYGYSDPTKATSAIKRVASGFRLRSITTRTSLPDWSLPNHTGVSQQLTAAQAGPAVNATFPVGRYLEDYEWAAGVGDLDQYNGRTTVTPEYPNGTYAYFVTVDTNGTAAFPYVIGGQYYGTASGGSLTGSVSPTAQDYFSNGVYVQDKATGSAAMNSLLTTNSAKFAQVISGFDPTAGPMSTWPGTAPSGAQVSGTVTAPIYAEIQRIRTATGSVIVNTNGVPGYVFGPWFGLFNNGGVFGNFPTSQNLTFQFPATPTVATTRTSTGLGNCGLWVNGVAVFNSLDGSSYSNSSGTDVGGGPVAPGVLNLSGASFEHGPMAAGSIVAAFPMFAATLGTSTAAASSATWPTTLGGLTVTVVDSAGTSRAAQIAYASPTQANYVLPEATATGIATVRFTVNGTTVTGSLNVVSTYPNLFSVNATGLAAAYTVRSVSQQVTTAYQVQNGSIVPQALPAGTAADPSILVFVGSGLGSATSATATIGGVSTTVSYAGKQGTYTGLDQYNILIPASLAGKGQVDVVVTAAGKPSNTVNITLQ

Nearest PDB structures (foldseek):
  4ofp-assembly3_C  TM=3.391E-01  e=9.901E-04  Caenorhabditis elegans
  3lcy-assembly4_D  TM=2.671E-01  e=2.069E-04  Homo sapiens
  5k70-assembly2_B  TM=2.374E-01  e=7.703E-03  Mus musculus
  5t89-assembly1_X  TM=2.565E-01  e=1.640E-02  Homo sapiens
  5t89-assembly1_Y  TM=2.327E-01  e=1.472E-02  Homo sapiens

Radius of gyration: 28.51 Å; Cα contacts (8 Å, |Δi|>4): 1883; chains: 1; bounding box: 66×60×96 Å

Solvent-accessible surface area (backbone atoms only — not comparable to full-atom values): 38032 Å² total; per-residue (Å²): 134,84,83,80,86,81,83,84,82,84,83,87,68,99,76,88,80,91,88,86,85,90,80,90,81,90,82,86,91,88,90,90,89,89,88,85,83,88,93,86,83,94,69,100,81,72,82,81,94,76,88,79,50,73,68,54,52,52,45,54,79,60,55,54,85,78,39,69,56,55,55,76,67,82,64,45,79,43,49,56,37,56,91,74,92,76,84,87,80,90,85,79,94,64,45,34,54,67,55,69,42,30,28,17,21,80,34,42,48,56,58,43,31,18,62,38,43,36,37,47,53,91,85,8,55,34,32,23,47,44,53,53,50,53,57,42,54,74,72,65,33,62,54,45,79,57,41,69,49,66,55,43,61,36,46,38,63,54,95,63,92,60,56,64,33,52,74,49,25,35,32,28,22,31,38,43,23,26,38,39,27,32,46,67,42,39,89,33,90,87,40,61,56,36,77,46,35,44,14,47,45,75,52,99,68,63,63,38,47,55,58,34,77,85,52,46,89,74,37,88,95,58,61,55,69,42,53,87,89,61,34,47,74,62,53,40,74,83,48,43,86,53,49,23,55,56,31,39,35,69,42,92,82,69,32,71,24,47,68,39,30,24,43,70,28,38,44,97,88,31,74,91,46,43,61,34,30,34,25,19,41,52,99,72,60,46,74,28,64,50,14,41,38,34,62,33,40,65,27,43,70,77,28,43,75,54,92,66,86,75,65,92,80,47,43,64,41,28,47,77,68,41,70,70,45,70,71,89,78,46,50,73,62,72,68,43,56,51,57,102,30,25,76,33,60,26,28,36,30,39,36,70,45,32,72,77,43,76,35,46,46,38,70,70,82,69,58,78,85,50,62,73,45,54,75,32,83,57,72,44,65,5,7,31,42,31,35,31,39,42,96,65,28,41,33,40,30,18,24,24,37,45,48,55,79,38,45,28,29,32,21,53,90,28,59,32,24,26,40,33,50,36,56,40,81,61,71,44,37,39,36,27,32,67,69,55,46,80,33,94,69,67,44,65,44,75,70,56,72,41,26,38,29,22,41,29,24,36,26,33,40,40,62,46,40,20,5,38,17,78,93,72,78,40,72,30,52,53,50,28,81,44,56,27,29,49,61,24,37,56,36,62,68,45,76,51,55,43,8,28,31,12,36,32,32,30,35,34,25,29,65,35,57,35,17,83,36,79,40,63,50,95,50,57,74,44,42,55,61,42,28,57,20,35,40,36,39,27,24,54,81,67,53,73,43,75,21,34,31,50,31,16,14,43,69,33,30,30,33,32,42,46,66,85,52,47,61,30,34,26,44,37,39,42,33,32,94,83,50,70,39,42,19,28,32,26,29,37,60,50,38,35,22,43,28,44,72,44,57,66,23,38,36,46,34,31,34,36,24,73,69,78,65,49,73,45,50,28,50,43,78,54,99,89,41,80,42,80,23,73,32,67,22,44,42,98,88,35,41,17,32,37,39,37,42,28,25,9,46,44,78,45,75,53,50,46,33,30,50,66,82,44,76,43,57,48,81,40,40,42,70,58,80,71,45,77,35,35,25,30,36,36,31,48,45,58,56,90,46,43,66,60,38,74,34,48,36,39,44,32,32,91,88,27,55,25,48,62,29,28,43,28,27,59

Secondary structure (DSSP, 8-state):
-PPPPPPPP-----------------------------------------S--HHHHHHHHHHGGG---S-GGGGTTS--------PPPSSSSS-BSSSSSEEEHHHHTTTS--TTS-B--TT---EESS--HHHHHHTT-SEEEEEEETTEEE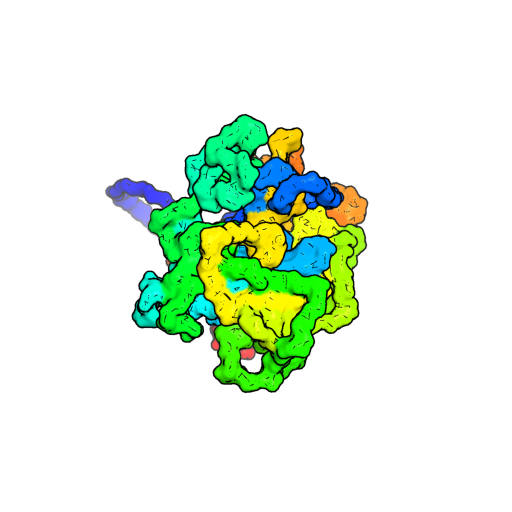EEE-SS-PPPPPEEEEETTS-EEE-SEEESSTT-TTSPEEE---SEEE---SSB-B--GGGGGGSTT--SBPPTTTPBPPSSSSS-TTSBGGGEEE-TTSSSS-TTSEEEE--SS-TT-EEEEE--B-TTS-B-TTTT--SB-SB----EE--SPPPTTPEEEEETTEESS-GGG--HHHHHS--TTTTSBP-B--TT-GGG--BSSBS----TT---B--B-S--B-SEEEEEEETTEEEEEE-S--SS-B---B-TTSTTSB-SBPP----EEEEEESS--B-SSPPB--SSEEEEETTSPEEE-SEEEEEEETTTTEEESSS----EEEEEETTT---S-EETT-EEEEEEETT--S-SS-EE-SSSSPPSEETTEEEEEE-TT--EEEPPEEEEETTEEEEEPPTTPPSEEEEEEEEETTEEEEEEEEEES---EE-BSSTT-BBSEEEEETTT--EEESEEEETTEEEE-EEP-B-SSSBEEEEEEEE--TT-S--EEEETTEEE-EEEEEE-SSSTT-EEEEEEPPGGGTT-EEEEEEEEETTEEPPPEEEEE-

pLDDT: mean 84.22, std 22.1, range [19.58, 98.81]

Mean predicted aligned error: 9.63 Å

Foldseek 3Di:
DDDDDDDDDDPDDDDDDDDDDDDDDDDDDDDDDDDDDDDDDPDPDDDPPPADDPVNVLCLLVVCVPFDAPPLCVLFLAADFDPDDDDDDDDDFFFPFPQQFFFFCSRYPQLQAASQQWHDDQQQQIFHQAHRNVLQVQQPAQKDFLAAWLRGTHIWGHPDDHDFFAFFWAFLLGATEGEQKDAPPQLDPPHDIDGFAALKDFDPDQWQQAFAPLCVLVPPPQDRGHDPQSIDDGDDLQRHQNGGLRRMYRDPPSTRADLQQWDWGADPQRNVTDIHHYQHDDPSRHGDPFRTTNQWDQWDSPKDWDPDDDDPPKAWQDALHDGPDDLVPDHSCSNLLAGPQQNDFAWEQAQQASLVPTDQADPPDHFPPFAADDDRHDTDGWFWRTWIDDDQKIKTWGQQGASDYDDFTADFPGWARGDRYHHGRDRIMIMHGSDIHGDPRIDGCGADARIATSRRHGHGTRGQSWRHHPVVRAIDDGGGIDKAKDWAFSAARDRHAFEAQGKIKMFIGSSQFQACAKDFAPFLFAQCATRQKHKWKQAPVRDIDTWGWGITGRTITMTTRHLPHDAAKMKMWIAGPNDIHIGIHGYDQAAKAFHASHSSQAGSKWKAFAPVRDIGGQWDADPNDIDGDADELYDPVTWIKIKTKIFGRHNFFDKWKDKLNHTWDWPGWAAPPGHGRIIITTTTRPNVCAPVFKIWMWIATPNHIYIIHIGTYD